Protein AF-A0A3M0ZRP1-F1 (afdb_monomer_lite)

Secondary structure (DSSP, 8-state):
-------------EEE-----TTTHHHHHHHHHHHS-TT----S-----------SS------------SSS------S-------TT----EEEETTTTEEEE-PPPPSSPPPHHHHHHHHHS-HHHHHHHHHHHHHS-HHHHHHHHHHHHHPPTTSHHHHHHHHHHS-HHHHHSTT--HHHHHHHHHHHHHHHHH-SSEEEEEES-BTBSS-EEEEEEEEEETTEEEEEEPPHHHHIIIII-S--SSS--SEE-TTSPPPTTTS-TTEE-TTTSB-HHHHHHH-PPTTS--HHHHHTT--SS-SGGGS---TT---HHHHHHHHHHHH-EE---S-----HHHHHHHTEE-HHHHHHHHHHHHHHTT--EEEEEEGGGTEEEEEEEESEEEEESSSBS-GGGIIIII----S--EEE-TTS-EEE-HHHH-SS--------B-TTS-B-TT-EEEEEE--SSSSSEEEEEEE--TT-

Radius of gyration: 23.97 Å; chains: 1; bounding box: 80×48×65 Å

Foldseek 3Di:
DDDDDDDDDDWDWDWDFPPDDPDPVPVQVLQVCQQFAVLPPPPPDDDFFDDDDDDPDPDFDFDDDDDPDPDDDDDDDPDTDTHHDYGPDDWDWDDDPVPRDIDTDLPDPPDDADPLLVLLLQQEAQVLNSLLVVLLVLADNVLSSVLSVLLVPDAPPQNHLSSLQSSLADSSLSPDPFDDSCLSNVLSVLLVVLLVLAQFKHKDWDDHGNDHHIAIWMKGWADDPPDIDIDIDDRVLLNQQQSHQFAGHARQHFFQLVDFADPNPLPPRGDHPVRGDGLLCCLAPPDDPPADHLSVLRNQANGQDHPPPPDPPDPHDHNLNSLVVRLVRQADADDDPGAHQHLSNLSSVRYDHQRNSQSSSSSSCSSNSWRKWKKDFFQEDHIFMWTDDVHTWGDDNDTNCLQCQCPVVVDDGDWIWTATRSRDTDTPVVVNDPDDDDDDDFDADPVRQGDGFRKIWIWTCGPVDRIDTGDIDTDHNRD

Sequence (479 aa):
MKMKRVNWFIYLFVVLFNIFNAGVARDLDRQVAGYLSHFTQFDRQVKSVGDRLAEPHSDNVSLKFSTSSQMLAKPPMDSPYNFPLLPGKDVVIRFSAHQTNFDFVVPPLQKKFPAEIEQALSKSPAWLRNDLTCVFNALNEKSALRWARLIIETEDPYVDEVAFSISHMSVEYLQSSYATEELFTLNARLIYQYDQDLQYVQLVDYGKAGDEDYYTTARYRYVHYFDTLEIEIPKEIYYYYVVHPQLSDEVPAFIDPSISEDNYSHKNNIVSPDAGFFWRDFLYNHPDMGYADLKKMLKDARTVITKRYHFEVNGNIDAIGILSRWLDRSMNFTSDEERPHQPVRIYRKHQGRCGEYSDMRLAIGRIALIPTVAVASISTDHVWNEFYLQQWVHWDDTIDKPDQYEKGWGKKFGSVFQMRGDGFFTSVTDRYYSKISRITVHVSDSTGLPLDGAQVILYTKGLYSDLSFDNYGVTNSEG

Structure (mmCIF, N/CA/C/O backbone):
data_AF-A0A3M0ZRP1-F1
#
_entry.id   AF-A0A3M0ZRP1-F1
#
loop_
_atom_site.group_PDB
_atom_site.id
_atom_site.type_symbol
_atom_site.label_atom_id
_atom_site.label_alt_id
_atom_site.label_comp_id
_atom_site.label_asym_id
_atom_site.label_entity_id
_atom_site.label_seq_id
_atom_site.pdbx_PDB_ins_code
_atom_site.Cartn_x
_atom_site.Cartn_y
_atom_site.Cartn_z
_atom_site.occupancy
_atom_site.B_iso_or_equiv
_atom_site.auth_seq_id
_atom_site.auth_comp_id
_atom_site.auth_asym_id
_atom_site.auth_atom_id
_atom_site.pdbx_PDB_model_num
ATOM 1 N N . MET A 1 1 ? 48.497 -8.758 31.333 1.00 28.42 1 MET A N 1
ATOM 2 C CA . MET A 1 1 ? 47.052 -9.069 31.394 1.00 28.42 1 MET A CA 1
ATOM 3 C C . MET A 1 1 ? 46.283 -7.751 31.282 1.00 28.42 1 MET A C 1
ATOM 5 O O . MET A 1 1 ? 46.225 -7.010 32.251 1.00 28.42 1 MET A O 1
ATOM 9 N N . LYS A 1 2 ? 45.841 -7.357 30.077 1.00 20.64 2 LYS A N 1
ATOM 10 C CA . LYS A 1 2 ? 45.129 -6.081 29.861 1.00 20.64 2 LYS A CA 1
ATOM 11 C C . LYS A 1 2 ? 43.625 -6.317 30.026 1.00 20.64 2 LYS A C 1
ATOM 13 O O . LYS A 1 2 ? 43.037 -7.043 29.231 1.00 20.64 2 LYS A O 1
ATOM 18 N N . MET A 1 3 ? 43.035 -5.720 31.062 1.00 20.12 3 MET A N 1
ATOM 19 C CA . MET A 1 3 ? 41.586 -5.677 31.281 1.00 20.12 3 MET A CA 1
ATOM 20 C C . MET A 1 3 ? 40.899 -4.969 30.108 1.00 20.12 3 MET A C 1
ATOM 22 O O . MET A 1 3 ? 41.142 -3.786 29.869 1.00 20.12 3 MET A O 1
ATOM 26 N N . LYS A 1 4 ? 40.022 -5.679 29.394 1.00 22.20 4 LYS A N 1
ATOM 27 C CA . LYS A 1 4 ? 39.014 -5.059 28.529 1.00 22.20 4 LYS A CA 1
ATOM 28 C C . LYS A 1 4 ? 37.834 -4.656 29.413 1.00 22.20 4 LYS A C 1
ATOM 30 O O . LYS A 1 4 ? 37.189 -5.516 30.004 1.00 22.20 4 LYS A O 1
ATOM 35 N N . ARG A 1 5 ? 37.571 -3.349 29.511 1.00 21.39 5 ARG A N 1
ATOM 36 C CA . ARG A 1 5 ? 36.313 -2.817 30.049 1.00 21.39 5 ARG A CA 1
ATOM 37 C C . ARG A 1 5 ? 35.170 -3.310 29.160 1.00 21.39 5 ARG A C 1
ATOM 39 O O . ARG A 1 5 ? 35.144 -3.001 27.972 1.00 21.39 5 ARG A O 1
ATOM 46 N N . VAL A 1 6 ? 34.255 -4.081 29.734 1.00 21.97 6 VAL A N 1
ATOM 47 C CA . VAL A 1 6 ? 32.960 -4.393 29.126 1.00 21.97 6 VAL A CA 1
ATOM 48 C C . VAL A 1 6 ? 32.034 -3.238 29.494 1.00 21.97 6 VAL A C 1
ATOM 50 O O . VAL A 1 6 ? 31.613 -3.126 30.642 1.00 21.97 6 VAL A O 1
ATOM 53 N N . ASN A 1 7 ? 31.776 -2.338 28.545 1.00 22.00 7 ASN A N 1
ATOM 54 C CA . ASN A 1 7 ? 30.733 -1.330 28.705 1.00 22.00 7 ASN A CA 1
ATOM 55 C C . ASN A 1 7 ? 29.380 -2.032 28.544 1.00 22.00 7 ASN A C 1
ATOM 57 O O . ASN A 1 7 ? 28.991 -2.391 27.434 1.00 22.00 7 ASN A O 1
ATOM 61 N N . TRP A 1 8 ? 28.684 -2.242 29.657 1.00 21.95 8 TRP A N 1
ATOM 62 C CA . TRP A 1 8 ? 27.267 -2.579 29.652 1.00 21.95 8 TRP A CA 1
ATOM 63 C C . TRP A 1 8 ? 26.493 -1.327 29.234 1.00 21.95 8 TRP A C 1
ATOM 65 O O . TRP A 1 8 ? 26.411 -0.364 29.992 1.00 21.95 8 TRP A O 1
ATOM 75 N N . PHE A 1 9 ? 25.972 -1.313 28.009 1.00 24.94 9 PHE A N 1
ATOM 76 C CA . PHE A 1 9 ? 24.976 -0.324 27.611 1.00 24.94 9 PHE A CA 1
ATOM 77 C C . PHE A 1 9 ? 23.641 -0.745 28.228 1.00 24.94 9 PHE A C 1
ATOM 79 O O . PHE A 1 9 ? 23.039 -1.728 27.802 1.00 24.94 9 PHE A O 1
ATOM 86 N N . ILE A 1 10 ? 23.218 -0.035 29.272 1.00 23.25 10 ILE A N 1
ATOM 87 C CA . ILE A 1 10 ? 21.869 -0.134 29.827 1.00 23.25 10 ILE A CA 1
ATOM 88 C C . ILE A 1 10 ? 20.975 0.714 28.920 1.00 23.25 10 ILE A C 1
ATOM 90 O O . ILE A 1 10 ? 21.131 1.934 28.871 1.00 23.25 10 ILE A O 1
ATOM 94 N N . TYR A 1 11 ? 20.085 0.071 28.166 1.00 30.23 11 TYR A N 1
ATOM 95 C CA . TYR A 1 11 ? 19.009 0.768 27.464 1.00 30.23 11 TYR A CA 1
ATOM 96 C C . TYR A 1 11 ? 17.924 1.096 28.494 1.00 30.23 11 TYR A C 1
ATOM 98 O O . TYR A 1 11 ? 17.375 0.198 29.130 1.00 30.23 11 TYR A O 1
ATOM 106 N N . LEU A 1 12 ? 17.683 2.388 28.715 1.00 24.73 12 LEU A N 1
ATOM 107 C CA . LEU A 1 12 ? 16.596 2.873 29.557 1.00 24.73 12 LEU A CA 1
ATOM 108 C C . LEU A 1 12 ? 15.332 2.920 28.689 1.00 24.73 12 LEU A C 1
ATOM 110 O O . LEU A 1 12 ? 15.277 3.701 27.743 1.00 24.73 12 LEU A O 1
ATOM 114 N N . PHE A 1 13 ? 14.349 2.077 28.992 1.00 29.92 13 PHE A N 1
ATOM 115 C CA . PHE A 1 13 ? 13.027 2.131 28.369 1.00 29.92 13 PHE A CA 1
ATOM 116 C C . PHE A 1 13 ? 12.106 2.969 29.253 1.00 29.92 13 PHE A C 1
ATOM 118 O O . PHE A 1 13 ? 12.065 2.759 30.468 1.00 29.92 13 PHE A O 1
ATOM 125 N N . VAL A 1 14 ? 11.375 3.912 28.660 1.00 27.12 14 VAL A N 1
ATOM 126 C CA . VAL A 1 14 ? 10.358 4.697 29.367 1.00 27.12 14 VAL A CA 1
ATOM 127 C C . VAL A 1 14 ? 9.004 4.334 28.772 1.00 27.12 14 VAL A C 1
ATOM 129 O O . VAL A 1 14 ? 8.739 4.605 27.604 1.00 27.12 14 VAL A O 1
ATOM 132 N N . VAL A 1 15 ? 8.156 3.704 29.583 1.00 27.34 15 VAL A N 1
ATOM 133 C CA . VAL A 1 15 ? 6.750 3.453 29.251 1.00 27.34 15 VAL A CA 1
ATOM 134 C C . VAL A 1 15 ? 5.946 4.600 29.850 1.00 27.34 15 VAL A C 1
ATOM 136 O O . VAL A 1 15 ? 5.885 4.743 31.073 1.00 27.34 15 VAL A O 1
ATOM 139 N N . LEU A 1 16 ? 5.381 5.456 29.000 1.00 26.77 16 LEU A N 1
ATOM 140 C CA . LEU A 1 16 ? 4.496 6.530 29.439 1.00 26.77 16 LEU A CA 1
ATOM 141 C C . LEU A 1 16 ? 3.054 6.027 29.397 1.00 26.77 16 LEU A C 1
ATOM 143 O O . LEU A 1 16 ? 2.525 5.712 28.335 1.00 26.77 16 LEU A O 1
ATOM 147 N N . PHE A 1 17 ? 2.412 5.986 30.562 1.00 26.92 17 PHE A N 1
ATOM 148 C CA . PHE A 1 17 ? 0.966 5.830 30.660 1.00 26.92 17 PHE A CA 1
ATOM 149 C C . PHE A 1 17 ? 0.343 7.207 30.466 1.00 26.92 17 PHE A C 1
ATOM 151 O O . PHE A 1 17 ? 0.528 8.094 31.302 1.00 26.92 17 PHE A O 1
ATOM 158 N N . ASN A 1 18 ? -0.365 7.414 29.358 1.00 27.55 18 ASN A N 1
ATOM 159 C CA . ASN A 1 18 ? -1.025 8.688 29.105 1.00 27.55 18 ASN A CA 1
ATOM 160 C C . ASN A 1 18 ? -2.296 8.796 29.968 1.00 27.55 18 ASN A C 1
ATOM 162 O O . ASN A 1 18 ? -3.410 8.541 29.525 1.00 27.55 18 ASN A O 1
ATOM 166 N N . ILE A 1 19 ? -2.114 9.190 31.231 1.00 28.56 19 ILE A N 1
ATOM 167 C CA . ILE A 1 19 ? -3.153 9.778 32.081 1.00 28.56 19 ILE A CA 1
ATOM 168 C C . ILE A 1 19 ? -2.722 11.234 32.320 1.00 28.56 19 ILE A C 1
ATOM 170 O O . ILE A 1 19 ? -1.961 11.531 33.232 1.00 28.56 19 ILE A O 1
ATOM 174 N N . PHE A 1 20 ? -3.136 12.106 31.394 1.00 25.00 20 PHE A N 1
ATOM 175 C CA . PHE A 1 20 ? -2.985 13.571 31.311 1.00 25.00 20 PHE A CA 1
ATOM 176 C C . PHE A 1 20 ? -1.976 14.303 32.231 1.00 25.00 20 PHE A C 1
ATOM 178 O O . PHE A 1 20 ? -2.210 14.478 33.426 1.00 25.00 20 PHE A O 1
ATOM 185 N N . ASN A 1 21 ? -0.985 14.972 31.611 1.00 23.47 21 ASN A N 1
ATOM 186 C CA . ASN A 1 21 ? -0.525 16.309 32.029 1.00 23.47 21 ASN A CA 1
ATOM 187 C C . ASN A 1 21 ? 0.040 17.123 30.832 1.00 23.47 21 ASN A C 1
ATOM 189 O O . ASN A 1 21 ? 0.850 16.637 30.049 1.00 23.47 21 ASN A O 1
ATOM 193 N N . ALA A 1 22 ? -0.418 18.370 30.662 1.00 27.80 22 ALA A N 1
ATOM 194 C CA . ALA A 1 22 ? -0.626 19.034 29.359 1.00 27.80 22 ALA A CA 1
ATOM 195 C C . ALA A 1 22 ? 0.573 19.756 28.684 1.00 27.80 22 ALA A C 1
ATOM 197 O O . ALA A 1 22 ? 0.369 20.472 27.703 1.00 27.80 22 ALA A O 1
ATOM 198 N N . GLY A 1 23 ? 1.804 19.619 29.187 1.00 24.72 23 GLY A N 1
ATOM 199 C CA . GLY A 1 23 ? 2.956 20.408 28.704 1.00 24.72 23 GLY A CA 1
ATOM 200 C C . GLY A 1 23 ? 3.883 19.677 27.728 1.00 24.72 23 GLY A C 1
ATOM 201 O O . GLY A 1 23 ? 4.147 20.173 26.640 1.00 24.72 23 GLY A O 1
ATOM 202 N N . VAL A 1 24 ? 4.356 18.489 28.117 1.00 27.34 24 VAL A N 1
ATOM 203 C CA . VAL A 1 24 ? 5.359 17.696 27.372 1.00 27.34 24 VAL A CA 1
ATOM 204 C C . VAL A 1 24 ? 4.707 16.796 26.309 1.00 27.34 24 VAL A C 1
ATOM 206 O O . VAL A 1 24 ? 5.328 16.464 25.305 1.00 27.34 24 VAL A O 1
ATOM 209 N N . ALA A 1 25 ? 3.421 16.470 26.482 1.00 27.16 25 ALA A N 1
ATOM 210 C CA . ALA A 1 25 ? 2.647 15.638 25.561 1.00 27.16 25 ALA A CA 1
ATOM 211 C C . ALA A 1 25 ? 2.480 16.257 24.160 1.00 27.16 25 ALA A C 1
ATOM 213 O O . ALA A 1 25 ? 2.451 15.528 23.183 1.00 27.16 25 ALA A O 1
ATOM 214 N N . ARG A 1 26 ? 2.447 17.592 24.021 1.00 25.77 26 ARG A N 1
ATOM 215 C CA . ARG A 1 26 ? 2.160 18.244 22.726 1.00 25.77 26 ARG A CA 1
ATOM 216 C C . ARG A 1 26 ? 3.239 18.056 21.657 1.00 25.77 26 ARG A C 1
ATOM 218 O O . ARG A 1 26 ? 2.898 18.012 20.477 1.00 25.77 26 ARG A O 1
ATOM 225 N N . ASP A 1 27 ? 4.508 17.962 22.050 1.00 27.22 27 ASP A N 1
ATOM 226 C CA . ASP A 1 27 ? 5.610 17.747 21.101 1.00 27.22 27 ASP A CA 1
ATOM 227 C C . ASP A 1 27 ? 5.795 16.252 20.778 1.00 27.22 27 ASP A C 1
ATOM 229 O O . ASP A 1 27 ? 6.123 15.906 19.643 1.00 27.22 27 ASP A O 1
ATOM 233 N N . LEU A 1 28 ? 5.494 15.363 21.736 1.00 31.75 28 LEU A N 1
ATOM 234 C CA . LEU A 1 28 ? 5.464 13.906 21.543 1.00 31.75 28 LEU A CA 1
ATOM 235 C C . LEU A 1 28 ? 4.266 13.457 20.683 1.00 31.75 28 LEU A C 1
ATOM 237 O O . LEU A 1 28 ? 4.439 12.636 19.784 1.00 31.75 28 LEU A O 1
ATOM 241 N N . ASP A 1 29 ? 3.082 14.040 20.902 1.00 30.47 29 ASP A N 1
ATOM 242 C CA . ASP A 1 29 ? 1.858 13.785 20.130 1.00 30.47 29 ASP A CA 1
ATOM 243 C C . ASP A 1 29 ? 2.029 14.180 18.656 1.00 30.47 29 ASP A C 1
ATOM 245 O O . ASP A 1 29 ? 1.477 13.522 17.782 1.00 30.47 29 ASP A O 1
ATOM 249 N N . ARG A 1 30 ? 2.826 15.217 18.347 1.00 31.08 30 ARG A N 1
ATOM 250 C CA . ARG A 1 30 ? 3.145 15.597 16.957 1.00 31.08 30 ARG A CA 1
ATOM 251 C C . ARG A 1 30 ? 4.031 14.582 16.245 1.00 31.08 30 ARG A C 1
ATOM 253 O O . ARG A 1 30 ? 3.838 14.373 15.055 1.00 31.08 30 ARG A O 1
ATOM 260 N N . GLN A 1 31 ? 4.989 13.972 16.946 1.00 32.44 31 GLN A N 1
ATOM 261 C CA . GLN A 1 31 ? 5.800 12.902 16.360 1.00 32.44 31 GLN A CA 1
ATOM 262 C C . GLN A 1 31 ? 4.945 11.656 16.125 1.00 32.44 31 GLN A C 1
ATOM 264 O O . GLN A 1 31 ? 4.987 11.088 15.043 1.00 32.44 31 GLN A O 1
ATOM 269 N N . VAL A 1 32 ? 4.115 11.273 17.098 1.00 32.12 32 VAL A N 1
ATOM 270 C CA . VAL A 1 32 ? 3.223 10.109 16.988 1.00 32.12 32 VAL A CA 1
ATOM 271 C C . VAL A 1 32 ? 2.156 10.308 15.900 1.00 32.12 32 VAL A C 1
ATOM 273 O O . VAL A 1 32 ? 1.961 9.406 15.098 1.00 32.12 32 VAL A O 1
ATOM 276 N N . ALA A 1 33 ? 1.547 11.492 15.782 1.00 31.16 33 ALA A N 1
ATOM 277 C CA . ALA A 1 33 ? 0.581 11.830 14.722 1.00 31.16 33 ALA A CA 1
ATOM 278 C C . ALA A 1 33 ? 1.207 12.067 13.328 1.00 31.16 33 ALA A C 1
ATOM 280 O O . ALA A 1 33 ? 0.486 12.283 12.352 1.00 31.16 33 ALA A O 1
ATOM 281 N N . GLY A 1 34 ? 2.541 12.105 13.244 1.00 34.09 34 GLY A N 1
ATOM 282 C CA . GLY A 1 34 ? 3.276 12.080 11.979 1.00 34.09 34 GLY A CA 1
ATOM 283 C C . GLY A 1 34 ? 3.516 10.658 11.460 1.00 34.09 34 GLY A C 1
ATOM 284 O O . GLY A 1 34 ? 3.613 10.480 10.257 1.00 34.09 34 GLY A O 1
ATOM 285 N N . TYR A 1 35 ? 3.586 9.657 12.350 1.00 32.56 35 TYR A N 1
ATOM 286 C CA . TYR A 1 35 ? 3.845 8.248 11.999 1.00 32.56 35 TYR A CA 1
ATOM 287 C C . TYR A 1 35 ? 2.599 7.355 12.031 1.00 32.56 35 TYR A C 1
ATOM 289 O O . TYR A 1 35 ? 2.541 6.336 11.346 1.00 32.56 35 TYR A O 1
ATOM 297 N N . LEU A 1 36 ? 1.612 7.710 12.847 1.00 32.56 36 LEU A N 1
ATOM 298 C CA . LEU A 1 36 ? 0.244 7.228 12.734 1.00 32.56 36 LEU A CA 1
ATOM 299 C C . LEU A 1 36 ? -0.445 8.163 11.747 1.00 32.56 36 LEU A C 1
ATOM 301 O O . LEU A 1 36 ? -0.227 9.369 11.842 1.00 32.56 36 LEU A O 1
ATOM 305 N N . SER A 1 37 ? -1.215 7.624 10.795 1.00 32.66 37 SER A N 1
ATOM 306 C CA . SER A 1 37 ? -1.833 8.396 9.705 1.00 32.66 37 SER A CA 1
ATOM 307 C C . SER A 1 37 ? -2.282 9.790 10.159 1.00 32.66 37 SER A C 1
ATOM 309 O O . SER A 1 37 ? -2.840 9.945 11.249 1.00 32.66 37 SER A O 1
ATOM 311 N N . HIS A 1 38 ? -2.113 10.811 9.316 1.00 32.41 38 HIS A N 1
ATOM 312 C CA . HIS A 1 38 ? -2.502 12.200 9.613 1.00 32.41 38 HIS A CA 1
ATOM 313 C C . HIS A 1 38 ? -3.991 12.411 9.980 1.00 32.41 38 HIS A C 1
ATOM 315 O O . HIS A 1 38 ? -4.413 13.546 10.232 1.00 32.41 38 HIS A O 1
ATOM 321 N N . PHE A 1 39 ? -4.780 11.334 9.973 1.00 30.36 39 PHE A N 1
ATOM 322 C CA . PHE A 1 39 ? -6.186 11.240 10.340 1.00 30.36 39 PHE A CA 1
ATOM 323 C C . PHE A 1 39 ? -6.436 10.509 11.658 1.00 30.36 39 PHE A C 1
ATOM 325 O O . PHE A 1 39 ? -7.570 10.500 12.110 1.00 30.36 39 PHE A O 1
ATOM 332 N N . THR A 1 40 ? -5.410 10.005 12.343 1.00 30.62 40 THR A N 1
ATOM 333 C CA . THR A 1 40 ? -5.487 9.699 13.779 1.00 30.62 40 THR A CA 1
ATOM 334 C C . THR A 1 40 ? -5.515 10.997 14.595 1.00 30.62 40 THR A C 1
ATOM 336 O O . THR A 1 40 ? -4.699 11.252 15.478 1.00 30.62 40 THR A O 1
ATOM 339 N N . GLN A 1 41 ? -6.489 11.870 14.317 1.00 26.05 41 GLN A N 1
ATOM 340 C CA . GLN A 1 41 ? -6.980 12.733 15.378 1.00 26.05 41 GLN A CA 1
ATOM 341 C C . GLN A 1 41 ? -7.656 11.800 16.364 1.00 26.05 41 GLN A C 1
ATOM 343 O O . GLN A 1 41 ? -8.681 11.225 16.042 1.00 26.05 41 GLN A O 1
ATOM 348 N N . PHE A 1 42 ? -7.033 11.630 17.527 1.00 29.42 42 PHE A N 1
ATOM 349 C CA . PHE A 1 42 ? -7.544 10.868 18.657 1.00 29.42 42 PHE A CA 1
ATOM 350 C C . PHE A 1 42 ? -9.037 11.131 18.882 1.00 29.42 42 PHE A C 1
ATOM 352 O O . PHE A 1 42 ? -9.400 12.064 19.611 1.00 29.42 42 PHE A O 1
ATOM 359 N N . ASP A 1 43 ? -9.899 10.303 18.291 1.00 24.05 43 ASP A N 1
ATOM 360 C CA . ASP A 1 43 ? -11.284 10.254 18.697 1.00 24.05 43 ASP A CA 1
ATOM 361 C C . ASP A 1 43 ? -11.306 9.571 20.062 1.00 24.05 43 ASP A C 1
ATOM 363 O O . ASP A 1 43 ? -10.865 8.437 20.263 1.00 24.05 43 ASP A O 1
ATOM 367 N N . ARG A 1 44 ? -11.711 10.349 21.062 1.00 25.88 44 ARG A N 1
ATOM 368 C CA . ARG A 1 44 ? -11.617 10.029 22.490 1.00 25.88 44 ARG A CA 1
ATOM 369 C C . ARG A 1 44 ? -12.717 9.063 22.923 1.00 25.88 44 ARG A C 1
ATOM 371 O O . ARG A 1 44 ? -13.317 9.242 23.983 1.00 25.88 44 ARG A O 1
ATOM 378 N N . GLN A 1 45 ? -12.989 8.045 22.118 1.00 21.27 45 GLN A N 1
ATOM 379 C CA . GLN A 1 45 ? -13.906 6.969 22.453 1.00 21.27 45 GLN A CA 1
ATOM 380 C C . GLN A 1 45 ? -13.277 5.630 22.094 1.00 21.27 45 GLN A C 1
ATOM 382 O O . GLN A 1 45 ? -13.366 5.145 20.974 1.00 21.27 45 GLN A O 1
ATOM 387 N N . VAL A 1 46 ? -12.659 5.037 23.114 1.00 23.39 46 VAL A N 1
ATOM 388 C CA . VAL A 1 46 ? -12.288 3.625 23.169 1.00 23.39 46 VAL A CA 1
ATOM 389 C C . VAL A 1 46 ? -13.441 2.769 22.643 1.00 23.39 46 VAL A C 1
ATOM 391 O O . VAL A 1 46 ? -14.546 2.802 23.194 1.00 23.39 46 VAL A O 1
ATOM 394 N N . LYS A 1 47 ? -13.164 1.965 21.618 1.00 23.16 47 LYS A N 1
ATOM 395 C CA . LYS A 1 47 ? -13.867 0.710 21.356 1.00 23.16 47 LYS A CA 1
ATOM 396 C C . LYS A 1 47 ? -12.796 -0.374 21.194 1.00 23.16 47 LYS A C 1
ATOM 398 O O . LYS A 1 47 ? -11.766 -0.135 20.580 1.00 23.16 47 LYS A O 1
ATOM 403 N N . SER A 1 48 ? -13.012 -1.467 21.914 1.00 24.50 48 SER A N 1
ATOM 404 C CA . SER A 1 48 ? -12.090 -2.550 22.290 1.00 24.50 48 SER A CA 1
ATOM 405 C C . SER A 1 48 ? -11.327 -3.216 21.139 1.00 24.50 48 SER A C 1
ATOM 407 O O . SER A 1 48 ? -11.830 -3.281 20.024 1.00 24.50 48 SER A O 1
ATOM 409 N N . VAL A 1 49 ? -10.158 -3.782 21.466 1.00 26.88 49 VAL A N 1
ATOM 410 C CA . VAL A 1 49 ? -9.202 -4.457 20.572 1.00 26.88 49 VAL A CA 1
ATOM 411 C C . VAL A 1 49 ? -9.042 -5.923 20.989 1.00 26.88 49 VAL A C 1
ATOM 413 O O . VAL A 1 49 ? -8.964 -6.234 22.172 1.00 26.88 49 VAL A O 1
ATOM 416 N N . GLY A 1 50 ? -8.936 -6.837 20.023 1.00 24.95 50 GLY A N 1
ATOM 417 C CA . GLY A 1 50 ? -8.548 -8.226 20.266 1.00 24.95 50 GLY A CA 1
ATOM 418 C C . GLY A 1 50 ? -7.625 -8.735 19.165 1.00 24.95 50 GLY A C 1
ATOM 419 O O . GLY A 1 50 ? -8.104 -9.158 18.118 1.00 24.95 50 GLY A O 1
ATOM 420 N N . ASP A 1 51 ? -6.310 -8.723 19.409 1.00 29.20 51 ASP A N 1
ATOM 421 C CA . ASP A 1 51 ? -5.300 -9.188 18.452 1.00 29.20 51 ASP A CA 1
ATOM 422 C C . ASP A 1 51 ? -4.520 -10.414 18.936 1.00 29.20 51 ASP A C 1
ATOM 424 O O . ASP A 1 51 ? -3.949 -10.456 20.029 1.00 29.20 51 ASP A O 1
ATOM 428 N N . ARG A 1 52 ? -4.428 -11.400 18.039 1.00 25.39 52 ARG A N 1
ATOM 429 C CA . ARG A 1 52 ? -3.380 -12.423 17.998 1.00 25.39 52 ARG A CA 1
ATOM 430 C C . ARG A 1 52 ? -3.158 -12.823 16.539 1.00 25.39 52 ARG A C 1
ATOM 432 O O . ARG A 1 52 ? -4.065 -13.361 15.919 1.00 25.39 52 ARG A O 1
ATOM 439 N N . LEU A 1 53 ? -1.952 -12.627 16.006 1.00 26.66 53 LEU A N 1
ATOM 440 C CA . LEU A 1 53 ? -1.475 -13.384 14.844 1.00 26.66 53 LEU A CA 1
ATOM 441 C C . LEU A 1 53 ? -0.640 -14.556 15.373 1.00 26.66 53 LEU A C 1
ATOM 443 O O . LEU A 1 53 ? 0.395 -14.342 16.003 1.00 26.66 53 LEU A O 1
ATOM 447 N N . ALA A 1 54 ? -1.094 -15.784 15.132 1.00 23.55 54 ALA A N 1
ATOM 448 C CA . ALA A 1 54 ? -0.256 -16.976 15.187 1.00 23.55 54 ALA A CA 1
ATOM 449 C C . ALA A 1 54 ? -0.156 -17.547 13.765 1.00 23.55 54 ALA A C 1
ATOM 451 O O . ALA A 1 54 ? -1.151 -17.593 13.041 1.00 23.55 54 ALA A O 1
ATOM 452 N N . GLU A 1 55 ? 1.047 -17.972 13.375 1.00 24.78 55 GLU A N 1
ATOM 453 C CA . GLU A 1 55 ? 1.266 -18.894 12.252 1.00 24.78 55 GLU A CA 1
ATOM 454 C C . GLU A 1 55 ? 0.355 -20.138 12.370 1.00 24.78 55 GLU A C 1
ATOM 456 O O . GLU A 1 55 ? -0.138 -20.408 13.468 1.00 24.78 55 GLU A O 1
ATOM 461 N N . PRO A 1 56 ? 0.098 -20.902 11.283 1.00 26.80 56 PRO A N 1
ATOM 462 C CA . PRO A 1 56 ? -0.966 -21.904 11.229 1.00 26.80 56 PRO A CA 1
ATOM 463 C C . PRO A 1 56 ? -0.622 -23.159 12.045 1.00 26.80 56 PRO A C 1
ATOM 465 O O . PRO A 1 56 ? -0.377 -24.240 11.516 1.00 26.80 56 PRO A O 1
ATOM 468 N N . HIS A 1 57 ? -0.653 -23.029 13.363 1.00 25.27 57 HIS A N 1
ATOM 469 C CA . HIS A 1 57 ? -0.742 -24.117 14.313 1.00 25.27 57 HIS A CA 1
ATOM 470 C C . HIS A 1 57 ? -1.904 -23.811 15.264 1.00 25.27 57 HIS A C 1
ATOM 472 O O . HIS A 1 57 ? -1.899 -22.827 15.990 1.00 25.27 57 HIS A O 1
ATOM 478 N N . SER A 1 58 ? -2.924 -24.660 15.134 1.00 25.97 58 SER A N 1
ATOM 479 C CA . SER A 1 58 ? -4.124 -24.955 15.935 1.00 25.97 58 SER A CA 1
ATOM 480 C C . SER A 1 58 ? -4.281 -24.456 17.390 1.00 25.97 58 SER A C 1
ATOM 482 O O . SER A 1 58 ? -4.799 -25.211 18.213 1.00 25.97 58 SER A O 1
ATOM 484 N N . ASP A 1 59 ? -3.934 -23.221 17.739 1.00 25.03 59 ASP A N 1
ATOM 485 C CA . ASP A 1 59 ? -4.079 -22.734 19.115 1.00 25.03 59 ASP A CA 1
ATOM 486 C C . ASP A 1 59 ? -5.266 -21.770 19.249 1.00 25.03 59 ASP A C 1
ATOM 488 O O . ASP A 1 59 ? -5.191 -20.573 18.974 1.00 25.03 59 ASP A O 1
ATOM 492 N N . ASN A 1 60 ? -6.393 -22.341 19.688 1.00 25.23 60 ASN A N 1
ATOM 493 C CA . ASN A 1 60 ? -7.627 -21.640 20.040 1.00 25.23 60 ASN A CA 1
ATOM 494 C C . ASN A 1 60 ? -7.361 -20.484 21.025 1.00 25.23 60 ASN A C 1
ATOM 496 O O . ASN A 1 60 ? -6.786 -20.692 22.094 1.00 25.23 60 ASN A O 1
ATOM 500 N N . VAL A 1 61 ? -7.847 -19.282 20.709 1.00 28.64 61 VAL A N 1
ATOM 501 C CA . VAL A 1 61 ? -7.989 -18.196 21.691 1.00 28.64 61 VAL A CA 1
ATOM 502 C C . VAL A 1 61 ? -9.146 -18.556 22.638 1.00 28.64 61 VAL A C 1
ATOM 504 O O . VAL A 1 61 ? -10.157 -19.121 22.223 1.00 28.64 61 VAL A O 1
ATOM 507 N N . SER A 1 62 ? -8.994 -18.298 23.937 1.00 25.97 62 SER A N 1
ATOM 508 C CA . SER A 1 62 ? -10.001 -18.616 24.956 1.00 25.97 62 SER A CA 1
ATOM 509 C C . SER A 1 62 ? -10.387 -17.350 25.713 1.00 25.97 62 SER A C 1
ATOM 511 O O . SER A 1 62 ? -9.549 -16.775 26.403 1.00 25.97 62 SER A O 1
ATOM 513 N N . LEU A 1 63 ? -11.650 -16.935 25.622 1.00 27.89 63 LEU A N 1
ATOM 514 C CA . LEU A 1 63 ? -12.194 -15.849 26.437 1.00 27.89 63 LEU A CA 1
ATOM 515 C C . LEU A 1 63 ? -12.626 -16.422 27.793 1.00 27.89 63 LEU A C 1
ATOM 517 O O . LEU A 1 63 ? -13.540 -17.243 27.867 1.00 27.89 63 LEU A O 1
ATOM 521 N N . LYS A 1 64 ? -11.976 -16.003 28.884 1.00 26.80 64 LYS A N 1
ATOM 522 C CA . LYS A 1 64 ? -12.393 -16.362 30.248 1.00 26.80 64 LYS A CA 1
ATOM 523 C C . LYS A 1 64 ? -13.273 -15.264 30.831 1.00 26.80 64 LYS A C 1
ATOM 525 O O . LYS A 1 64 ? -12.783 -14.227 31.258 1.00 26.80 64 LYS A O 1
ATOM 530 N N . PHE A 1 65 ? -14.573 -15.524 30.921 1.00 28.47 65 PHE A N 1
ATOM 531 C CA . PHE A 1 65 ? -15.491 -14.667 31.666 1.00 28.47 65 PHE A CA 1
ATOM 532 C C . PHE A 1 65 ? -15.461 -15.049 33.152 1.00 28.47 65 PHE A C 1
ATOM 534 O O . PHE A 1 65 ? -15.920 -16.127 33.526 1.00 28.47 65 PHE A O 1
ATOM 541 N N . SER A 1 66 ? -14.944 -14.175 34.018 1.00 25.45 66 SER A N 1
ATOM 542 C CA . SER A 1 66 ? -15.170 -14.280 35.464 1.00 25.45 66 SER A CA 1
ATOM 543 C C . SER A 1 66 ? -16.312 -13.350 35.862 1.00 25.45 66 SER A C 1
ATOM 545 O O . SER A 1 66 ? -16.181 -12.132 35.775 1.00 25.45 66 SER A O 1
ATOM 547 N N . THR A 1 67 ? -17.437 -13.898 36.313 1.00 25.95 67 THR A N 1
ATOM 548 C CA . THR A 1 67 ? -18.527 -13.087 36.867 1.00 25.95 67 THR A CA 1
ATOM 549 C C . THR A 1 67 ? -18.124 -12.552 38.242 1.00 25.95 67 THR A C 1
ATOM 551 O O . THR A 1 67 ? -18.111 -13.305 39.219 1.00 25.95 67 THR A O 1
ATOM 554 N N . SER A 1 68 ? -17.821 -11.258 38.342 1.00 26.66 68 SER A N 1
ATOM 555 C CA . SER A 1 68 ? -17.765 -10.531 39.611 1.00 26.66 68 SER A CA 1
ATOM 556 C C . SER A 1 68 ? -19.112 -9.853 39.872 1.00 26.66 68 SER A C 1
ATOM 558 O O . SER A 1 68 ? -19.317 -8.674 39.612 1.00 26.66 68 SER A O 1
ATOM 560 N N . SER A 1 69 ? -20.066 -10.595 40.430 1.00 26.69 69 SER A N 1
ATOM 561 C CA . SER A 1 69 ? -21.190 -9.960 41.117 1.00 26.69 69 SER A CA 1
ATOM 562 C C . SER A 1 69 ? -21.565 -10.744 42.364 1.00 26.69 69 SER A C 1
ATOM 564 O O . SER A 1 69 ? -22.126 -11.839 42.322 1.00 26.69 69 SER A O 1
ATOM 566 N N . GLN A 1 70 ? -21.281 -10.136 43.517 1.00 33.44 70 GLN A N 1
ATOM 567 C CA . GLN A 1 70 ? -22.180 -10.268 44.652 1.00 33.44 70 GLN A CA 1
ATOM 568 C C . GLN A 1 70 ? -23.564 -9.834 44.156 1.00 33.44 70 GLN A C 1
ATOM 570 O O . GLN A 1 70 ? -23.738 -8.678 43.797 1.00 33.44 70 GLN A O 1
ATOM 575 N N . MET A 1 71 ? -24.490 -10.790 44.112 1.00 28.59 71 MET A N 1
ATOM 576 C CA . MET A 1 71 ? -25.906 -10.737 43.723 1.00 28.59 71 MET A CA 1
ATOM 577 C C . MET A 1 71 ? -26.185 -11.652 42.524 1.00 28.59 71 MET A C 1
ATOM 579 O O . MET A 1 71 ? -25.692 -11.437 41.422 1.00 28.59 71 MET A O 1
ATOM 583 N N . LEU A 1 72 ? -27.043 -12.640 42.802 1.00 27.72 72 LEU A N 1
ATOM 584 C CA . LEU A 1 72 ? -27.545 -13.737 41.965 1.00 27.72 72 LEU A CA 1
ATOM 585 C C . LEU A 1 72 ? -26.680 -15.010 41.956 1.00 27.72 72 LEU A C 1
ATOM 587 O O . LEU A 1 72 ? -25.457 -14.992 41.885 1.00 27.72 72 LEU A O 1
ATOM 591 N N . ALA A 1 73 ? -27.376 -16.131 42.160 1.00 30.95 73 ALA A N 1
ATOM 592 C CA . ALA A 1 73 ? -26.833 -17.449 42.448 1.00 30.95 73 ALA A CA 1
ATOM 593 C C . ALA A 1 73 ? -25.845 -17.931 41.373 1.00 30.95 73 ALA A C 1
ATOM 595 O O . ALA A 1 73 ? -26.104 -17.784 40.181 1.00 30.95 73 ALA A O 1
ATOM 596 N N . LYS A 1 74 ? -24.742 -18.549 41.822 1.00 29.56 74 LYS A N 1
ATOM 597 C CA . LYS A 1 74 ? -23.753 -19.242 40.981 1.00 29.56 74 LYS A CA 1
ATOM 598 C C . LYS A 1 74 ? -24.452 -20.125 39.931 1.00 29.56 74 LYS A C 1
ATOM 600 O O . LYS A 1 74 ? -25.113 -21.084 40.337 1.00 29.56 74 LYS A O 1
ATOM 605 N N . PRO A 1 75 ? -24.265 -19.893 38.621 1.00 30.33 75 PRO A N 1
ATOM 606 C CA . PRO A 1 75 ? -24.477 -20.948 37.649 1.00 30.33 75 PRO A CA 1
ATOM 607 C C . PRO A 1 75 ? -23.323 -21.963 37.755 1.00 30.33 75 PRO A C 1
ATOM 609 O O . PRO A 1 75 ? -22.179 -21.563 37.998 1.00 30.33 75 PRO A O 1
ATOM 612 N N . PRO A 1 76 ? -23.583 -23.272 37.597 1.00 33.78 76 PRO A N 1
ATOM 613 C CA . PRO A 1 76 ? -22.527 -24.264 37.494 1.00 33.78 76 PRO A CA 1
ATOM 614 C C . PRO A 1 76 ? -21.961 -24.190 36.072 1.00 33.78 76 PRO A C 1
ATOM 616 O O . PRO A 1 76 ? -22.634 -24.560 35.116 1.00 33.78 76 PRO A O 1
ATOM 619 N N . MET A 1 77 ? -20.745 -23.679 35.903 1.00 36.50 77 MET A N 1
ATOM 620 C CA . MET A 1 77 ? -20.011 -23.823 34.644 1.00 36.50 77 MET A CA 1
ATOM 621 C C . MET A 1 77 ? -18.610 -24.348 34.952 1.00 36.50 77 MET A C 1
ATOM 623 O O . MET A 1 77 ? -17.723 -23.592 35.334 1.00 36.50 77 MET A O 1
ATOM 627 N N . ASP A 1 78 ? -18.443 -25.662 34.793 1.00 32.03 78 ASP A N 1
ATOM 628 C CA . ASP A 1 78 ? -17.207 -26.416 35.055 1.00 32.03 78 ASP A CA 1
ATOM 629 C C . ASP A 1 78 ? -16.280 -26.524 33.820 1.00 32.03 78 ASP A C 1
ATOM 631 O O . ASP A 1 78 ? -15.387 -27.369 33.787 1.00 32.03 78 ASP A O 1
ATOM 635 N N . SER A 1 79 ? -16.445 -25.695 32.777 1.00 31.80 79 SER A N 1
ATOM 636 C CA . SER A 1 79 ? -15.531 -25.729 31.622 1.00 31.80 79 SER A CA 1
ATOM 637 C C . SER A 1 79 ? -15.407 -24.387 30.882 1.00 31.80 79 SER A C 1
ATOM 639 O O . SER A 1 79 ? -16.429 -23.746 30.634 1.00 31.80 79 SER A O 1
ATOM 641 N N . PRO A 1 80 ? -14.185 -23.944 30.513 1.00 34.69 80 PRO A N 1
ATOM 642 C CA . PRO A 1 80 ? -13.990 -22.800 29.627 1.00 34.69 80 PRO A CA 1
ATOM 643 C C . PRO A 1 80 ? -14.393 -23.158 28.189 1.00 34.69 80 PRO A C 1
ATOM 645 O O . PRO A 1 80 ? -13.913 -24.141 27.626 1.00 34.69 80 PRO A O 1
ATOM 648 N N . TYR A 1 81 ? -15.256 -22.343 27.585 1.00 36.91 81 TYR A N 1
ATOM 649 C CA . TYR A 1 81 ? -15.539 -22.414 26.154 1.00 36.91 81 TYR A CA 1
ATOM 650 C C . TYR A 1 81 ? -14.386 -21.765 25.367 1.00 36.91 81 TYR A C 1
ATOM 652 O O . TYR A 1 81 ? -13.979 -20.645 25.672 1.00 36.91 81 TYR A O 1
ATOM 660 N N . ASN A 1 82 ? -13.857 -22.467 24.362 1.00 33.50 82 ASN A N 1
ATOM 661 C CA . ASN A 1 82 ? -12.766 -21.996 23.502 1.00 33.50 82 ASN A CA 1
ATOM 662 C C . ASN A 1 82 ? -13.332 -21.574 22.138 1.00 33.50 82 ASN A C 1
ATOM 664 O O . ASN A 1 82 ? -14.009 -22.381 21.501 1.00 33.50 82 ASN A O 1
ATOM 668 N N . PHE A 1 83 ? -13.039 -20.353 21.679 1.00 35.84 83 PHE A N 1
ATOM 669 C CA . PHE A 1 83 ? -13.524 -19.832 20.395 1.00 35.84 83 PHE A CA 1
ATOM 670 C C . PHE A 1 83 ? -12.411 -19.070 19.653 1.00 35.84 83 PHE A C 1
ATOM 672 O O . PHE A 1 83 ? -11.850 -18.129 20.214 1.00 35.84 83 PHE A O 1
ATOM 679 N N . PRO A 1 84 ? -12.097 -19.415 18.392 1.00 31.53 84 PRO A N 1
ATOM 680 C CA . PRO A 1 84 ? -11.113 -18.676 17.607 1.00 31.53 84 PRO A CA 1
ATOM 681 C C . PRO A 1 84 ? -11.679 -17.320 17.151 1.00 31.53 84 PRO A C 1
ATOM 683 O O . PRO A 1 84 ? -12.730 -17.263 16.516 1.00 31.53 84 PRO A O 1
ATOM 686 N N . LEU A 1 85 ? -10.964 -16.234 17.456 1.00 33.59 85 LEU A N 1
ATOM 687 C CA . LEU A 1 85 ? -11.198 -14.888 16.923 1.00 33.59 85 LEU A CA 1
ATOM 688 C C . LEU A 1 85 ? -10.055 -14.536 15.970 1.00 33.59 85 LEU A C 1
ATOM 690 O O . LEU A 1 85 ? -8.891 -14.736 16.317 1.00 33.59 85 LEU A O 1
ATOM 694 N N . LEU A 1 86 ? -10.383 -14.047 14.772 1.00 31.59 86 LEU A N 1
ATOM 695 C CA . LEU A 1 86 ? -9.386 -13.561 13.817 1.00 31.59 86 LEU A CA 1
ATOM 696 C C . LEU A 1 86 ? -8.951 -12.136 14.215 1.00 31.59 86 LEU A C 1
ATOM 698 O O . LEU A 1 86 ? -9.821 -11.335 14.562 1.00 31.59 86 LEU A O 1
ATOM 702 N N . PRO A 1 87 ? -7.647 -11.807 14.167 1.00 33.16 87 PRO A N 1
ATOM 703 C CA . PRO A 1 87 ? -7.156 -10.464 14.482 1.00 33.16 87 PRO A CA 1
ATOM 704 C C . PRO A 1 87 ? -7.802 -9.396 13.585 1.00 33.16 87 PRO A C 1
ATOM 706 O O . PRO A 1 87 ? -8.004 -9.623 12.390 1.00 33.16 87 PRO A O 1
ATOM 709 N N . GLY A 1 88 ? -8.124 -8.238 14.168 1.00 33.47 88 GLY A N 1
ATOM 710 C CA . GLY A 1 88 ? -8.750 -7.110 13.467 1.00 33.47 88 GLY A CA 1
ATOM 711 C C . GLY A 1 88 ? -10.250 -7.234 13.158 1.00 33.47 88 GLY A C 1
ATOM 712 O O . GLY A 1 88 ? -10.729 -6.516 12.286 1.00 33.47 88 GLY A O 1
ATOM 713 N N . LYS A 1 89 ? -11.000 -8.128 13.822 1.00 36.81 89 LYS A N 1
ATOM 714 C CA . LYS A 1 89 ? -12.462 -8.246 13.649 1.00 36.81 89 LYS A CA 1
ATOM 715 C C . LYS A 1 89 ? -13.228 -7.822 14.901 1.00 36.81 89 LYS A C 1
ATOM 717 O O . LYS A 1 89 ? -13.033 -8.389 15.975 1.00 36.81 89 LYS A O 1
ATOM 722 N N . ASP A 1 90 ? -14.172 -6.896 14.734 1.00 42.34 90 ASP A N 1
ATOM 723 C CA . ASP A 1 90 ? -15.124 -6.526 15.782 1.00 42.34 90 ASP A CA 1
ATOM 724 C C . ASP A 1 90 ? -16.154 -7.647 15.994 1.00 42.34 90 ASP A C 1
ATOM 726 O O . ASP A 1 90 ? -16.901 -8.028 15.083 1.00 42.34 90 ASP A O 1
ATOM 730 N N . VAL A 1 91 ? -16.237 -8.160 17.224 1.00 42.56 91 VAL A N 1
ATOM 731 C CA . VAL A 1 91 ? -17.252 -9.139 17.632 1.00 42.56 91 VAL A CA 1
ATOM 732 C C . VAL A 1 91 ? -18.051 -8.640 18.827 1.00 42.56 91 VAL A C 1
ATOM 734 O O . VAL A 1 91 ? -17.513 -8.086 19.782 1.00 42.56 91 VAL A O 1
ATOM 737 N N . VAL A 1 92 ? -19.358 -8.894 18.810 1.00 42.50 92 VAL A N 1
ATOM 738 C CA . VAL A 1 92 ? -20.219 -8.729 19.982 1.00 42.50 92 VAL A CA 1
ATOM 739 C C . VAL A 1 92 ? -20.782 -10.093 20.360 1.00 42.50 92 VAL A C 1
ATOM 741 O O . VAL A 1 92 ? -21.329 -10.825 19.534 1.00 42.50 92 VAL A O 1
ATOM 744 N N . ILE A 1 93 ? -20.617 -10.445 21.633 1.00 44.78 93 ILE A N 1
ATOM 745 C CA . ILE A 1 93 ? -21.011 -11.737 22.189 1.00 44.78 93 ILE A CA 1
ATOM 746 C C . ILE A 1 93 ? -22.260 -11.521 23.042 1.00 44.78 93 ILE A C 1
ATOM 748 O O . ILE A 1 93 ? -22.246 -10.736 23.993 1.00 44.78 93 ILE A O 1
ATOM 752 N N . ARG A 1 94 ? -23.356 -12.217 22.724 1.00 40.38 94 ARG A N 1
ATOM 753 C CA . ARG A 1 94 ? -24.563 -12.232 23.562 1.00 40.38 94 ARG A CA 1
ATOM 754 C C . ARG A 1 94 ? -24.557 -13.482 24.427 1.00 40.38 94 ARG A C 1
ATOM 756 O O . ARG A 1 94 ? -24.517 -14.600 23.923 1.00 40.38 94 ARG A O 1
ATOM 763 N N . PHE A 1 95 ? -24.664 -13.280 25.736 1.00 41.78 95 PHE A N 1
ATOM 764 C CA . PHE A 1 95 ? -24.866 -14.357 26.697 1.00 41.78 95 PHE A CA 1
ATOM 765 C C . PHE A 1 95 ? -26.362 -14.560 26.967 1.00 41.78 95 PHE A C 1
ATOM 767 O O . PHE A 1 95 ? -27.048 -13.639 27.419 1.00 41.78 95 PHE A O 1
ATOM 774 N N . SER A 1 96 ? -26.871 -15.770 26.715 1.00 43.25 96 SER A N 1
ATOM 775 C CA . SER A 1 96 ? -28.234 -16.165 27.084 1.00 43.25 96 SER A CA 1
ATOM 776 C C . SER A 1 96 ? -28.209 -17.016 28.352 1.00 43.25 96 SER A C 1
ATOM 778 O O . SER A 1 96 ? -27.935 -18.217 28.313 1.00 43.25 96 SER A O 1
ATOM 780 N N . ALA A 1 97 ? -28.557 -16.407 29.490 1.00 39.19 97 ALA A N 1
ATOM 781 C CA . ALA A 1 97 ? -28.607 -17.093 30.785 1.00 39.19 97 ALA A CA 1
ATOM 782 C C . ALA A 1 97 ? -29.579 -18.293 30.812 1.00 39.19 97 ALA A C 1
ATOM 784 O O . ALA A 1 97 ? -29.433 -19.181 31.647 1.00 39.19 97 ALA A O 1
ATOM 785 N N . HIS A 1 98 ? -30.554 -18.339 29.896 1.00 41.38 98 HIS A N 1
ATOM 786 C CA . HIS A 1 98 ? -31.523 -19.433 29.787 1.00 41.38 98 HIS A CA 1
ATOM 787 C C . HIS A 1 98 ? -31.049 -20.610 28.932 1.00 41.38 98 HIS A C 1
ATOM 789 O O . HIS A 1 98 ? -31.485 -21.732 29.170 1.00 41.38 98 HIS A O 1
ATOM 795 N N . GLN A 1 99 ? -30.197 -20.366 27.934 1.00 41.44 99 GLN A N 1
ATOM 796 C CA . GLN A 1 99 ? -29.755 -21.397 26.988 1.00 41.44 99 GLN A CA 1
ATOM 797 C C . GLN A 1 99 ? -28.345 -21.910 27.286 1.00 41.44 99 GLN A C 1
ATOM 799 O O . GLN A 1 99 ? -27.906 -22.866 26.652 1.00 41.44 99 GLN A O 1
ATOM 804 N N . THR A 1 100 ? -27.632 -21.296 28.241 1.00 44.31 100 THR A N 1
ATOM 805 C CA . THR A 1 100 ? -26.233 -21.624 28.577 1.00 44.31 100 THR A CA 1
ATOM 806 C C . THR A 1 100 ? -25.303 -21.629 27.355 1.00 44.31 100 THR A C 1
ATOM 808 O O . THR A 1 100 ? -24.284 -22.312 27.361 1.00 44.31 100 THR A O 1
ATOM 811 N N . ASN A 1 101 ? -25.659 -20.866 26.315 1.00 39.75 101 ASN A N 1
ATOM 812 C CA . ASN A 1 101 ? -24.912 -20.742 25.068 1.00 39.75 101 ASN A CA 1
ATOM 813 C C . ASN A 1 101 ? -24.459 -19.290 24.853 1.00 39.75 101 ASN A C 1
ATOM 815 O O . ASN A 1 101 ? -25.111 -18.346 25.323 1.00 39.75 101 ASN A O 1
ATOM 819 N N . PHE A 1 102 ? -23.348 -19.134 24.137 1.00 42.44 102 PHE A N 1
ATOM 820 C CA . PHE A 1 102 ? -22.870 -17.860 23.613 1.00 42.44 102 PHE A CA 1
ATOM 821 C C . PHE A 1 102 ? -23.225 -17.781 22.129 1.00 42.44 102 PHE A C 1
ATOM 823 O O . PHE A 1 102 ? -22.891 -18.692 21.375 1.00 42.44 102 PHE A O 1
ATOM 830 N N . ASP A 1 103 ? -23.860 -16.685 21.719 1.00 40.19 103 ASP A N 1
ATOM 831 C CA . ASP A 1 103 ? -24.110 -16.397 20.308 1.00 40.19 103 ASP A CA 1
ATOM 832 C C . ASP A 1 103 ? -23.235 -15.216 19.870 1.00 40.19 103 ASP A C 1
ATOM 834 O O . ASP A 1 103 ? -23.129 -14.209 20.584 1.00 40.19 103 ASP A O 1
ATOM 838 N N . PHE A 1 104 ? -22.635 -15.315 18.681 1.00 43.59 104 PHE A N 1
ATOM 839 C CA . PHE A 1 104 ? -22.112 -14.143 17.984 1.00 43.59 104 PHE A CA 1
ATOM 840 C C . PHE A 1 104 ? -23.299 -13.344 17.479 1.00 43.59 104 PHE A C 1
ATOM 842 O O . PHE A 1 104 ? -24.142 -13.861 16.744 1.00 43.59 104 PHE A O 1
ATOM 849 N N . VAL A 1 105 ? -23.392 -12.086 17.888 1.00 40.22 105 VAL A N 1
ATOM 850 C CA . VAL A 1 105 ? -24.504 -11.241 17.478 1.00 40.22 105 VAL A CA 1
ATOM 851 C C . VAL A 1 105 ? -23.936 -9.946 16.972 1.00 40.22 105 VAL A C 1
ATOM 853 O O . VAL A 1 105 ? -23.248 -9.253 17.707 1.00 40.22 105 VAL A O 1
ATOM 856 N N . VAL A 1 106 ? -24.269 -9.582 15.740 1.00 42.31 106 VAL A N 1
ATOM 857 C CA . VAL A 1 106 ? -24.130 -8.193 15.303 1.00 42.31 106 VAL A CA 1
ATOM 858 C C . VAL A 1 106 ? -24.932 -7.353 16.304 1.00 42.31 106 VAL A C 1
ATOM 860 O O . VAL A 1 106 ? -26.116 -7.657 16.507 1.00 42.31 106 VAL A O 1
ATOM 863 N N . PRO A 1 107 ? -24.326 -6.381 17.015 1.00 41.31 107 PRO A N 1
ATOM 864 C CA . PRO A 1 107 ? -25.052 -5.620 18.019 1.00 41.31 107 PRO A CA 1
ATOM 865 C C . PRO A 1 107 ? -26.313 -5.055 17.357 1.00 41.31 107 PRO A C 1
ATOM 867 O O . PRO A 1 107 ? -26.213 -4.486 16.267 1.00 41.31 107 PRO A O 1
ATOM 870 N N . PRO A 1 108 ? -27.509 -5.246 17.950 1.00 38.69 108 PRO A N 1
ATOM 871 C CA . PRO A 1 108 ? -28.714 -4.680 17.374 1.00 38.69 108 PRO A CA 1
ATOM 872 C C . PRO A 1 108 ? -28.492 -3.175 17.276 1.00 38.69 108 PRO A C 1
ATOM 874 O O . PRO A 1 108 ? -28.221 -2.521 18.288 1.00 38.69 108 PRO A O 1
ATOM 877 N N . LEU A 1 109 ? -28.539 -2.655 16.050 1.00 45.19 109 LEU A N 1
ATOM 878 C CA . LEU A 1 109 ? -28.316 -1.243 15.789 1.00 45.19 109 LEU A CA 1
ATOM 879 C C . LEU A 1 109 ? -29.231 -0.432 16.711 1.00 45.19 109 LEU A C 1
ATOM 881 O O . LEU A 1 109 ? -30.445 -0.650 16.736 1.00 45.19 109 LEU A O 1
ATOM 885 N N . GLN A 1 110 ? -28.660 0.494 17.488 1.00 41.16 110 GLN A N 1
ATOM 886 C CA . GLN A 1 110 ? -29.439 1.318 18.425 1.00 41.16 110 GLN A CA 1
ATOM 887 C C . GLN A 1 110 ? -30.507 2.159 17.700 1.00 41.16 110 GLN A C 1
ATOM 889 O O . GLN A 1 110 ? -31.494 2.573 18.308 1.00 41.16 110 GLN A O 1
ATOM 894 N N . LYS A 1 111 ? -30.328 2.381 16.391 1.00 57.69 111 LYS A N 1
ATOM 895 C CA . LYS A 1 111 ? -31.302 2.937 15.449 1.00 57.69 111 LYS A CA 1
ATOM 896 C C . LYS A 1 111 ? -31.229 2.152 14.143 1.00 57.69 111 LYS A C 1
ATOM 898 O O . LYS A 1 111 ? -30.134 1.811 13.714 1.00 57.69 111 LYS A O 1
ATOM 903 N N . LYS A 1 112 ? -32.369 1.907 13.490 1.00 72.38 112 LYS A N 1
ATOM 904 C CA . LYS A 1 112 ? -32.355 1.396 12.112 1.00 72.38 112 LYS A CA 1
ATOM 905 C C . LYS A 1 112 ? -31.587 2.365 11.219 1.00 72.38 112 LYS A C 1
ATOM 907 O O . LYS A 1 112 ? -31.787 3.577 11.327 1.00 72.38 112 LYS A O 1
ATOM 912 N N . PHE A 1 113 ? -30.730 1.824 10.362 1.00 81.50 113 PHE A N 1
ATOM 913 C CA . PHE A 1 113 ? -30.080 2.623 9.341 1.00 81.50 113 PHE A CA 1
ATOM 914 C C . PHE A 1 113 ? -31.103 3.102 8.296 1.00 81.50 113 PHE A C 1
ATOM 916 O O . PHE A 1 113 ? -32.156 2.481 8.126 1.00 81.50 113 PHE A O 1
ATOM 923 N N . PRO A 1 114 ? -30.815 4.205 7.583 1.00 90.06 114 PRO A N 1
ATOM 924 C CA . PRO A 1 114 ? -31.482 4.517 6.325 1.00 90.06 114 PRO A CA 1
ATOM 925 C C . PRO A 1 114 ? -31.425 3.331 5.349 1.00 90.06 114 PRO A C 1
ATOM 927 O O . PRO A 1 114 ? -30.451 2.573 5.344 1.00 90.06 114 PRO A O 1
ATOM 930 N N . ALA A 1 115 ? -32.448 3.198 4.502 1.00 93.62 115 ALA A N 1
ATOM 931 C CA . ALA A 1 115 ? -32.591 2.072 3.575 1.00 93.62 115 ALA A CA 1
ATOM 932 C C . ALA A 1 115 ? -31.396 1.936 2.615 1.00 93.62 115 ALA A C 1
ATOM 934 O O . ALA A 1 115 ? -31.000 0.828 2.266 1.00 93.62 115 ALA A O 1
ATOM 935 N N . GLU A 1 116 ? -30.783 3.054 2.231 1.00 96.19 116 GLU A N 1
ATOM 936 C CA . GLU A 1 116 ? -29.596 3.091 1.381 1.00 96.19 116 GLU A CA 1
ATOM 937 C C . GLU A 1 116 ? -28.384 2.437 2.057 1.00 96.19 116 GLU A C 1
ATOM 939 O O . GLU A 1 116 ? -27.637 1.702 1.419 1.00 96.19 116 GLU A O 1
ATOM 944 N N . ILE A 1 117 ? -28.190 2.645 3.360 1.00 94.50 117 ILE A N 1
ATOM 945 C CA . ILE A 1 117 ? -27.091 1.994 4.086 1.00 94.50 117 ILE A CA 1
ATOM 946 C C . ILE A 1 117 ? -27.365 0.489 4.208 1.00 94.50 117 ILE A C 1
ATOM 948 O O . ILE A 1 117 ? -26.458 -0.314 4.000 1.00 94.50 117 ILE A O 1
ATOM 952 N N . GLU A 1 118 ? -28.611 0.086 4.478 1.00 93.81 118 GLU A N 1
ATOM 953 C CA . GLU A 1 118 ? -28.992 -1.335 4.502 1.00 93.81 118 GLU A CA 1
ATOM 954 C C . GLU A 1 118 ? -28.765 -2.007 3.135 1.00 93.81 118 GLU A C 1
ATOM 956 O O . GLU A 1 118 ? -28.252 -3.126 3.069 1.00 93.81 118 GLU A O 1
ATOM 961 N N . GLN A 1 119 ? -29.076 -1.312 2.037 1.00 96.38 119 GLN A N 1
ATOM 962 C CA . GLN A 1 119 ? -28.821 -1.792 0.680 1.00 96.38 119 GLN A CA 1
ATOM 963 C C . GLN A 1 119 ? -27.319 -1.927 0.393 1.00 96.38 119 GLN A C 1
ATOM 965 O O . GLN A 1 119 ? -26.907 -2.942 -0.168 1.00 96.38 119 GLN A O 1
ATOM 970 N N . ALA A 1 120 ? -26.501 -0.948 0.792 1.00 97.38 120 ALA A N 1
ATOM 971 C CA . ALA A 1 120 ? -25.048 -1.021 0.646 1.00 97.38 120 ALA A CA 1
ATOM 972 C C . ALA A 1 120 ? -24.468 -2.223 1.409 1.00 97.38 120 ALA A C 1
ATOM 974 O O . ALA A 1 120 ? -23.746 -3.024 0.822 1.00 97.38 120 ALA A O 1
ATOM 975 N N . LEU A 1 121 ? -24.863 -2.416 2.674 1.00 94.12 121 LEU A N 1
ATOM 976 C CA . LEU A 1 121 ? -24.451 -3.568 3.486 1.00 94.12 121 LEU A CA 1
ATOM 977 C C . LEU A 1 121 ? -24.880 -4.901 2.861 1.00 94.12 121 LEU A C 1
ATOM 979 O O . LEU A 1 121 ? -24.102 -5.851 2.841 1.00 94.12 121 LEU A O 1
ATOM 983 N N . SER A 1 122 ? -26.106 -4.981 2.337 1.00 94.31 122 SER A N 1
ATOM 984 C CA . SER A 1 122 ? -26.598 -6.191 1.672 1.00 94.31 122 SER A CA 1
ATOM 985 C C . SER A 1 122 ? -25.839 -6.498 0.385 1.00 94.31 122 SER A C 1
ATOM 987 O O . SER A 1 122 ? -25.698 -7.669 0.040 1.00 94.31 122 SER A O 1
ATOM 989 N N . LYS A 1 123 ? -25.397 -5.466 -0.338 1.00 96.69 123 LYS A N 1
ATOM 990 C CA . LYS A 1 123 ? -24.632 -5.624 -1.571 1.00 96.69 123 LYS A CA 1
ATOM 991 C C . LYS A 1 123 ? -23.198 -6.065 -1.290 1.00 96.69 123 LYS A C 1
ATOM 993 O O . LYS A 1 123 ? -22.669 -6.848 -2.065 1.00 96.69 123 LYS A O 1
ATOM 998 N N . SER A 1 124 ? -22.600 -5.592 -0.197 1.00 96.50 124 SER A N 1
ATOM 999 C CA . SER A 1 124 ? -21.243 -5.956 0.212 1.00 96.50 124 SER A CA 1
ATOM 1000 C C . SER A 1 124 ? -21.118 -7.421 0.671 1.00 96.50 124 SER A C 1
ATOM 1002 O O . SER A 1 124 ? -22.091 -7.993 1.189 1.00 96.50 124 SER A O 1
ATOM 1004 N N . PRO A 1 125 ? -19.913 -8.016 0.561 1.00 94.75 125 PRO A N 1
ATOM 1005 C CA . PRO A 1 125 ? -19.636 -9.362 1.054 1.00 94.75 125 PRO A CA 1
ATOM 1006 C C . PRO A 1 125 ? -19.867 -9.495 2.557 1.00 94.75 125 PRO A C 1
ATOM 1008 O O . PRO A 1 125 ? -19.555 -8.575 3.318 1.00 94.75 125 PRO A O 1
ATOM 1011 N N . ALA A 1 126 ? -20.333 -10.661 3.009 1.00 89.88 126 ALA A N 1
ATOM 1012 C CA . ALA A 1 126 ? -20.600 -10.943 4.418 1.00 89.88 126 ALA A CA 1
ATOM 1013 C C . ALA A 1 126 ? -19.402 -10.627 5.327 1.00 89.88 126 ALA A C 1
ATOM 1015 O O . ALA A 1 126 ? -19.585 -10.013 6.381 1.00 89.88 126 ALA A O 1
ATOM 1016 N N . TRP A 1 127 ? -18.183 -10.958 4.892 1.00 89.94 127 TRP A N 1
ATOM 1017 C CA . TRP A 1 127 ? -16.948 -10.732 5.648 1.00 89.94 127 TRP A CA 1
ATOM 1018 C C . TRP A 1 127 ? -16.585 -9.249 5.877 1.00 89.94 127 TRP A C 1
ATOM 1020 O O . TRP A 1 127 ? -15.746 -8.974 6.741 1.00 89.94 127 TRP A O 1
ATOM 1030 N N . LEU A 1 128 ? -17.229 -8.310 5.166 1.00 91.31 128 LEU A N 1
ATOM 1031 C CA . LEU A 1 128 ? -17.073 -6.852 5.312 1.00 91.31 128 LEU A CA 1
ATOM 1032 C C . LEU A 1 128 ? -18.227 -6.162 6.045 1.00 91.31 128 LEU A C 1
ATOM 1034 O O . LEU A 1 128 ? -18.087 -5.016 6.473 1.00 91.31 128 LEU A O 1
ATOM 1038 N N . ARG A 1 129 ? -19.388 -6.812 6.186 1.00 88.50 129 ARG A N 1
ATOM 1039 C CA . ARG A 1 129 ? -20.610 -6.148 6.679 1.00 88.50 129 ARG A CA 1
ATOM 1040 C C . ARG A 1 129 ? -20.468 -5.610 8.098 1.00 88.50 129 ARG A C 1
ATOM 1042 O O . ARG A 1 129 ? -21.012 -4.543 8.382 1.00 88.50 129 ARG A O 1
ATOM 1049 N N . ASN A 1 130 ? -19.753 -6.317 8.974 1.00 79.44 130 ASN A N 1
ATOM 1050 C CA . ASN A 1 130 ? -19.495 -5.838 10.335 1.00 79.44 130 ASN A CA 1
ATOM 1051 C C . ASN A 1 130 ? -18.620 -4.584 10.326 1.00 79.44 130 ASN A C 1
ATOM 1053 O O . ASN A 1 130 ? -19.011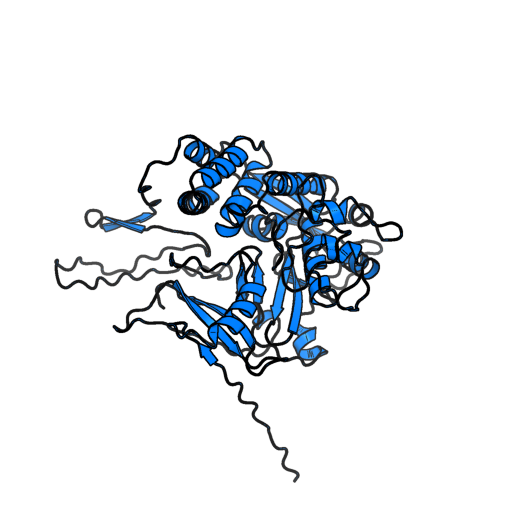 -3.577 10.911 1.00 79.44 130 ASN A O 1
ATOM 1057 N N . ASP A 1 131 ? -17.502 -4.624 9.604 1.00 81.38 131 ASP A N 1
ATOM 1058 C CA . ASP A 1 131 ? -16.548 -3.515 9.534 1.00 81.38 131 ASP A CA 1
ATOM 1059 C C . ASP A 1 131 ? -17.228 -2.265 8.937 1.00 81.38 131 ASP A C 1
ATOM 1061 O O . ASP A 1 131 ? -17.188 -1.176 9.513 1.00 81.38 131 ASP A O 1
ATOM 1065 N N . LEU A 1 132 ? -17.993 -2.437 7.850 1.00 86.94 132 LEU A N 1
ATOM 1066 C CA . LEU A 1 132 ? -18.819 -1.375 7.261 1.00 86.94 132 LEU A CA 1
ATOM 1067 C C . LEU A 1 132 ? -19.880 -0.845 8.226 1.00 86.94 132 LEU A C 1
ATOM 1069 O O . LEU A 1 132 ? -20.114 0.359 8.286 1.00 86.94 132 LEU A O 1
ATOM 1073 N N . THR A 1 133 ? -20.534 -1.724 8.986 1.00 83.56 133 THR A N 1
ATOM 1074 C CA . THR A 1 133 ? -21.535 -1.322 9.983 1.00 83.56 133 THR A CA 1
ATOM 1075 C C . THR A 1 133 ? -20.910 -0.435 11.057 1.00 83.56 133 THR A C 1
ATOM 1077 O O . THR A 1 133 ? -21.491 0.594 11.415 1.00 83.56 133 THR A O 1
ATOM 1080 N N . CYS A 1 134 ? -19.720 -0.794 11.547 1.00 79.12 134 CYS A N 1
ATOM 1081 C CA . CYS A 1 134 ? -18.969 0.007 12.509 1.00 79.12 134 CYS A CA 1
ATOM 1082 C C . CYS A 1 134 ? -18.618 1.383 11.935 1.00 79.12 134 CYS A C 1
ATOM 1084 O O . CYS A 1 134 ? -18.908 2.400 12.574 1.00 79.12 134 CYS A O 1
ATOM 1086 N N . VAL A 1 135 ? -18.091 1.424 10.708 1.00 82.62 135 VAL A N 1
ATOM 1087 C CA . VAL A 1 135 ? -17.750 2.672 10.011 1.00 82.62 135 VAL A CA 1
ATOM 1088 C C . VAL A 1 135 ? -18.987 3.547 9.790 1.00 82.62 135 VAL A C 1
ATOM 1090 O O . VAL A 1 135 ? -18.992 4.709 10.195 1.00 82.62 135 VAL A O 1
ATOM 1093 N N . PHE A 1 136 ? -20.080 3.015 9.238 1.00 87.06 136 PHE A N 1
ATOM 1094 C CA . PHE A 1 136 ? -21.308 3.786 9.009 1.00 87.06 136 PHE A CA 1
ATOM 1095 C C . PHE A 1 136 ? -21.940 4.315 10.293 1.00 87.06 136 PHE A C 1
ATOM 1097 O O . PHE A 1 136 ? -22.525 5.395 10.280 1.00 87.06 136 PHE A O 1
ATOM 1104 N N . ASN A 1 137 ? -21.811 3.591 11.405 1.00 81.31 137 ASN A N 1
ATOM 1105 C CA . ASN A 1 137 ? -22.295 4.059 12.697 1.00 81.31 137 ASN A CA 1
ATOM 1106 C C . ASN A 1 137 ? -21.417 5.175 13.296 1.00 81.31 137 ASN A C 1
ATOM 1108 O O . ASN A 1 137 ? -21.904 5.956 14.111 1.00 81.31 137 ASN A O 1
ATOM 1112 N N . ALA A 1 138 ? -20.130 5.227 12.948 1.00 78.38 138 ALA A N 1
ATOM 1113 C CA . ALA A 1 138 ? -19.204 6.257 13.419 1.00 78.38 138 ALA A CA 1
ATOM 1114 C C . ALA A 1 138 ? -19.248 7.536 12.565 1.00 78.38 138 ALA A C 1
ATOM 1116 O O . ALA A 1 138 ? -18.990 8.630 13.065 1.00 78.38 138 ALA A O 1
ATOM 1117 N N . LEU A 1 139 ? -19.603 7.415 11.287 1.00 83.19 139 LEU A N 1
ATOM 1118 C CA . LEU A 1 139 ? -19.742 8.543 10.373 1.00 83.19 139 LEU A CA 1
ATOM 1119 C C . LEU A 1 139 ? -20.971 9.405 10.688 1.00 83.19 139 LEU A C 1
ATOM 1121 O O . LEU A 1 139 ? -22.031 8.920 11.086 1.00 83.19 139 LEU A O 1
ATOM 1125 N N . ASN A 1 140 ? -20.873 10.705 10.398 1.00 88.81 140 ASN A N 1
ATOM 1126 C CA . ASN A 1 140 ? -22.066 11.542 10.283 1.00 88.81 140 ASN A CA 1
ATOM 1127 C C . ASN A 1 140 ? -22.972 11.056 9.129 1.00 88.81 140 ASN A C 1
ATOM 1129 O O . ASN A 1 140 ? -22.494 10.519 8.129 1.00 88.81 140 ASN A O 1
ATOM 1133 N N . GLU A 1 141 ? -24.279 11.306 9.236 1.00 91.12 141 GLU A N 1
ATOM 1134 C CA . GLU A 1 141 ? -25.291 10.787 8.300 1.00 91.12 141 GLU A CA 1
ATOM 1135 C C . GLU A 1 141 ? -25.011 11.144 6.831 1.00 91.12 141 GLU A C 1
ATOM 1137 O O . GLU A 1 141 ? -25.155 10.298 5.949 1.00 91.12 141 GLU A O 1
ATOM 1142 N N . LYS A 1 142 ? -24.551 12.372 6.555 1.00 95.12 142 LYS A N 1
ATOM 1143 C CA . LYS A 1 142 ? -24.228 12.811 5.189 1.00 95.12 142 LYS A CA 1
ATOM 1144 C C . LYS A 1 142 ? -23.082 11.986 4.600 1.00 95.12 142 LYS A C 1
ATOM 1146 O O . LYS A 1 142 ? -23.187 11.542 3.459 1.00 95.12 142 LYS A O 1
ATOM 1151 N N . SER A 1 143 ? -22.004 11.788 5.358 1.00 95.00 143 SER A N 1
ATOM 1152 C CA . SER A 1 143 ? -20.863 10.970 4.934 1.00 95.00 143 SER A CA 1
ATOM 1153 C C . SER A 1 143 ? -21.240 9.492 4.816 1.00 95.00 143 SER A C 1
ATOM 1155 O O . SER A 1 143 ? -20.868 8.855 3.838 1.00 95.00 143 SER A O 1
ATOM 1157 N N . ALA A 1 144 ? -22.025 8.952 5.750 1.00 94.44 144 ALA A N 1
ATOM 1158 C CA . ALA A 1 144 ? -22.475 7.562 5.693 1.00 94.44 144 ALA A CA 1
ATOM 1159 C C . ALA A 1 144 ? -23.311 7.282 4.429 1.00 94.44 144 ALA A C 1
ATOM 1161 O O . ALA A 1 144 ? -23.031 6.333 3.700 1.00 94.44 144 ALA A O 1
ATOM 1162 N N . LEU A 1 145 ? -24.277 8.153 4.111 1.00 97.88 145 LEU A N 1
ATOM 1163 C CA . LEU A 1 145 ? -25.090 8.043 2.894 1.00 97.88 145 LEU A CA 1
ATOM 1164 C C . LEU A 1 145 ? -24.266 8.205 1.613 1.00 97.88 145 LEU A C 1
ATOM 1166 O O . LEU A 1 145 ? -24.550 7.537 0.622 1.00 97.88 145 LEU A O 1
ATOM 1170 N N . ARG A 1 146 ? -23.254 9.079 1.623 1.00 98.38 146 ARG A N 1
ATOM 1171 C CA . ARG A 1 146 ? -22.328 9.267 0.499 1.00 98.38 146 ARG A CA 1
ATOM 1172 C C . ARG A 1 146 ? -21.613 7.958 0.154 1.00 98.38 146 ARG A C 1
ATOM 1174 O O . ARG A 1 146 ? -21.704 7.485 -0.974 1.00 98.38 146 ARG A O 1
ATOM 1181 N N . TRP A 1 147 ? -20.960 7.344 1.138 1.00 98.56 147 TRP A N 1
ATOM 1182 C CA . TRP A 1 147 ? -20.201 6.110 0.930 1.00 98.56 147 TRP A CA 1
ATOM 1183 C C . TRP A 1 147 ? -21.101 4.901 0.645 1.00 98.56 147 TRP A C 1
ATOM 1185 O O . TRP A 1 147 ? -20.752 4.062 -0.183 1.00 98.56 147 TRP A O 1
ATOM 1195 N N . ALA A 1 148 ? -22.294 4.840 1.246 1.00 98.56 148 ALA A N 1
ATOM 1196 C CA . ALA A 1 148 ? -23.288 3.822 0.913 1.00 98.56 148 ALA A CA 1
ATOM 1197 C C . ALA A 1 148 ? -23.735 3.901 -0.557 1.00 98.56 148 ALA A C 1
ATOM 1199 O O . ALA A 1 148 ? -23.800 2.875 -1.233 1.00 98.56 148 ALA A O 1
ATOM 1200 N N . ARG A 1 149 ? -23.994 5.109 -1.082 1.00 98.69 149 ARG A N 1
ATOM 1201 C CA . ARG A 1 149 ? -24.345 5.302 -2.500 1.00 98.69 149 ARG A CA 1
ATOM 1202 C C . ARG A 1 149 ? -23.227 4.864 -3.431 1.00 98.69 149 ARG A C 1
ATOM 1204 O O . ARG A 1 149 ? -23.517 4.142 -4.377 1.00 98.69 149 ARG A O 1
ATOM 1211 N N . LEU A 1 150 ? -21.974 5.196 -3.116 1.00 98.81 150 LEU A N 1
ATOM 1212 C CA . LEU A 1 150 ? -20.830 4.729 -3.900 1.00 98.81 150 LEU A CA 1
ATOM 1213 C C . LEU A 1 150 ? -20.816 3.193 -4.017 1.00 98.81 150 LEU A C 1
ATOM 1215 O O . LEU A 1 150 ? -20.698 2.663 -5.119 1.00 98.81 150 LEU A O 1
ATOM 1219 N N . ILE A 1 151 ? -21.005 2.462 -2.912 1.00 98.75 151 ILE A N 1
ATOM 1220 C CA . ILE A 1 151 ? -21.094 0.987 -2.937 1.00 98.75 151 ILE A CA 1
ATOM 1221 C C . ILE A 1 151 ? -22.280 0.511 -3.796 1.00 98.75 151 ILE A C 1
ATOM 1223 O O . ILE A 1 151 ? -22.139 -0.413 -4.604 1.00 98.75 151 ILE A O 1
ATOM 1227 N N . ILE A 1 152 ? -23.454 1.137 -3.661 1.00 98.56 152 ILE A N 1
ATOM 1228 C CA . ILE A 1 152 ? -24.653 0.796 -4.448 1.00 98.56 152 ILE A CA 1
ATOM 1229 C C . ILE A 1 152 ? -24.428 1.013 -5.949 1.00 98.56 152 ILE A C 1
ATOM 1231 O O . ILE A 1 152 ? -24.867 0.182 -6.745 1.00 98.56 152 ILE A O 1
ATOM 1235 N N . GLU A 1 153 ? -23.746 2.085 -6.332 1.00 98.44 153 GLU A N 1
ATOM 1236 C CA . GLU A 1 153 ? -23.510 2.475 -7.726 1.00 98.44 153 GLU A CA 1
ATOM 1237 C C . GLU A 1 153 ? -22.323 1.741 -8.363 1.00 98.44 153 GLU A C 1
ATOM 1239 O O . GLU A 1 153 ? -22.256 1.629 -9.583 1.00 98.44 153 GLU A O 1
ATOM 1244 N N . THR A 1 154 ? -21.406 1.199 -7.557 1.00 98.62 154 THR A N 1
ATOM 1245 C CA . THR A 1 154 ? -20.238 0.455 -8.051 1.00 98.62 154 THR A CA 1
ATOM 1246 C C . THR A 1 154 ? -20.677 -0.851 -8.713 1.00 98.62 154 THR A C 1
ATOM 1248 O O . THR A 1 154 ? -21.405 -1.636 -8.116 1.00 98.62 154 THR A O 1
ATOM 1251 N N . GLU A 1 155 ? -20.243 -1.121 -9.936 1.00 97.38 155 GLU A N 1
ATOM 1252 C CA . GLU A 1 155 ? -20.553 -2.371 -10.639 1.00 97.38 155 GLU A CA 1
ATOM 1253 C C . GLU A 1 155 ? -19.476 -3.435 -10.384 1.00 97.38 155 GLU A C 1
ATOM 1255 O O . GLU A 1 155 ? -18.338 -3.109 -10.033 1.00 97.38 155 GLU A O 1
ATOM 1260 N N . ASP A 1 156 ? -19.829 -4.710 -10.570 1.00 96.88 156 ASP A N 1
ATOM 1261 C CA . ASP A 1 156 ? -18.837 -5.786 -10.615 1.00 96.88 156 ASP A CA 1
ATOM 1262 C C . ASP A 1 156 ? -17.793 -5.496 -11.717 1.00 96.88 156 ASP A C 1
ATOM 1264 O O . ASP A 1 156 ? -18.145 -4.957 -12.774 1.00 96.88 156 ASP A O 1
ATOM 1268 N N . PRO A 1 157 ? -16.519 -5.865 -11.511 1.00 97.19 157 PRO A N 1
ATOM 1269 C CA . PRO A 1 157 ? -16.004 -6.664 -10.396 1.00 97.19 157 PRO A CA 1
ATOM 1270 C C . PRO A 1 157 ? -15.462 -5.826 -9.218 1.00 97.19 157 PRO A C 1
ATOM 1272 O O . PRO A 1 157 ? -14.683 -6.325 -8.433 1.00 97.19 157 PRO A O 1
ATOM 1275 N N . TYR A 1 158 ? -15.822 -4.544 -9.080 1.00 98.62 158 TYR A N 1
ATOM 1276 C CA . TYR A 1 158 ? -15.109 -3.618 -8.176 1.00 98.62 158 TYR A CA 1
ATOM 1277 C C . TYR A 1 158 ? -15.712 -3.473 -6.770 1.00 98.62 158 TYR A C 1
ATOM 1279 O O . TYR A 1 158 ? -15.245 -2.658 -5.965 1.00 98.62 158 TYR A O 1
ATOM 1287 N N . VAL A 1 159 ? -16.839 -4.136 -6.506 1.00 98.50 159 VAL A N 1
ATOM 1288 C CA . VAL A 1 159 ? -17.703 -3.810 -5.361 1.00 98.50 159 VAL A CA 1
ATOM 1289 C C . VAL A 1 159 ? -17.008 -4.107 -4.038 1.00 98.50 159 VAL A C 1
ATOM 1291 O O . VAL A 1 159 ? -17.087 -3.308 -3.106 1.00 98.50 159 VAL A O 1
ATOM 1294 N N . ASP A 1 160 ? -16.337 -5.244 -3.945 1.00 98.56 160 ASP A N 1
ATOM 1295 C CA . ASP A 1 160 ? -15.590 -5.691 -2.777 1.00 98.56 160 ASP A CA 1
ATOM 1296 C C . ASP A 1 160 ? -14.336 -4.848 -2.526 1.00 98.56 160 ASP A C 1
ATOM 1298 O O . ASP A 1 160 ? -14.109 -4.491 -1.372 1.00 98.56 160 ASP A O 1
ATOM 1302 N N . GLU A 1 161 ? -13.568 -4.428 -3.540 1.00 98.81 161 GLU A N 1
ATOM 1303 C CA . GLU A 1 161 ? -12.429 -3.522 -3.318 1.00 98.81 161 GLU A CA 1
ATOM 1304 C C . GLU A 1 161 ? -12.860 -2.144 -2.814 1.00 98.81 161 GLU A C 1
ATOM 1306 O O . GLU A 1 161 ? -12.225 -1.581 -1.913 1.00 98.81 161 GLU A O 1
ATOM 1311 N N . VAL A 1 162 ? -13.942 -1.595 -3.375 1.00 98.88 162 VAL A N 1
ATOM 1312 C CA . VAL A 1 162 ? -14.508 -0.315 -2.927 1.00 98.88 162 VAL A CA 1
ATOM 1313 C C . VAL A 1 162 ? -15.051 -0.451 -1.505 1.00 98.88 162 VAL A C 1
ATOM 1315 O O . VAL A 1 162 ? -14.727 0.371 -0.647 1.00 98.88 162 VAL A O 1
ATOM 1318 N N . ALA A 1 163 ? -15.817 -1.508 -1.225 1.00 98.56 163 ALA A N 1
ATOM 1319 C CA . ALA A 1 163 ? -16.361 -1.783 0.100 1.00 98.56 163 ALA A CA 1
ATOM 1320 C C . ALA A 1 163 ? -15.252 -1.980 1.148 1.00 98.56 163 ALA A C 1
ATOM 1322 O O . ALA A 1 163 ? -15.312 -1.373 2.216 1.00 98.56 163 ALA A O 1
ATOM 1323 N N . PHE A 1 164 ? -14.223 -2.772 0.826 1.00 98.56 164 PHE A N 1
ATOM 1324 C CA . PHE A 1 164 ? -13.067 -3.009 1.690 1.00 98.56 164 PHE A CA 1
ATOM 1325 C C . PHE A 1 164 ? -12.335 -1.708 2.001 1.00 98.56 164 PHE A C 1
ATOM 1327 O O . PHE A 1 164 ? -12.028 -1.432 3.160 1.00 98.56 164 PHE A O 1
ATOM 1334 N N . SER A 1 165 ? -12.070 -0.898 0.974 1.00 98.38 165 SER A N 1
ATOM 1335 C CA . SER A 1 165 ? -11.355 0.364 1.146 1.00 98.38 165 SER A CA 1
ATOM 1336 C C . SER A 1 165 ? -12.148 1.329 2.028 1.00 98.38 165 SER A C 1
ATOM 1338 O O . SER A 1 165 ? -11.571 1.972 2.893 1.00 98.38 165 SER A O 1
ATOM 1340 N N . ILE A 1 166 ? -13.473 1.409 1.874 1.00 97.94 166 ILE A N 1
ATOM 1341 C CA . ILE A 1 166 ? -14.316 2.242 2.745 1.00 97.94 166 ILE A CA 1
ATOM 1342 C C . ILE A 1 166 ? -14.302 1.721 4.185 1.00 97.94 166 ILE A C 1
ATOM 1344 O O . ILE A 1 166 ? -14.226 2.520 5.112 1.00 97.94 166 ILE A O 1
ATOM 1348 N N . SER A 1 167 ? -14.368 0.406 4.402 1.00 93.12 167 SER A N 1
ATOM 1349 C CA . SER A 1 167 ? -14.452 -0.149 5.758 1.00 93.12 167 SER A CA 1
ATOM 1350 C C . SER A 1 167 ? -13.131 -0.134 6.532 1.00 93.12 167 SER A C 1
ATOM 1352 O O . SER A 1 167 ? -13.158 -0.304 7.746 1.00 93.12 167 SER A O 1
ATOM 1354 N N . HIS A 1 168 ? -11.994 0.046 5.852 1.00 91.06 168 HIS A N 1
ATOM 1355 C CA . HIS A 1 168 ? -10.654 0.014 6.458 1.00 91.06 168 HIS A CA 1
ATOM 1356 C C . HIS A 1 168 ? -9.914 1.358 6.419 1.00 91.06 168 HIS A C 1
ATOM 1358 O O . HIS A 1 168 ? -8.776 1.443 6.870 1.00 91.06 168 HIS A O 1
ATOM 1364 N N . MET A 1 169 ? -10.560 2.421 5.937 1.00 89.50 169 MET A N 1
ATOM 1365 C CA . MET A 1 169 ? -10.068 3.787 6.111 1.00 89.50 169 MET A CA 1
ATOM 1366 C C . MET A 1 169 ? -10.601 4.396 7.410 1.00 89.50 169 MET A C 1
ATOM 1368 O O . MET A 1 169 ? -11.692 4.066 7.875 1.00 89.50 169 MET A O 1
ATOM 1372 N N . SER A 1 170 ? -9.850 5.338 7.982 1.00 84.50 170 SER A N 1
ATOM 1373 C CA . SER A 1 170 ? -10.277 6.019 9.204 1.00 84.50 170 SER A CA 1
ATOM 1374 C C . SER A 1 170 ? -11.530 6.875 8.986 1.00 84.50 170 SER A C 1
ATOM 1376 O O . SER A 1 170 ? -11.754 7.462 7.920 1.00 84.50 170 SER A O 1
ATOM 1378 N N . VAL A 1 171 ? -12.346 6.989 10.034 1.00 84.81 171 VAL A N 1
ATOM 1379 C CA . VAL A 1 171 ? -13.581 7.788 10.029 1.00 84.81 171 VAL A CA 1
ATOM 1380 C C . VAL A 1 171 ? -13.259 9.260 9.759 1.00 84.81 171 VAL A C 1
ATOM 1382 O O . VAL A 1 171 ? -13.974 9.942 9.025 1.00 84.81 171 VAL A O 1
ATOM 1385 N N . GLU A 1 172 ? -12.149 9.756 10.292 1.00 85.94 172 GLU A N 1
ATOM 1386 C CA . GLU A 1 172 ? -11.657 11.113 10.095 1.00 85.94 172 GLU A CA 1
ATOM 1387 C C . GLU A 1 172 ? -11.291 11.370 8.631 1.00 85.94 172 GLU A C 1
ATOM 1389 O O . GLU A 1 172 ? -11.656 12.416 8.088 1.00 85.94 172 GLU A O 1
ATOM 1394 N N . TYR A 1 173 ? -10.630 10.416 7.963 1.00 92.12 173 TYR A N 1
ATOM 1395 C CA . TYR A 1 173 ? -10.335 10.521 6.534 1.00 92.12 173 TYR A CA 1
ATOM 1396 C C . TYR A 1 173 ? -11.624 10.549 5.712 1.00 92.12 173 TYR A C 1
ATOM 1398 O O . TYR A 1 173 ? -11.823 11.471 4.921 1.00 92.12 173 TYR A O 1
ATOM 1406 N N . LEU A 1 174 ? -12.536 9.603 5.954 1.00 93.44 174 LEU A N 1
ATOM 1407 C CA . LEU A 1 174 ? -13.810 9.466 5.237 1.00 93.44 174 LEU A CA 1
ATOM 1408 C C . LEU A 1 174 ? -14.758 10.666 5.415 1.00 93.44 174 LEU A C 1
ATOM 1410 O O . LEU A 1 174 ? -15.680 10.854 4.615 1.00 93.44 174 LEU A O 1
ATOM 1414 N N . GLN A 1 175 ? -14.558 11.483 6.451 1.00 93.06 175 GLN A N 1
ATOM 1415 C CA . GLN A 1 175 ? -15.279 12.746 6.657 1.00 93.06 175 GLN A CA 1
ATOM 1416 C C . GLN A 1 175 ? -14.528 13.975 6.130 1.00 93.06 175 GLN A C 1
ATOM 1418 O O . GLN A 1 175 ? -15.110 15.060 6.063 1.00 93.06 175 GLN A O 1
ATOM 1423 N N . SER A 1 176 ? -13.256 13.830 5.768 1.00 91.81 176 SER A N 1
ATOM 1424 C CA . SER A 1 176 ? -12.433 14.922 5.259 1.00 91.81 176 SER A CA 1
ATOM 1425 C C . SER A 1 176 ? -12.742 15.249 3.795 1.00 91.81 176 SER A C 1
ATOM 1427 O O . SER A 1 176 ? -13.327 14.457 3.057 1.00 91.81 176 SER A O 1
ATOM 1429 N N . SER A 1 177 ? -12.289 16.420 3.347 1.00 91.69 177 SER A N 1
ATOM 1430 C CA . SER A 1 177 ? -12.343 16.817 1.935 1.00 91.69 177 SER A CA 1
ATOM 1431 C C . SER A 1 177 ? -11.364 16.051 1.039 1.00 91.69 177 SER A C 1
ATOM 1433 O O . SER A 1 177 ? -11.446 16.184 -0.176 1.00 91.69 177 SER A O 1
ATOM 1435 N N . TYR A 1 178 ? -10.434 15.284 1.615 1.00 92.75 178 TYR A N 1
ATOM 1436 C CA . TYR A 1 178 ? -9.435 14.525 0.860 1.00 92.75 178 TYR A CA 1
ATOM 1437 C C . TYR A 1 178 ? -9.989 13.188 0.352 1.00 92.75 178 TYR A C 1
ATOM 1439 O O . TYR A 1 178 ? -9.563 12.699 -0.692 1.00 92.75 178 TYR A O 1
ATOM 1447 N N . ALA A 1 179 ? -10.978 12.621 1.052 1.00 94.25 179 ALA A N 1
ATOM 1448 C CA . ALA A 1 179 ? -11.648 11.396 0.641 1.00 94.25 179 ALA A CA 1
ATOM 1449 C C . ALA A 1 179 ? -12.636 11.672 -0.503 1.00 94.25 179 ALA A C 1
ATOM 1451 O O . ALA A 1 179 ? -13.725 12.232 -0.310 1.00 94.25 179 ALA A O 1
ATOM 1452 N N . THR A 1 180 ? -12.261 11.256 -1.709 1.00 97.75 180 THR A N 1
ATOM 1453 C CA . THR A 1 180 ? -13.034 11.424 -2.950 1.00 97.75 180 THR A CA 1
ATOM 1454 C C . THR A 1 180 ? -13.559 10.076 -3.437 1.00 97.75 180 THR A C 1
ATOM 1456 O O . THR A 1 180 ? -12.889 9.059 -3.286 1.00 97.75 180 THR A O 1
ATOM 1459 N N . GLU A 1 181 ? -14.769 10.049 -3.999 1.00 98.50 181 GLU A N 1
ATOM 1460 C CA . GLU A 1 181 ? -15.375 8.808 -4.524 1.00 98.50 181 GLU A CA 1
ATOM 1461 C C . GLU A 1 181 ? -14.594 8.297 -5.739 1.00 98.50 181 GLU A C 1
ATOM 1463 O O . GLU A 1 181 ? -14.422 7.093 -5.948 1.00 98.50 181 GLU A O 1
ATOM 1468 N N . GLU A 1 182 ? -14.047 9.246 -6.494 1.00 98.56 182 GLU A N 1
ATOM 1469 C CA . GLU A 1 182 ? -13.180 9.055 -7.639 1.00 98.56 182 GLU A CA 1
ATOM 1470 C C . GLU A 1 182 ? -11.919 8.280 -7.266 1.00 98.56 182 GLU A C 1
ATOM 1472 O O . GLU A 1 182 ? -11.525 7.403 -8.027 1.00 98.56 182 GLU A O 1
ATOM 1477 N N . LEU A 1 183 ? -11.311 8.536 -6.100 1.00 98.56 183 LEU A N 1
ATOM 1478 C CA . LEU A 1 183 ? -10.106 7.822 -5.671 1.00 98.56 183 LEU A CA 1
ATOM 1479 C C . LEU A 1 183 ? -10.389 6.336 -5.441 1.00 98.56 183 LEU A C 1
ATOM 1481 O O . LEU A 1 183 ? -9.665 5.492 -5.966 1.00 98.56 183 LEU A O 1
ATOM 1485 N N . PHE A 1 184 ? -11.451 6.007 -4.702 1.00 98.62 184 PHE A N 1
ATOM 1486 C CA . PHE A 1 184 ? -11.824 4.615 -4.428 1.00 98.62 184 PHE A CA 1
ATOM 1487 C C . PHE A 1 184 ? -12.191 3.867 -5.713 1.00 98.62 184 PHE A C 1
ATOM 1489 O O . PHE A 1 184 ? -11.713 2.756 -5.947 1.00 98.62 184 PHE A O 1
ATOM 1496 N N . THR A 1 185 ? -12.971 4.515 -6.581 1.00 98.69 185 THR A N 1
ATOM 1497 C CA . THR A 1 185 ? -13.376 3.957 -7.877 1.00 98.69 185 THR A CA 1
ATOM 1498 C C . THR A 1 185 ? -12.174 3.741 -8.795 1.00 98.69 185 THR A C 1
ATOM 1500 O O . THR A 1 185 ? -12.037 2.683 -9.410 1.00 98.69 185 THR A O 1
ATOM 1503 N N . LEU A 1 186 ? -11.287 4.735 -8.900 1.00 98.75 186 LEU A N 1
ATOM 1504 C CA . LEU A 1 186 ? -10.095 4.668 -9.741 1.00 98.75 186 LEU A CA 1
ATOM 1505 C C . LEU A 1 186 ? -9.129 3.595 -9.239 1.00 98.75 186 LEU A C 1
ATOM 1507 O O . LEU A 1 186 ? -8.617 2.820 -10.040 1.00 98.75 186 LEU A O 1
ATOM 1511 N N . ASN A 1 187 ? -8.910 3.514 -7.926 1.00 98.81 187 ASN A N 1
ATOM 1512 C CA . ASN A 1 187 ? -8.030 2.520 -7.324 1.00 98.81 187 ASN A CA 1
ATOM 1513 C C . ASN A 1 187 ? -8.467 1.087 -7.669 1.00 98.81 187 ASN A C 1
ATOM 1515 O O . ASN A 1 187 ? -7.644 0.321 -8.167 1.00 98.81 187 ASN A O 1
ATOM 1519 N N . ALA A 1 188 ? -9.753 0.756 -7.493 1.00 98.75 188 ALA A N 1
ATOM 1520 C CA . ALA A 1 188 ? -10.290 -0.557 -7.855 1.00 98.75 188 ALA A CA 1
ATOM 1521 C C . ALA A 1 188 ? -10.173 -0.829 -9.366 1.00 98.75 188 ALA A C 1
ATOM 1523 O O . ALA A 1 188 ? -9.648 -1.861 -9.776 1.00 98.75 188 ALA A O 1
ATOM 1524 N N . ARG A 1 189 ? -10.563 0.128 -10.220 1.00 98.75 189 ARG A N 1
ATOM 1525 C CA . ARG A 1 189 ? -10.482 -0.031 -11.685 1.00 98.75 189 ARG A CA 1
ATOM 1526 C C . ARG A 1 189 ? -9.064 -0.281 -12.186 1.00 98.75 189 ARG A C 1
ATOM 1528 O O . ARG A 1 189 ? -8.867 -1.140 -13.042 1.00 98.75 189 ARG A O 1
ATOM 1535 N N . LEU A 1 190 ? -8.084 0.453 -11.661 1.00 98.81 190 LEU A N 1
ATOM 1536 C CA . LEU A 1 190 ? -6.688 0.309 -12.070 1.00 98.81 190 LEU A CA 1
ATOM 1537 C C . LEU A 1 190 ? -6.110 -1.054 -11.685 1.00 98.81 190 LEU A C 1
ATOM 1539 O O . LEU A 1 190 ? -5.292 -1.575 -12.432 1.00 98.81 190 LEU A O 1
ATOM 1543 N N . ILE A 1 191 ? -6.545 -1.656 -10.574 1.00 98.81 191 ILE A N 1
ATOM 1544 C CA . ILE A 1 191 ? -6.106 -3.002 -10.176 1.00 98.81 191 ILE A CA 1
ATOM 1545 C C . ILE A 1 191 ? -6.470 -4.029 -11.261 1.00 98.81 191 ILE A C 1
ATOM 1547 O O . ILE A 1 191 ? -5.582 -4.705 -11.780 1.00 98.81 191 ILE A O 1
ATOM 1551 N N . TYR A 1 192 ? -7.730 -4.060 -11.701 1.00 98.75 192 TYR A N 1
ATOM 1552 C CA . TYR A 1 192 ? -8.171 -4.943 -12.792 1.00 98.75 192 TYR A CA 1
ATOM 1553 C C . TYR A 1 192 ? -7.595 -4.554 -14.155 1.00 98.75 192 TYR A C 1
ATOM 1555 O O . TYR A 1 192 ? -7.330 -5.412 -14.993 1.00 98.75 192 TYR A O 1
ATOM 1563 N N . GLN A 1 193 ? -7.387 -3.260 -14.407 1.00 98.38 193 GLN A N 1
ATOM 1564 C CA . GLN A 1 193 ? -6.731 -2.827 -15.637 1.00 98.38 193 GLN A CA 1
ATOM 1565 C C . GLN A 1 193 ? -5.288 -3.341 -15.703 1.00 98.38 193 GLN A C 1
ATOM 1567 O O . GLN A 1 193 ? -4.831 -3.737 -16.772 1.00 98.38 193 GLN A O 1
ATOM 1572 N N . TYR A 1 194 ? -4.563 -3.336 -14.584 1.00 98.38 194 TYR A N 1
ATOM 1573 C CA . TYR A 1 194 ? -3.162 -3.754 -14.555 1.00 98.38 194 TYR A CA 1
ATOM 1574 C C . TYR A 1 194 ? -3.023 -5.271 -14.576 1.00 98.38 194 TYR A C 1
ATOM 1576 O O . TYR A 1 194 ? -2.078 -5.768 -15.178 1.00 98.38 194 TYR A O 1
ATOM 1584 N N . ASP A 1 195 ? -3.990 -6.010 -14.036 1.00 97.94 195 ASP A N 1
ATOM 1585 C CA . ASP A 1 195 ? -4.076 -7.463 -14.215 1.00 97.94 195 ASP A CA 1
ATOM 1586 C C . ASP A 1 195 ? -4.001 -7.867 -15.699 1.00 97.94 195 ASP A C 1
ATOM 1588 O O . ASP A 1 195 ? -3.224 -8.739 -16.077 1.00 97.94 195 ASP A O 1
ATOM 1592 N N . GLN A 1 196 ? -4.705 -7.140 -16.575 1.00 96.44 196 GLN A N 1
ATOM 1593 C CA . GLN A 1 196 ? -4.684 -7.372 -18.029 1.00 96.44 196 GLN A CA 1
ATOM 1594 C C . GLN A 1 196 ? -3.307 -7.111 -18.669 1.00 96.44 196 GLN A C 1
ATOM 1596 O O . GLN A 1 196 ? -2.968 -7.703 -19.698 1.00 96.44 196 GLN A O 1
ATOM 1601 N N . ASP A 1 197 ? -2.518 -6.203 -18.090 1.00 95.75 197 ASP A N 1
ATOM 1602 C CA . ASP A 1 197 ? -1.214 -5.795 -18.614 1.00 95.75 197 ASP A CA 1
ATOM 1603 C C . ASP A 1 197 ? -0.074 -6.725 -18.146 1.00 95.75 197 ASP A C 1
ATOM 1605 O O . ASP A 1 197 ? 0.964 -6.832 -18.814 1.00 95.75 197 ASP A O 1
ATOM 1609 N N . LEU A 1 198 ? -0.243 -7.410 -17.011 1.00 97.12 198 LEU A N 1
ATOM 1610 C CA . LEU A 1 198 ? 0.796 -8.194 -16.342 1.00 97.12 198 LEU A CA 1
ATOM 1611 C C . LEU A 1 198 ? 0.671 -9.689 -16.672 1.00 97.12 198 LEU A C 1
ATOM 1613 O O . LEU A 1 198 ? -0.410 -10.238 -16.813 1.00 97.12 198 LEU A O 1
ATOM 1617 N N . GLN A 1 199 ? 1.803 -10.379 -16.838 1.00 94.94 199 GLN A N 1
ATOM 1618 C CA . GLN A 1 199 ? 1.817 -11.772 -17.330 1.00 94.94 199 GLN A CA 1
ATOM 1619 C C . GLN A 1 199 ? 2.217 -12.800 -16.263 1.00 94.94 199 GLN A C 1
ATOM 1621 O O . GLN A 1 199 ? 2.252 -14.000 -16.541 1.00 94.94 199 GLN A O 1
ATOM 1626 N N . TYR A 1 200 ? 2.570 -12.342 -15.063 1.00 95.50 200 TYR A N 1
ATOM 1627 C CA . TYR A 1 200 ? 3.002 -13.176 -13.937 1.00 95.50 200 TYR A CA 1
ATOM 1628 C C . TYR A 1 200 ? 1.970 -13.258 -12.812 1.00 95.50 200 TYR A C 1
ATOM 1630 O O . TYR A 1 200 ? 2.198 -13.989 -11.851 1.00 95.50 200 TYR A O 1
ATOM 1638 N N . VAL A 1 201 ? 0.888 -12.491 -12.906 1.00 97.12 201 VAL A N 1
ATOM 1639 C CA . VAL A 1 201 ? -0.197 -12.418 -11.931 1.00 97.12 201 VAL A CA 1
ATOM 1640 C C . VAL A 1 201 ? -1.521 -12.534 -12.678 1.00 97.12 201 VAL A C 1
ATOM 1642 O O . VAL A 1 201 ? -1.589 -12.184 -13.854 1.00 97.12 201 VAL A O 1
ATOM 1645 N N . GLN A 1 202 ? -2.519 -13.091 -12.007 1.00 98.06 202 GLN A N 1
ATOM 1646 C CA . GLN A 1 202 ? -3.903 -13.147 -12.445 1.00 98.06 202 GLN A CA 1
ATOM 1647 C C . GLN A 1 202 ? -4.801 -12.861 -11.237 1.00 98.06 202 GLN A C 1
ATOM 1649 O O . GLN A 1 202 ? -4.657 -13.532 -10.210 1.00 98.06 2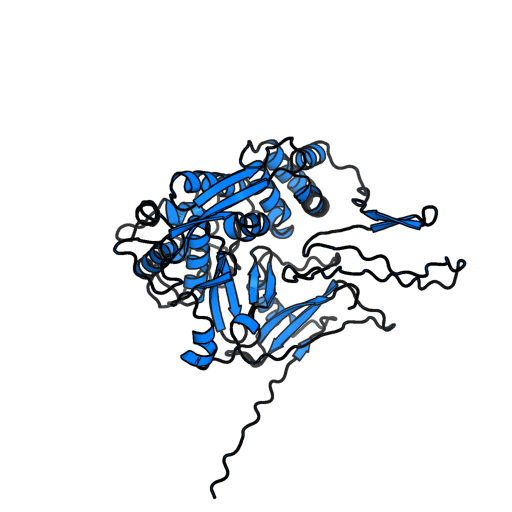02 GLN A O 1
ATOM 1654 N N . LEU A 1 203 ? -5.738 -11.924 -11.353 1.00 98.56 203 LEU A N 1
ATOM 1655 C CA . LEU A 1 203 ? -6.816 -11.755 -10.378 1.00 98.56 203 LEU A CA 1
ATOM 1656 C C . LEU A 1 203 ? -7.836 -12.892 -10.499 1.00 98.56 203 LEU A C 1
ATOM 1658 O O . LEU A 1 203 ? -8.157 -13.368 -11.591 1.00 98.56 203 LEU A O 1
ATOM 1662 N N . VAL A 1 204 ? -8.305 -13.369 -9.350 1.00 98.31 204 VAL A N 1
ATOM 1663 C CA . VAL A 1 204 ? -9.244 -14.484 -9.236 1.00 98.31 204 VAL A CA 1
ATOM 1664 C C . VAL A 1 204 ? -10.423 -14.043 -8.382 1.00 98.31 204 VAL A C 1
ATOM 1666 O O . VAL A 1 204 ? -10.283 -13.897 -7.166 1.00 98.31 204 VAL A O 1
ATOM 1669 N N . ASP A 1 205 ? -11.574 -13.894 -9.032 1.00 98.19 205 ASP A N 1
ATOM 1670 C CA . ASP A 1 205 ? -12.834 -13.530 -8.388 1.00 98.19 205 ASP A CA 1
ATOM 1671 C C . ASP A 1 205 ? -13.594 -14.798 -7.979 1.00 98.19 205 ASP A C 1
ATOM 1673 O O . ASP A 1 205 ? -13.847 -15.701 -8.788 1.00 98.19 205 ASP A O 1
ATOM 1677 N N . TYR A 1 206 ? -13.988 -14.865 -6.713 1.00 97.75 206 TYR A N 1
ATOM 1678 C CA . TYR A 1 206 ? -14.854 -15.897 -6.163 1.00 97.75 206 TYR A CA 1
ATOM 1679 C C . TYR A 1 206 ? -16.225 -15.294 -5.884 1.00 97.75 206 TYR A C 1
ATOM 1681 O O . TYR A 1 206 ? -16.410 -14.620 -4.878 1.00 97.75 206 TYR A O 1
ATOM 1689 N N . GLY A 1 207 ? -17.196 -15.568 -6.755 1.00 96.00 207 GLY A N 1
ATOM 1690 C CA . GLY A 1 207 ? -18.541 -14.990 -6.660 1.00 96.00 207 GLY A CA 1
ATOM 1691 C C . GLY A 1 207 ? -18.612 -13.562 -7.206 1.00 96.00 207 GLY A C 1
ATOM 1692 O O . GLY A 1 207 ? -17.721 -13.122 -7.928 1.00 96.00 207 GLY A O 1
ATOM 1693 N N . LYS A 1 208 ? -19.707 -12.862 -6.910 1.00 94.31 208 LYS A N 1
ATOM 1694 C CA . LYS A 1 208 ? -19.957 -11.472 -7.327 1.00 94.31 208 LYS A CA 1
ATOM 1695 C C . LYS A 1 208 ? -20.949 -10.767 -6.405 1.00 94.31 208 LYS A C 1
ATOM 1697 O O . LYS A 1 208 ? -21.588 -11.414 -5.571 1.00 94.31 208 LYS A O 1
ATOM 1702 N N . ALA A 1 209 ? -21.157 -9.465 -6.602 1.00 90.88 209 ALA A N 1
ATOM 1703 C CA . ALA A 1 209 ? -22.160 -8.719 -5.854 1.00 90.88 209 ALA A CA 1
ATOM 1704 C C . ALA A 1 209 ? -23.551 -9.380 -5.936 1.00 90.88 209 ALA A C 1
ATOM 1706 O O . ALA A 1 209 ? -24.099 -9.636 -7.011 1.00 90.88 209 ALA A O 1
ATOM 1707 N N . GLY A 1 210 ? -24.129 -9.647 -4.763 1.00 82.31 210 GLY A N 1
ATOM 1708 C CA . GLY A 1 210 ? -25.379 -10.395 -4.600 1.00 82.31 210 GLY A CA 1
ATOM 1709 C C . GLY A 1 210 ? -25.191 -11.830 -4.100 1.00 82.31 210 GLY A C 1
ATOM 1710 O O . GLY A 1 210 ? -26.133 -12.381 -3.529 1.00 82.31 210 GLY A O 1
ATOM 1711 N N . ASP A 1 211 ? -23.993 -12.402 -4.234 1.00 92.06 211 ASP A N 1
ATOM 1712 C CA . ASP A 1 211 ? -23.606 -13.609 -3.501 1.00 92.06 211 ASP A CA 1
ATOM 1713 C C . ASP A 1 211 ? -23.297 -13.253 -2.032 1.00 92.06 211 ASP A C 1
ATOM 1715 O O . ASP A 1 211 ? -23.018 -12.101 -1.693 1.00 92.06 211 ASP A O 1
ATOM 1719 N N . GLU A 1 212 ? -23.371 -14.228 -1.120 1.00 87.62 212 GLU A N 1
ATOM 1720 C CA . GLU A 1 212 ? -23.202 -13.947 0.314 1.00 87.62 212 GLU A CA 1
ATOM 1721 C C . GLU A 1 212 ? -21.750 -13.625 0.692 1.00 87.62 212 GLU A C 1
ATOM 1723 O O . GLU A 1 212 ? -21.518 -12.684 1.448 1.00 87.62 212 GLU A O 1
ATOM 1728 N N . ASP A 1 213 ? -20.785 -14.372 0.160 1.00 85.25 213 ASP A N 1
ATOM 1729 C CA . ASP A 1 213 ? -19.389 -14.345 0.613 1.00 85.25 213 ASP A CA 1
ATOM 1730 C C . ASP A 1 213 ? -18.415 -14.299 -0.571 1.00 85.25 213 ASP A C 1
ATOM 1732 O O . ASP A 1 213 ? -17.574 -15.179 -0.751 1.00 85.25 213 ASP A O 1
ATOM 1736 N N . TYR A 1 214 ? -18.585 -13.289 -1.427 1.00 96.69 214 TYR A N 1
ATOM 1737 C CA . TYR A 1 214 ? -17.720 -13.084 -2.585 1.00 96.69 214 TYR A CA 1
ATOM 1738 C C . TYR A 1 214 ? -16.457 -12.289 -2.236 1.00 96.69 214 TYR A C 1
ATOM 1740 O O . TYR A 1 214 ? -16.446 -11.481 -1.300 1.00 96.69 214 TYR A O 1
ATOM 1748 N N . TYR A 1 215 ? -15.372 -12.545 -2.960 1.00 98.12 215 TYR A N 1
ATOM 1749 C CA . TYR A 1 215 ? -14.094 -11.866 -2.766 1.00 98.12 215 TYR A CA 1
ATOM 1750 C C . TYR A 1 215 ? -13.157 -12.072 -3.952 1.00 98.12 215 TYR A C 1
ATOM 1752 O O . TYR A 1 215 ? -13.317 -13.007 -4.736 1.00 98.12 215 TYR A O 1
ATOM 1760 N N . THR A 1 216 ? -12.109 -11.263 -3.977 1.00 98.62 216 THR A N 1
ATOM 1761 C CA . THR A 1 216 ? -11.033 -11.314 -4.958 1.00 98.62 216 THR A CA 1
ATOM 1762 C C . THR A 1 216 ? -9.721 -11.691 -4.279 1.00 98.62 216 THR A C 1
ATOM 1764 O O . THR A 1 216 ? -9.476 -11.408 -3.100 1.00 98.62 216 THR A O 1
ATOM 1767 N N . THR A 1 217 ? -8.860 -12.382 -5.014 1.00 98.19 217 THR A N 1
ATOM 1768 C CA . THR A 1 217 ? -7.462 -12.608 -4.642 1.00 98.19 217 THR A CA 1
ATOM 1769 C C . THR A 1 217 ? -6.578 -12.595 -5.889 1.00 98.19 217 THR A C 1
ATOM 1771 O O . THR A 1 217 ? -7.048 -12.364 -7.000 1.00 98.19 217 THR A O 1
ATOM 1774 N N . ALA A 1 218 ? -5.283 -12.843 -5.722 1.00 98.00 218 ALA A N 1
ATOM 1775 C CA . ALA A 1 218 ? -4.319 -12.891 -6.807 1.00 98.00 218 ALA A CA 1
ATOM 1776 C C . ALA A 1 218 ? -3.566 -14.226 -6.839 1.00 98.00 218 ALA A C 1
ATOM 1778 O O . ALA A 1 218 ? -3.131 -14.764 -5.815 1.00 98.00 218 ALA A O 1
ATOM 1779 N N . ARG A 1 219 ? -3.367 -14.746 -8.047 1.00 97.94 219 ARG A N 1
ATOM 1780 C CA . ARG A 1 219 ? -2.565 -15.931 -8.336 1.00 97.94 219 ARG A CA 1
ATOM 1781 C C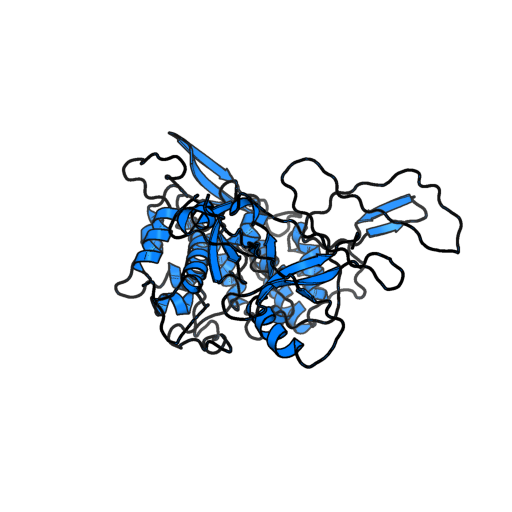 . ARG A 1 219 ? -1.303 -15.533 -9.081 1.00 97.94 219 ARG A C 1
ATOM 1783 O O . ARG A 1 219 ? -1.368 -14.815 -10.069 1.00 97.94 219 ARG A O 1
ATOM 1790 N N . TYR A 1 220 ? -0.156 -16.021 -8.629 1.00 94.56 220 TYR A N 1
ATOM 1791 C CA . TYR A 1 220 ? 1.157 -15.620 -9.121 1.00 94.56 220 TYR A CA 1
ATOM 1792 C C . TYR A 1 220 ? 1.935 -16.790 -9.682 1.00 94.56 220 TYR A C 1
ATOM 1794 O O . TYR A 1 220 ? 1.946 -17.867 -9.092 1.00 94.56 220 TYR A O 1
ATOM 1802 N N . ARG A 1 221 ? 2.703 -16.530 -10.738 1.00 91.75 221 ARG A N 1
ATOM 1803 C CA . ARG A 1 221 ? 3.761 -17.415 -11.226 1.00 91.75 221 ARG A CA 1
ATOM 1804 C C . ARG A 1 221 ? 5.092 -17.066 -10.577 1.00 91.75 221 ARG A C 1
ATOM 1806 O O . ARG A 1 221 ? 5.524 -15.910 -10.599 1.00 91.75 221 ARG A O 1
ATOM 1813 N N . TYR A 1 222 ? 5.792 -18.064 -10.054 1.00 86.19 222 TYR A N 1
ATOM 1814 C CA . TYR A 1 222 ? 7.133 -17.900 -9.493 1.00 86.19 222 TYR A CA 1
ATOM 1815 C C . TYR A 1 222 ? 8.039 -19.081 -9.845 1.00 86.19 222 TYR A C 1
ATOM 1817 O O . TYR A 1 222 ? 7.568 -20.184 -10.122 1.00 86.19 222 TYR A O 1
ATOM 1825 N N . VAL A 1 223 ? 9.354 -18.850 -9.841 1.00 83.31 223 VAL A N 1
ATOM 1826 C CA . VAL A 1 223 ? 10.333 -19.908 -10.122 1.00 83.31 223 VAL A CA 1
ATOM 1827 C C . VAL A 1 223 ? 10.576 -20.743 -8.868 1.00 83.31 223 VAL A C 1
ATOM 1829 O O . VAL A 1 223 ? 10.932 -20.212 -7.813 1.00 83.31 223 VAL A O 1
ATOM 1832 N N . HIS A 1 224 ? 10.449 -22.060 -9.003 1.00 78.62 224 HIS A N 1
ATOM 1833 C CA . HIS A 1 224 ? 10.812 -23.032 -7.981 1.00 78.62 224 HIS A CA 1
ATOM 1834 C C . HIS A 1 224 ? 11.775 -24.066 -8.577 1.00 78.62 224 HIS A C 1
ATOM 1836 O O . HIS A 1 224 ? 11.392 -24.909 -9.386 1.00 78.62 224 HIS A O 1
ATOM 1842 N N . TYR A 1 225 ? 13.049 -23.993 -8.179 1.00 76.62 225 TYR A N 1
ATOM 1843 C CA . TYR A 1 225 ? 14.143 -24.771 -8.773 1.00 76.62 225 TYR A CA 1
ATOM 1844 C C . TYR A 1 225 ? 14.223 -24.622 -10.305 1.00 76.62 225 TYR A C 1
ATOM 1846 O O . TYR A 1 225 ? 14.638 -23.573 -10.790 1.00 76.62 225 TYR A O 1
ATOM 1854 N N . PHE A 1 226 ? 13.858 -25.669 -11.052 1.00 74.38 226 PHE A N 1
ATOM 1855 C CA . PHE A 1 226 ? 13.933 -25.735 -12.515 1.00 74.38 226 PHE A CA 1
ATOM 1856 C C . PHE A 1 226 ? 12.566 -25.578 -13.196 1.00 74.38 226 PHE A C 1
ATOM 1858 O O . PHE A 1 226 ? 12.487 -25.722 -14.414 1.00 74.38 226 PHE A O 1
ATOM 1865 N N . ASP A 1 227 ? 11.508 -25.306 -12.428 1.00 79.50 227 ASP A N 1
ATOM 1866 C CA . ASP A 1 227 ? 10.138 -25.184 -12.926 1.00 79.50 227 ASP A CA 1
ATOM 1867 C C . ASP A 1 227 ? 9.491 -23.858 -12.489 1.00 79.50 227 ASP A C 1
ATOM 1869 O O . ASP A 1 227 ? 10.018 -23.122 -11.647 1.00 79.50 227 ASP A O 1
ATOM 1873 N N . THR A 1 228 ? 8.344 -23.538 -13.082 1.00 83.88 228 THR A N 1
ATOM 1874 C CA . THR A 1 228 ? 7.486 -22.418 -12.687 1.00 83.88 228 THR A CA 1
ATOM 1875 C C . THR A 1 228 ? 6.230 -22.965 -12.025 1.00 83.88 228 THR A C 1
ATOM 1877 O O . THR A 1 228 ? 5.521 -23.777 -12.609 1.00 83.88 228 THR A O 1
ATOM 1880 N N . LEU A 1 229 ? 5.944 -22.499 -10.813 1.00 88.44 229 LEU A N 1
ATOM 1881 C CA . LEU A 1 229 ? 4.740 -22.861 -10.074 1.00 88.44 229 LEU A CA 1
ATOM 1882 C C . LEU A 1 229 ? 3.779 -21.680 -10.009 1.00 88.44 229 LEU A C 1
ATOM 1884 O O . LEU A 1 229 ? 4.193 -20.521 -10.086 1.00 88.44 229 LEU A O 1
ATOM 1888 N N . GLU A 1 230 ? 2.500 -21.996 -9.831 1.00 92.81 230 GLU A N 1
ATOM 1889 C CA . GLU A 1 230 ? 1.463 -21.020 -9.523 1.00 92.81 230 GLU A CA 1
ATOM 1890 C C . GLU A 1 230 ? 1.071 -21.105 -8.051 1.00 92.81 230 GLU A C 1
ATOM 1892 O O . GLU A 1 230 ? 0.983 -22.192 -7.478 1.00 92.81 230 GLU A O 1
ATOM 1897 N N . ILE A 1 231 ? 0.833 -19.950 -7.437 1.00 93.38 231 ILE A N 1
ATOM 1898 C CA . ILE A 1 231 ? 0.320 -19.863 -6.077 1.00 93.38 231 ILE A CA 1
ATOM 1899 C C . ILE A 1 231 ? -0.718 -18.763 -5.949 1.00 93.38 231 ILE A C 1
ATOM 1901 O O . ILE A 1 231 ? -0.509 -17.642 -6.400 1.00 93.38 231 ILE A O 1
ATOM 1905 N N . GLU A 1 232 ? -1.820 -19.086 -5.291 1.00 96.25 232 GLU A N 1
ATOM 1906 C CA . GLU A 1 232 ? -2.826 -18.122 -4.872 1.00 96.25 232 GLU A CA 1
ATOM 1907 C C . GLU A 1 232 ? -2.509 -17.604 -3.467 1.00 96.25 232 GLU A C 1
ATOM 1909 O O . GLU A 1 232 ? -2.170 -18.387 -2.576 1.00 96.25 232 GLU A O 1
ATOM 1914 N N . ILE A 1 233 ? -2.572 -16.287 -3.269 1.00 94.69 233 ILE A N 1
ATOM 1915 C CA . ILE A 1 233 ? -2.339 -15.683 -1.950 1.00 94.69 233 ILE A CA 1
ATOM 1916 C C . ILE A 1 233 ? -3.624 -15.674 -1.113 1.00 94.69 233 ILE A C 1
ATOM 1918 O O . ILE A 1 233 ? -4.725 -15.712 -1.667 1.00 94.69 233 ILE A O 1
ATOM 1922 N N . PRO A 1 234 ? -3.520 -15.575 0.224 1.00 96.12 234 PRO A N 1
ATOM 1923 C CA . PRO A 1 234 ? -4.685 -15.303 1.058 1.00 96.12 234 PRO A CA 1
ATOM 1924 C C . PRO A 1 234 ? -5.354 -13.985 0.648 1.00 96.12 234 PRO A C 1
ATOM 1926 O O . PRO A 1 234 ? -4.659 -12.993 0.406 1.00 96.12 234 PRO A O 1
ATOM 1929 N N . LYS A 1 235 ? -6.692 -13.950 0.614 1.00 95.88 235 LYS A N 1
ATOM 1930 C CA . LYS A 1 235 ? -7.451 -12.748 0.225 1.00 95.88 235 LYS A CA 1
ATOM 1931 C C . LYS A 1 235 ? -7.109 -11.541 1.100 1.00 95.88 235 LYS A C 1
ATOM 1933 O O . LYS A 1 235 ? -6.992 -10.427 0.611 1.00 95.88 235 LYS A O 1
ATOM 1938 N N . GLU A 1 236 ? -6.846 -11.758 2.385 1.00 93.44 236 GLU A N 1
ATOM 1939 C CA . GLU A 1 236 ? -6.465 -10.704 3.326 1.00 93.44 236 GLU A CA 1
ATOM 1940 C C . GLU A 1 236 ? -5.152 -10.033 2.900 1.00 93.44 236 GLU A C 1
ATOM 1942 O O . GLU A 1 236 ? -5.009 -8.817 3.012 1.00 93.44 236 GLU A O 1
ATOM 1947 N N . ILE A 1 237 ? -4.207 -10.805 2.349 1.00 96.44 237 ILE A N 1
ATOM 1948 C CA . ILE A 1 237 ? -2.955 -10.259 1.823 1.00 96.44 237 ILE A CA 1
ATOM 1949 C C . ILE A 1 237 ? -3.220 -9.405 0.574 1.00 96.44 237 ILE A C 1
ATOM 1951 O O . ILE A 1 237 ? -2.631 -8.333 0.431 1.00 96.44 237 ILE A O 1
ATOM 1955 N N . TYR A 1 238 ? -4.126 -9.841 -0.305 1.00 98.56 238 TYR A N 1
ATOM 1956 C CA . TYR A 1 238 ? -4.555 -9.053 -1.463 1.00 98.56 238 TYR A CA 1
ATOM 1957 C C . TYR A 1 238 ? -5.186 -7.721 -1.028 1.00 98.56 238 TYR A C 1
ATOM 1959 O O . TYR A 1 238 ? -4.709 -6.653 -1.418 1.00 98.56 238 TYR A O 1
ATOM 1967 N N . TYR A 1 239 ? -6.192 -7.746 -0.154 1.00 98.38 239 TYR A N 1
ATOM 1968 C CA . TYR A 1 239 ? -6.900 -6.521 0.209 1.00 98.38 239 TYR A CA 1
ATOM 1969 C C . TYR A 1 239 ? -6.020 -5.517 0.967 1.00 98.38 239 TYR A C 1
ATOM 1971 O O . TYR A 1 239 ? -5.956 -4.346 0.593 1.00 98.38 239 TYR A O 1
ATOM 1979 N N . TYR A 1 240 ? -5.266 -5.939 1.984 1.00 95.19 240 TYR A N 1
ATOM 1980 C CA . TYR A 1 240 ? -4.471 -4.984 2.768 1.00 95.19 240 TYR A CA 1
ATOM 1981 C C . TYR A 1 240 ? -3.232 -4.456 2.043 1.00 95.19 240 TYR A C 1
ATOM 1983 O O . TYR A 1 240 ? -2.812 -3.328 2.302 1.00 95.19 240 TYR A O 1
ATOM 1991 N N . TYR A 1 241 ? -2.626 -5.252 1.160 1.00 97.69 241 TYR A N 1
ATOM 1992 C CA . TYR A 1 241 ? -1.308 -4.933 0.603 1.00 97.69 241 TYR A CA 1
ATOM 1993 C C . TYR A 1 241 ? -1.295 -4.795 -0.918 1.00 97.69 241 TYR A C 1
ATOM 1995 O O . TYR A 1 241 ? -0.229 -4.557 -1.480 1.00 97.69 241 TYR A O 1
ATOM 2003 N N . VAL A 1 242 ? -2.452 -4.895 -1.579 1.00 98.50 242 VAL A N 1
ATOM 2004 C CA . VAL A 1 242 ? -2.659 -4.499 -2.981 1.00 98.50 242 VAL A CA 1
ATOM 2005 C C . VAL A 1 242 ? -3.800 -3.489 -3.086 1.00 98.50 242 VAL A C 1
ATOM 2007 O O . VAL A 1 242 ? -3.589 -2.432 -3.683 1.00 98.50 242 VAL A O 1
ATOM 2010 N N . VAL A 1 243 ? -4.965 -3.770 -2.488 1.00 98.69 243 VAL A N 1
ATOM 2011 C CA . VAL A 1 243 ? -6.174 -2.936 -2.630 1.00 98.69 243 VAL A CA 1
ATOM 2012 C C . VAL A 1 243 ? -6.106 -1.660 -1.800 1.00 98.69 243 VAL A C 1
ATOM 2014 O O . VAL A 1 243 ? -6.423 -0.597 -2.327 1.00 98.69 243 VAL A O 1
ATOM 2017 N N . HIS A 1 244 ? -5.682 -1.734 -0.536 1.00 98.00 244 HIS A N 1
ATOM 2018 C CA . HIS A 1 244 ? -5.723 -0.594 0.381 1.00 98.00 244 HIS A CA 1
ATOM 2019 C C . HIS A 1 244 ? -5.056 0.659 -0.230 1.00 98.00 244 HIS A C 1
ATOM 2021 O O . HIS A 1 244 ? -3.889 0.582 -0.644 1.00 98.00 244 HIS A O 1
ATOM 2027 N N . PRO A 1 245 ? -5.767 1.804 -0.312 1.00 96.69 245 PRO A N 1
ATOM 2028 C CA . PRO A 1 245 ? -5.304 2.966 -1.072 1.00 96.69 245 PRO A CA 1
ATOM 2029 C C . PRO A 1 245 ? -4.157 3.717 -0.390 1.00 96.69 245 PRO A C 1
ATOM 2031 O O . PRO A 1 245 ? -3.364 4.353 -1.085 1.00 96.69 245 PRO A O 1
ATOM 2034 N N . GLN A 1 246 ? -4.073 3.625 0.942 1.00 94.69 246 GLN A N 1
ATOM 2035 C CA . GLN A 1 246 ? -2.957 4.137 1.734 1.00 94.69 246 GLN A CA 1
ATOM 2036 C C . GLN A 1 246 ? -1.813 3.125 1.786 1.00 94.69 246 GLN A C 1
ATOM 2038 O O . GLN A 1 246 ? -2.033 1.938 2.072 1.00 94.69 246 GLN A O 1
ATOM 2043 N N . LEU A 1 247 ? -0.603 3.602 1.522 1.00 92.44 247 LEU A N 1
ATOM 2044 C CA . LEU A 1 247 ? 0.641 2.855 1.521 1.00 92.44 247 LEU A CA 1
ATOM 2045 C C . LEU A 1 247 ? 1.230 2.814 2.935 1.00 92.44 247 LEU A C 1
ATOM 2047 O O . LEU A 1 247 ? 1.315 1.722 3.508 1.00 92.44 247 LEU A O 1
ATOM 2051 N N . SER A 1 248 ? 1.581 3.975 3.485 1.00 87.50 248 SER A N 1
ATOM 2052 C CA . SER A 1 248 ? 2.272 4.165 4.763 1.00 87.50 248 SER A CA 1
ATOM 2053 C C . SER A 1 248 ? 1.643 5.329 5.547 1.00 87.50 248 SER A C 1
ATOM 2055 O O . SER A 1 248 ? 0.584 5.156 6.158 1.00 87.50 248 SER A O 1
ATOM 2057 N N . ASP A 1 249 ? 2.285 6.493 5.576 1.00 86.62 249 ASP A N 1
ATOM 2058 C CA . ASP A 1 249 ? 1.928 7.675 6.370 1.00 86.62 249 ASP A CA 1
ATOM 2059 C C . ASP A 1 249 ? 1.230 8.775 5.551 1.00 86.62 249 ASP A C 1
ATOM 2061 O O . ASP A 1 249 ? 0.712 9.742 6.120 1.00 86.62 249 ASP A O 1
ATOM 2065 N N . GLU A 1 250 ? 1.159 8.620 4.229 1.00 92.38 250 GLU A N 1
ATOM 2066 C CA . GLU A 1 250 ? 0.610 9.617 3.324 1.00 92.38 250 GLU A CA 1
ATOM 2067 C C . GLU A 1 250 ? -0.922 9.711 3.403 1.00 92.38 250 GLU A C 1
ATOM 2069 O O . GLU A 1 250 ? -1.633 8.755 3.715 1.00 92.38 250 GLU A O 1
ATOM 2074 N N . VAL A 1 251 ? -1.468 10.884 3.071 1.00 93.56 251 VAL A N 1
ATOM 2075 C CA . VAL A 1 251 ? -2.913 11.027 2.834 1.00 93.56 251 VAL A CA 1
ATOM 2076 C C . VAL A 1 251 ? -3.244 10.442 1.459 1.00 93.56 251 VAL A C 1
ATOM 2078 O O . VAL A 1 251 ? -2.734 10.978 0.471 1.00 93.56 251 VAL A O 1
ATOM 2081 N N . PRO A 1 252 ? -4.138 9.440 1.328 1.00 95.44 252 PRO A N 1
ATOM 2082 C CA . PRO A 1 252 ? -4.560 8.985 0.008 1.00 95.44 252 PRO A CA 1
ATOM 2083 C C . PRO A 1 252 ? -5.336 10.102 -0.688 1.00 95.44 252 PRO A C 1
ATOM 2085 O O . PRO A 1 252 ? -6.423 10.484 -0.248 1.00 95.44 252 PRO A O 1
ATOM 2088 N N . ALA A 1 253 ? -4.768 10.670 -1.747 1.00 97.31 253 ALA A N 1
ATOM 2089 C CA . ALA A 1 253 ? -5.369 11.789 -2.459 1.00 97.31 253 ALA A CA 1
ATOM 2090 C C . ALA A 1 253 ? -4.847 11.912 -3.896 1.00 97.31 253 ALA A C 1
ATOM 2092 O O . ALA A 1 253 ? -3.944 11.188 -4.322 1.00 97.31 253 ALA A O 1
ATOM 2093 N N . PHE A 1 254 ? -5.430 12.857 -4.634 1.00 98.62 254 PHE A N 1
ATOM 2094 C CA . PHE A 1 254 ? -4.879 13.337 -5.893 1.00 98.62 254 PHE A CA 1
ATOM 2095 C C . PHE A 1 254 ? -3.856 14.435 -5.612 1.00 98.62 254 PHE A C 1
ATOM 2097 O O . PHE A 1 254 ? -4.124 15.367 -4.853 1.00 98.62 254 PHE A O 1
ATOM 2104 N N . ILE A 1 255 ? -2.684 14.312 -6.224 1.00 98.62 255 ILE A N 1
ATOM 2105 C CA . ILE A 1 255 ? -1.526 15.165 -5.960 1.00 98.62 255 ILE A CA 1
ATOM 2106 C C . ILE A 1 255 ? -1.172 15.952 -7.218 1.00 98.62 255 ILE A C 1
ATOM 2108 O O . ILE A 1 255 ? -1.105 15.377 -8.306 1.00 98.62 255 ILE A O 1
ATOM 2112 N N . ASP A 1 256 ? -0.915 17.251 -7.070 1.00 98.50 256 ASP A N 1
ATOM 2113 C CA . ASP A 1 256 ? -0.278 18.058 -8.109 1.00 98.50 256 ASP A CA 1
ATOM 2114 C C . ASP A 1 256 ? 1.248 17.861 -8.030 1.00 98.50 256 ASP A C 1
ATOM 2116 O O . ASP A 1 256 ? 1.894 18.360 -7.102 1.00 98.50 256 ASP A O 1
ATOM 2120 N N . PRO A 1 257 ? 1.868 17.153 -8.994 1.00 97.94 257 PRO A N 1
ATOM 2121 C CA . PRO A 1 257 ? 3.300 16.867 -8.961 1.00 97.94 257 PRO A CA 1
ATOM 2122 C C . PRO A 1 257 ? 4.168 18.123 -9.136 1.00 97.94 257 PRO A C 1
ATOM 2124 O O . PRO A 1 257 ? 5.369 18.080 -8.850 1.00 97.94 257 PRO A O 1
ATOM 2127 N N . SER A 1 258 ? 3.607 19.229 -9.639 1.00 97.62 258 SER A N 1
ATOM 2128 C CA . SER A 1 258 ? 4.332 20.481 -9.876 1.00 97.62 258 SER A CA 1
ATOM 2129 C C . SER A 1 258 ? 4.548 21.307 -8.606 1.00 97.62 258 SER A C 1
ATOM 2131 O O . SER A 1 258 ? 5.463 22.133 -8.565 1.00 97.62 258 SER A O 1
ATOM 2133 N N . ILE A 1 259 ? 3.759 21.055 -7.560 1.00 98.00 259 ILE A N 1
ATOM 2134 C CA . ILE A 1 259 ? 3.844 21.752 -6.279 1.00 98.00 259 ILE A CA 1
ATOM 2135 C C . ILE A 1 259 ? 4.814 20.999 -5.365 1.00 98.00 259 ILE A C 1
ATOM 2137 O O . ILE A 1 259 ? 4.621 19.820 -5.071 1.00 98.00 259 ILE A O 1
ATOM 2141 N N . SER A 1 260 ? 5.857 21.695 -4.901 1.00 97.06 260 SER A N 1
ATOM 2142 C CA . SER A 1 260 ? 6.748 21.177 -3.857 1.00 97.06 260 SER A CA 1
ATOM 2143 C C . SER A 1 260 ? 5.949 20.904 -2.588 1.00 97.06 260 SER A C 1
ATOM 2145 O O . SER A 1 260 ? 5.216 21.777 -2.121 1.00 97.06 260 SER A O 1
ATOM 2147 N N . GLU A 1 261 ? 6.105 19.718 -2.023 1.00 95.69 261 GLU A N 1
ATOM 2148 C CA . GLU A 1 261 ? 5.448 19.331 -0.784 1.00 95.69 261 GLU A CA 1
ATOM 2149 C C . GLU A 1 261 ? 6.052 20.091 0.398 1.00 95.69 261 GLU A C 1
ATOM 2151 O O . GLU A 1 261 ? 7.265 20.273 0.504 1.00 95.69 261 GLU A O 1
ATOM 2156 N N . ASP A 1 262 ? 5.184 20.570 1.276 1.00 91.81 262 ASP A N 1
ATOM 2157 C CA . ASP A 1 262 ? 5.557 21.211 2.523 1.00 91.81 262 ASP A CA 1
ATOM 2158 C C . ASP A 1 262 ? 5.820 20.145 3.591 1.00 91.81 262 ASP A C 1
ATOM 2160 O O . ASP A 1 262 ? 4.896 19.456 4.018 1.00 91.81 262 ASP A O 1
ATOM 2164 N N . ASN A 1 263 ? 7.060 20.066 4.080 1.00 90.56 263 ASN A N 1
ATOM 2165 C CA . ASN A 1 263 ? 7.498 19.074 5.075 1.00 90.56 263 ASN A CA 1
ATOM 2166 C C . ASN A 1 263 ? 6.825 19.198 6.455 1.00 90.56 263 ASN A C 1
ATOM 2168 O O . ASN A 1 263 ? 7.185 18.473 7.382 1.00 90.56 263 ASN A O 1
ATOM 2172 N N . TYR A 1 264 ? 5.963 20.194 6.664 1.00 87.12 264 TYR A N 1
ATOM 2173 C CA . TYR A 1 264 ? 5.249 20.364 7.925 1.00 87.12 264 TYR A CA 1
ATOM 2174 C C . TYR A 1 264 ? 3.823 19.825 7.839 1.00 87.12 264 TYR A C 1
ATOM 2176 O O . TYR A 1 264 ? 3.381 19.074 8.706 1.00 87.12 264 TYR A O 1
ATOM 2184 N N . SER A 1 265 ? 3.081 20.244 6.817 1.00 88.06 265 SER A N 1
ATOM 2185 C CA . SER A 1 265 ? 1.679 19.880 6.635 1.00 88.06 265 SER A CA 1
ATOM 2186 C C . SER A 1 265 ? 1.479 18.638 5.782 1.00 88.06 265 SER A C 1
ATOM 2188 O O . SER A 1 265 ? 0.459 17.976 5.971 1.00 88.06 265 SER A O 1
ATOM 2190 N N . HIS A 1 266 ? 2.394 18.376 4.841 1.00 91.81 266 HIS A N 1
ATOM 2191 C CA . HIS A 1 266 ? 2.326 17.313 3.837 1.00 91.81 266 HIS A CA 1
ATOM 2192 C C . HIS A 1 266 ? 1.018 17.279 3.016 1.00 91.81 266 HIS A C 1
ATOM 2194 O O . HIS A 1 266 ? 0.583 16.244 2.517 1.00 91.81 266 HIS A O 1
ATOM 2200 N N . LYS A 1 267 ? 0.326 18.424 2.913 1.00 93.31 267 LYS A N 1
ATOM 2201 C CA . LYS A 1 267 ? -1.036 18.510 2.343 1.00 93.31 267 LYS A CA 1
ATOM 2202 C C . LYS A 1 267 ? -1.209 19.618 1.309 1.00 93.31 267 LYS A C 1
ATOM 2204 O O . LYS A 1 267 ? -2.257 19.710 0.678 1.00 93.31 267 LYS A O 1
ATOM 2209 N N . ASN A 1 268 ? -0.214 20.483 1.136 1.00 95.62 268 ASN A N 1
ATOM 2210 C CA . ASN A 1 268 ? -0.295 21.663 0.270 1.00 95.62 268 ASN A CA 1
ATOM 2211 C C . ASN A 1 268 ? -0.355 21.333 -1.232 1.00 95.62 268 ASN A C 1
ATOM 2213 O O . ASN A 1 268 ? -0.783 22.177 -2.014 1.00 95.62 268 ASN A O 1
ATOM 2217 N N . ASN A 1 269 ? 0.084 20.139 -1.628 1.00 97.19 269 ASN A N 1
ATOM 2218 C CA . ASN A 1 269 ? 0.033 19.631 -2.999 1.00 97.19 269 ASN A CA 1
ATOM 2219 C C . ASN A 1 269 ? -1.180 18.716 -3.256 1.00 97.19 269 ASN A C 1
ATOM 2221 O O . ASN A 1 269 ? -1.306 18.181 -4.357 1.00 97.19 269 ASN A O 1
ATOM 2225 N N . ILE A 1 270 ? -2.076 18.541 -2.274 1.00 97.88 270 ILE A N 1
ATOM 2226 C CA . ILE A 1 270 ? -3.320 17.790 -2.453 1.00 97.88 270 ILE A CA 1
ATOM 2227 C C . ILE A 1 270 ? -4.335 18.660 -3.197 1.00 97.88 270 ILE A C 1
ATOM 2229 O O . ILE A 1 270 ? -4.659 19.770 -2.771 1.00 97.88 270 ILE A O 1
ATOM 2233 N N . VAL A 1 271 ? -4.866 18.129 -4.294 1.00 98.19 271 VAL A N 1
ATOM 2234 C CA . VAL A 1 271 ? -5.792 18.817 -5.199 1.00 98.19 271 VAL A CA 1
ATOM 2235 C C . VAL A 1 271 ? -7.003 17.939 -5.525 1.00 98.19 271 VAL A C 1
ATOM 2237 O O . VAL A 1 271 ? -7.108 16.794 -5.082 1.00 98.19 271 VAL A O 1
ATOM 2240 N N . SER A 1 272 ? -7.964 18.492 -6.262 1.00 97.12 272 SER A N 1
ATOM 2241 C CA . SER A 1 272 ? -9.145 17.759 -6.716 1.00 97.12 272 SER A CA 1
ATOM 2242 C C . SER A 1 272 ? -8.805 16.726 -7.808 1.00 97.12 272 SER A C 1
ATOM 2244 O O . SER A 1 272 ? -7.764 16.843 -8.462 1.00 97.12 272 SER A O 1
ATOM 2246 N N . PRO A 1 273 ? -9.675 15.722 -8.041 1.00 97.12 273 PRO A N 1
ATOM 2247 C CA . PRO A 1 273 ? -9.428 14.658 -9.022 1.00 97.12 273 PRO A CA 1
ATOM 2248 C C . PRO A 1 273 ? -9.155 15.131 -10.458 1.00 97.12 273 PRO A C 1
ATOM 2250 O O . PRO A 1 273 ? -8.464 14.455 -11.209 1.00 97.12 273 PRO A O 1
ATOM 2253 N N . ASP A 1 274 ? -9.686 16.288 -10.850 1.00 96.69 274 ASP A N 1
ATOM 2254 C CA . ASP A 1 274 ? -9.504 16.904 -12.169 1.00 96.69 274 ASP A CA 1
ATOM 2255 C C . ASP A 1 274 ? -8.187 17.686 -12.316 1.00 96.69 274 ASP A C 1
ATOM 2257 O O . ASP A 1 274 ? -7.806 18.041 -13.432 1.00 96.69 274 ASP A O 1
ATOM 2261 N N . ALA A 1 275 ? -7.489 17.948 -11.208 1.00 97.38 275 ALA A N 1
ATOM 2262 C CA . ALA A 1 275 ? -6.293 18.786 -11.160 1.00 97.38 275 ALA A CA 1
ATOM 2263 C C . ALA A 1 275 ? -5.012 18.031 -10.766 1.00 97.38 275 ALA A C 1
ATOM 2265 O O . ALA A 1 275 ? -3.925 18.601 -10.853 1.00 97.38 275 ALA A O 1
ATOM 2266 N N . GLY A 1 276 ? -5.112 16.774 -10.331 1.00 97.94 276 GLY A N 1
ATOM 2267 C CA . GLY A 1 276 ? -3.966 15.999 -9.858 1.00 97.94 276 GLY A CA 1
ATOM 2268 C C . GLY A 1 276 ? -4.022 14.536 -10.250 1.00 97.94 276 GLY A C 1
ATOM 2269 O O . GLY A 1 276 ? -4.884 14.096 -11.005 1.00 97.94 276 GLY A O 1
ATOM 2270 N N . PHE A 1 277 ? -3.082 13.770 -9.707 1.00 98.56 277 PHE A N 1
ATOM 2271 C CA . PHE A 1 277 ? -2.925 12.358 -10.027 1.00 98.56 277 PHE A CA 1
ATOM 2272 C C . PHE A 1 277 ? -2.946 11.495 -8.775 1.00 98.56 277 PHE A C 1
ATOM 2274 O O . PHE A 1 277 ? -2.415 11.872 -7.733 1.00 98.56 277 PHE A O 1
ATOM 2281 N N . PHE A 1 278 ? -3.524 10.305 -8.903 1.00 98.62 278 PHE A N 1
ATOM 2282 C CA . PHE A 1 278 ? -3.388 9.244 -7.915 1.00 98.62 278 PHE A CA 1
ATOM 2283 C C . PHE A 1 278 ? -2.111 8.442 -8.196 1.00 98.62 278 PHE A C 1
ATOM 2285 O O . PHE A 1 278 ? -1.798 8.172 -9.358 1.00 98.62 278 PHE A O 1
ATOM 2292 N N . TRP A 1 279 ? -1.378 8.030 -7.155 1.00 98.56 279 TRP A N 1
ATOM 2293 C CA . TRP A 1 279 ? -0.064 7.383 -7.299 1.00 98.56 279 TRP A CA 1
ATOM 2294 C C . TRP A 1 279 ? -0.092 6.152 -8.210 1.00 98.56 279 TRP A C 1
ATOM 2296 O O . TRP A 1 279 ? 0.821 5.964 -9.016 1.00 98.56 279 TRP A O 1
ATOM 2306 N N . ARG A 1 280 ? -1.159 5.345 -8.125 1.00 98.31 280 ARG A N 1
ATOM 2307 C CA . ARG A 1 280 ? -1.293 4.113 -8.908 1.00 98.31 280 ARG A CA 1
ATOM 2308 C C . ARG A 1 280 ? -1.388 4.398 -10.402 1.00 98.31 280 ARG A C 1
ATOM 2310 O O . ARG A 1 280 ? -0.848 3.631 -11.195 1.00 98.31 280 ARG A O 1
ATOM 2317 N N . ASP A 1 281 ? -2.052 5.489 -10.780 1.00 98.56 281 ASP A N 1
ATOM 2318 C CA . ASP A 1 281 ? -2.144 5.937 -12.171 1.00 98.56 281 ASP A CA 1
ATOM 2319 C C . ASP A 1 281 ? -0.836 6.595 -12.617 1.00 98.56 281 ASP A C 1
ATOM 2321 O O . ASP A 1 281 ? -0.232 6.186 -13.608 1.00 98.56 281 ASP A O 1
ATOM 2325 N N . PHE A 1 282 ? -0.369 7.581 -11.845 1.00 98.56 282 PHE A N 1
ATOM 2326 C CA . PHE A 1 282 ? 0.742 8.453 -12.219 1.00 98.56 282 PHE A CA 1
ATOM 2327 C C . PHE A 1 282 ? 2.007 7.672 -12.577 1.00 98.56 282 PHE A C 1
ATOM 2329 O O . PHE A 1 282 ? 2.538 7.798 -13.677 1.00 98.56 282 PHE A O 1
ATOM 2336 N N . LEU A 1 283 ? 2.451 6.804 -11.667 1.00 98.38 283 LEU A N 1
ATOM 2337 C CA . LEU A 1 283 ? 3.710 6.071 -11.806 1.00 98.38 283 LEU A CA 1
ATOM 2338 C C . LEU A 1 283 ? 3.690 5.044 -12.947 1.00 98.38 283 LEU A C 1
ATOM 2340 O O . LEU A 1 283 ? 4.745 4.660 -13.450 1.00 98.38 283 LEU A O 1
ATOM 2344 N N . TYR A 1 284 ? 2.505 4.568 -13.333 1.00 98.12 284 TYR A N 1
ATOM 2345 C CA . TYR A 1 284 ? 2.357 3.510 -14.329 1.00 98.12 284 TYR A CA 1
ATOM 2346 C C . TYR A 1 284 ? 2.061 4.054 -15.730 1.00 98.12 284 TYR A C 1
ATOM 2348 O O . TYR A 1 284 ? 2.600 3.543 -16.711 1.00 98.12 284 TYR A O 1
ATOM 2356 N N . ASN A 1 285 ? 1.228 5.093 -15.833 1.00 98.06 285 ASN A N 1
ATOM 2357 C CA . ASN A 1 285 ? 0.724 5.602 -17.110 1.00 98.06 285 ASN A CA 1
ATOM 2358 C C . ASN A 1 285 ? 1.364 6.928 -17.551 1.00 98.06 285 ASN A C 1
ATOM 2360 O O . ASN A 1 285 ? 1.217 7.299 -18.716 1.00 98.06 285 ASN A O 1
ATOM 2364 N N . HIS A 1 286 ? 2.100 7.621 -16.674 1.00 97.38 286 HIS A N 1
ATOM 2365 C CA . HIS A 1 286 ? 2.658 8.952 -16.951 1.00 97.38 286 HIS A CA 1
ATOM 2366 C C . HIS A 1 286 ? 4.182 8.985 -16.751 1.00 97.38 286 HIS A C 1
ATOM 2368 O O . HIS A 1 286 ? 4.674 9.674 -15.858 1.00 97.38 286 HIS A O 1
ATOM 2374 N N . PRO A 1 287 ? 4.964 8.240 -17.560 1.00 96.62 287 PRO A N 1
ATOM 2375 C CA . PRO A 1 287 ? 6.416 8.258 -17.444 1.00 96.62 287 PRO A CA 1
ATOM 2376 C C . PRO A 1 287 ? 6.969 9.645 -17.789 1.00 96.62 287 PRO A C 1
ATOM 2378 O O . PRO A 1 287 ? 6.677 10.198 -18.855 1.00 96.62 287 PRO A O 1
ATOM 2381 N N . ASP A 1 288 ? 7.814 10.188 -16.913 1.00 96.69 288 ASP A N 1
ATOM 2382 C CA . ASP A 1 288 ? 8.456 11.475 -17.162 1.00 96.69 288 ASP A CA 1
ATOM 2383 C C . ASP A 1 288 ? 9.459 11.368 -18.325 1.00 96.69 288 ASP A C 1
ATOM 2385 O O . ASP A 1 288 ? 10.138 10.354 -18.534 1.00 96.69 288 ASP A O 1
ATOM 2389 N N . MET A 1 289 ? 9.546 12.428 -19.133 1.00 95.31 289 MET A N 1
ATOM 2390 C CA . MET A 1 289 ? 10.392 12.441 -20.327 1.00 95.31 289 MET A CA 1
ATOM 2391 C C . MET A 1 289 ? 11.861 12.195 -19.957 1.00 95.31 289 MET A C 1
ATOM 2393 O O . MET A 1 289 ? 12.449 12.940 -19.180 1.00 95.31 289 MET A O 1
ATOM 2397 N N . GLY A 1 290 ? 12.468 11.170 -20.562 1.00 94.88 290 GLY A N 1
ATOM 2398 C CA . GLY A 1 290 ? 13.857 10.782 -20.293 1.00 94.88 290 GLY A CA 1
ATOM 2399 C C . GLY A 1 290 ? 14.025 9.731 -19.191 1.00 94.88 290 GLY A C 1
ATOM 2400 O O . GLY A 1 290 ? 15.135 9.229 -19.022 1.00 94.88 290 GLY A O 1
ATOM 2401 N N . TYR A 1 291 ? 12.946 9.343 -18.508 1.00 95.62 291 TYR A N 1
ATOM 2402 C CA . TYR A 1 291 ? 12.949 8.298 -17.486 1.00 95.62 291 TYR A CA 1
ATOM 2403 C C . TYR A 1 291 ? 12.372 6.977 -18.001 1.00 95.62 291 TYR A C 1
ATOM 2405 O O . TYR A 1 291 ? 11.772 6.891 -19.075 1.00 95.62 291 TYR A O 1
ATOM 2413 N N . ALA A 1 292 ? 12.626 5.907 -17.248 1.00 92.56 292 ALA A N 1
ATOM 2414 C CA . ALA A 1 292 ? 12.182 4.570 -17.606 1.00 92.56 292 ALA A CA 1
ATOM 2415 C C . ALA A 1 292 ? 10.653 4.435 -17.495 1.00 92.56 292 ALA A C 1
ATOM 2417 O O . ALA A 1 292 ? 10.034 4.928 -16.556 1.00 92.56 292 ALA A O 1
ATOM 2418 N N . ASP A 1 293 ? 10.055 3.715 -18.440 1.00 96.38 293 ASP A N 1
ATOM 2419 C CA . ASP A 1 293 ? 8.615 3.459 -18.491 1.00 96.38 293 ASP A CA 1
ATOM 2420 C C . ASP A 1 293 ? 8.292 2.154 -17.748 1.00 96.38 293 ASP A C 1
ATOM 2422 O O . ASP A 1 293 ? 8.624 1.061 -18.225 1.00 96.38 293 ASP A O 1
ATOM 2426 N N . LEU A 1 294 ? 7.683 2.277 -16.563 1.00 97.06 294 LEU A N 1
ATOM 2427 C CA . LEU A 1 294 ? 7.392 1.151 -15.671 1.00 97.06 294 LEU A CA 1
ATOM 2428 C C . LEU A 1 294 ? 6.498 0.110 -16.350 1.00 97.06 294 LEU A C 1
ATOM 2430 O O . LEU A 1 294 ? 6.812 -1.084 -16.340 1.00 97.06 294 LEU A O 1
ATOM 2434 N N . LYS A 1 295 ? 5.416 0.569 -16.987 1.00 97.12 295 LYS A N 1
ATOM 2435 C CA . LYS A 1 295 ? 4.450 -0.274 -17.693 1.00 97.12 295 LYS A CA 1
ATOM 2436 C C . LYS A 1 295 ? 5.118 -1.092 -18.791 1.00 97.12 295 LYS A C 1
ATOM 2438 O O . LYS A 1 295 ? 4.935 -2.308 -18.861 1.00 97.12 295 LYS A O 1
ATOM 2443 N N . LYS A 1 296 ? 5.951 -0.459 -19.624 1.00 95.69 296 LYS A N 1
ATOM 2444 C CA . LYS A 1 296 ? 6.700 -1.174 -20.672 1.00 95.69 296 LYS A CA 1
ATOM 2445 C C . LYS A 1 296 ? 7.676 -2.191 -20.094 1.00 95.69 296 LYS A C 1
ATOM 2447 O O . LYS A 1 296 ? 7.797 -3.274 -20.656 1.00 95.69 296 LYS A O 1
ATOM 2452 N N . MET A 1 297 ? 8.360 -1.865 -18.997 1.00 94.56 297 MET A N 1
ATOM 2453 C CA . MET A 1 297 ? 9.320 -2.782 -18.377 1.00 94.56 297 MET A CA 1
ATOM 2454 C C . MET A 1 297 ? 8.642 -4.020 -17.781 1.00 94.56 297 MET A C 1
ATOM 2456 O O . MET A 1 297 ? 9.187 -5.114 -17.902 1.00 94.56 297 MET A O 1
ATOM 2460 N N . LEU A 1 298 ? 7.467 -3.868 -17.163 1.00 95.81 298 LEU A N 1
ATOM 2461 C CA . LEU A 1 298 ? 6.735 -4.975 -16.536 1.00 95.81 298 LEU A CA 1
ATOM 2462 C C . LEU A 1 298 ? 6.060 -5.919 -17.538 1.00 95.81 298 LEU A C 1
ATOM 2464 O O . LEU A 1 298 ? 5.872 -7.091 -17.222 1.00 95.81 298 LEU A O 1
ATOM 2468 N N . LYS A 1 299 ? 5.753 -5.454 -18.755 1.00 91.75 299 LYS A N 1
ATOM 2469 C CA . LYS A 1 299 ? 5.070 -6.247 -19.794 1.00 91.75 299 LYS A CA 1
ATOM 2470 C C . LYS A 1 299 ? 5.766 -7.575 -20.123 1.00 91.75 299 LYS A C 1
ATOM 2472 O O . LYS A 1 299 ? 5.114 -8.562 -20.474 1.00 91.75 299 LYS A O 1
ATOM 2477 N N . ASP A 1 300 ? 7.090 -7.614 -20.003 1.00 85.44 300 ASP A N 1
ATOM 2478 C CA . ASP A 1 300 ? 7.896 -8.797 -20.316 1.00 85.44 300 ASP A CA 1
ATOM 2479 C C . ASP A 1 300 ? 8.163 -9.694 -19.100 1.00 85.44 300 ASP A C 1
ATOM 2481 O O . ASP A 1 300 ? 8.669 -10.807 -19.258 1.00 85.44 300 ASP A O 1
ATOM 2485 N N . ALA A 1 301 ? 7.769 -9.272 -17.894 1.00 92.00 301 ALA A N 1
ATOM 2486 C CA . ALA A 1 301 ? 7.885 -10.100 -16.702 1.00 92.00 301 ALA A CA 1
ATOM 2487 C C . ALA A 1 301 ? 6.970 -11.326 -16.813 1.00 92.00 301 ALA A C 1
ATOM 2489 O O . ALA A 1 301 ? 5.788 -11.211 -17.132 1.00 92.00 301 ALA A O 1
ATOM 2490 N N . ARG A 1 302 ? 7.509 -12.520 -16.555 1.00 90.94 302 ARG A N 1
ATOM 2491 C CA . ARG A 1 302 ? 6.749 -13.790 -16.594 1.00 90.94 302 ARG A CA 1
ATOM 2492 C C . ARG A 1 302 ? 6.599 -14.456 -15.233 1.00 90.94 302 ARG A C 1
ATOM 2494 O O . ARG A 1 302 ? 5.757 -15.333 -15.072 1.00 90.94 302 ARG A O 1
ATOM 2501 N N . THR A 1 303 ? 7.378 -14.006 -14.258 1.00 92.19 303 THR A N 1
ATOM 2502 C CA . THR A 1 303 ? 7.374 -14.507 -12.883 1.00 92.19 303 THR A CA 1
ATOM 2503 C C . THR A 1 303 ? 7.584 -13.357 -11.905 1.00 92.19 303 THR A C 1
ATOM 2505 O O . THR A 1 303 ? 8.280 -12.396 -12.240 1.00 92.19 303 THR A O 1
ATOM 2508 N N . VAL A 1 304 ? 7.071 -13.490 -10.681 1.00 91.75 304 VAL A N 1
ATOM 2509 C CA . VAL A 1 304 ? 7.264 -12.500 -9.606 1.00 91.75 304 VAL A CA 1
ATOM 2510 C C . VAL A 1 304 ? 8.743 -12.344 -9.256 1.00 91.75 304 VAL A C 1
ATOM 2512 O O . VAL A 1 304 ? 9.262 -11.232 -9.233 1.00 91.75 304 VAL A O 1
ATOM 2515 N N . ILE A 1 305 ? 9.438 -13.462 -9.028 1.00 85.62 305 ILE A N 1
ATOM 2516 C CA . ILE A 1 305 ? 10.861 -13.486 -8.679 1.00 85.62 305 ILE A CA 1
ATOM 2517 C C . ILE A 1 305 ? 11.537 -14.753 -9.217 1.00 85.62 305 ILE A C 1
ATOM 2519 O O . ILE A 1 305 ? 10.961 -15.841 -9.162 1.00 85.62 305 ILE A O 1
ATOM 2523 N N . THR A 1 306 ? 12.767 -14.617 -9.724 1.00 74.25 306 THR A N 1
ATOM 2524 C CA . THR A 1 306 ? 13.612 -15.740 -10.178 1.00 74.25 306 THR A CA 1
ATOM 2525 C C . THR A 1 306 ? 14.780 -16.007 -9.228 1.00 74.25 306 THR A C 1
ATOM 2527 O O . THR A 1 306 ? 15.141 -17.156 -8.986 1.00 74.25 306 THR A O 1
ATOM 2530 N N . LYS A 1 307 ? 15.365 -14.958 -8.632 1.00 63.25 307 LYS A N 1
ATOM 2531 C CA . LYS A 1 307 ? 16.665 -15.044 -7.939 1.00 63.25 307 LYS A CA 1
ATOM 2532 C C . LYS A 1 307 ? 16.618 -15.490 -6.474 1.00 63.25 307 LYS A C 1
ATOM 2534 O O . LYS A 1 307 ? 17.644 -15.425 -5.803 1.00 63.25 307 LYS A O 1
ATOM 2539 N N . ARG A 1 308 ? 15.493 -16.014 -5.978 1.00 59.25 308 ARG A N 1
ATOM 2540 C CA . ARG A 1 308 ? 15.409 -16.497 -4.587 1.00 59.25 308 ARG A CA 1
ATOM 2541 C C . ARG A 1 308 ? 16.278 -17.737 -4.316 1.00 59.25 308 ARG A C 1
ATOM 2543 O O . ARG A 1 308 ? 16.722 -17.938 -3.195 1.00 59.25 308 ARG A O 1
ATOM 2550 N N . TYR A 1 309 ? 16.580 -18.530 -5.348 1.00 50.69 309 TYR A N 1
ATOM 2551 C CA . TYR A 1 309 ? 17.314 -19.799 -5.221 1.00 50.69 309 TYR A CA 1
ATOM 2552 C C . TYR A 1 309 ? 18.673 -19.838 -5.946 1.00 50.69 309 TYR A C 1
ATOM 2554 O O . TYR A 1 309 ? 19.172 -20.919 -6.228 1.00 50.69 309 TYR A O 1
ATOM 2562 N N . HIS A 1 310 ? 19.300 -18.691 -6.241 1.00 48.25 310 HIS A N 1
ATOM 2563 C CA . HIS A 1 310 ? 20.620 -18.629 -6.904 1.00 48.25 310 HIS A CA 1
ATOM 2564 C C . HIS A 1 310 ? 20.713 -19.286 -8.299 1.00 48.25 310 HIS A C 1
ATOM 2566 O O . HIS A 1 310 ? 21.800 -19.675 -8.723 1.00 48.25 310 HIS A O 1
ATOM 2572 N N . PHE A 1 311 ? 19.614 -19.358 -9.051 1.00 45.16 311 PHE A N 1
ATOM 2573 C CA . PHE A 1 311 ? 19.646 -19.786 -10.451 1.00 45.16 311 PHE A CA 1
ATOM 2574 C C . PHE A 1 311 ? 19.373 -18.589 -11.364 1.00 45.16 311 PHE A C 1
ATOM 2576 O O . PHE A 1 311 ? 18.288 -18.012 -11.345 1.00 45.16 311 PHE A O 1
ATOM 2583 N N . GLU A 1 312 ? 20.365 -18.197 -12.167 1.00 42.97 312 GLU A N 1
ATOM 2584 C CA . GLU A 1 312 ? 20.110 -17.354 -13.334 1.00 42.97 312 GLU A CA 1
ATOM 2585 C C . GLU A 1 312 ? 19.494 -18.231 -14.418 1.00 42.97 312 GLU A C 1
ATOM 2587 O O . GLU A 1 312 ? 20.181 -18.981 -15.110 1.00 42.97 312 GLU A O 1
ATOM 2592 N N . VAL A 1 313 ? 18.176 -18.143 -14.568 1.00 47.47 313 VAL A N 1
ATOM 2593 C CA . VAL A 1 313 ? 17.539 -18.599 -15.799 1.00 47.47 313 VAL A CA 1
ATOM 2594 C C . VAL A 1 313 ? 17.854 -17.536 -16.847 1.00 47.47 313 VAL A C 1
ATOM 2596 O O . VAL A 1 313 ? 17.315 -16.431 -16.792 1.00 47.47 313 VAL A O 1
ATOM 2599 N N . ASN A 1 314 ? 18.801 -17.845 -17.738 1.00 45.03 314 ASN A N 1
ATOM 2600 C CA . ASN A 1 314 ? 19.273 -16.979 -18.822 1.00 45.03 314 ASN A CA 1
ATOM 2601 C C . ASN A 1 314 ? 18.137 -16.140 -19.434 1.00 45.03 314 ASN A C 1
ATOM 2603 O O . ASN A 1 314 ? 17.285 -16.667 -20.143 1.00 45.03 314 ASN A O 1
ATOM 2607 N N . GLY A 1 315 ? 18.156 -14.830 -19.182 1.00 52.41 315 GLY A N 1
ATOM 2608 C CA . GLY A 1 315 ? 17.249 -13.875 -19.820 1.00 52.41 315 GLY A CA 1
ATOM 2609 C C . GLY A 1 315 ? 15.847 -13.744 -19.215 1.00 52.41 315 GLY A C 1
ATOM 2610 O O . GLY A 1 315 ? 15.094 -12.905 -19.704 1.00 52.41 315 GLY A O 1
ATOM 2611 N N . ASN A 1 316 ? 15.487 -14.480 -18.154 1.00 57.00 316 ASN A N 1
ATOM 2612 C CA . ASN A 1 316 ? 14.211 -14.251 -17.469 1.00 57.00 316 ASN A CA 1
ATOM 2613 C C . ASN A 1 316 ? 14.295 -13.003 -16.588 1.00 57.00 316 ASN A C 1
ATOM 2615 O O . ASN A 1 316 ? 14.992 -12.958 -15.574 1.00 57.00 316 ASN A O 1
ATOM 2619 N N . ILE A 1 317 ? 13.565 -11.975 -17.002 1.00 71.06 317 ILE A N 1
ATOM 2620 C CA . ILE A 1 317 ? 13.421 -10.730 -16.270 1.00 71.06 317 ILE A CA 1
ATOM 2621 C C . ILE A 1 317 ? 12.214 -10.885 -15.329 1.00 71.06 317 ILE A C 1
ATOM 2623 O O . ILE A 1 317 ? 11.077 -10.885 -15.786 1.00 71.06 317 ILE A O 1
ATOM 2627 N N . ASP A 1 318 ? 12.443 -11.062 -14.025 1.00 89.69 318 ASP A N 1
ATOM 2628 C CA . ASP A 1 318 ? 11.350 -11.121 -13.043 1.00 89.69 318 ASP A CA 1
ATOM 2629 C C . ASP A 1 318 ? 10.841 -9.737 -12.617 1.00 89.69 318 ASP A C 1
ATOM 2631 O O . ASP A 1 318 ? 11.536 -8.725 -12.777 1.00 89.69 318 ASP A O 1
ATOM 2635 N N . ALA A 1 319 ? 9.609 -9.707 -12.099 1.00 95.31 319 ALA A N 1
ATOM 2636 C CA . ALA A 1 319 ? 8.921 -8.481 -11.720 1.00 95.31 319 ALA A CA 1
ATOM 2637 C C . ALA A 1 319 ? 9.677 -7.711 -10.629 1.00 95.31 319 ALA A C 1
ATOM 2639 O O . ALA A 1 319 ? 9.994 -6.545 -10.840 1.00 95.31 319 ALA A O 1
ATOM 2640 N N . ILE A 1 320 ? 10.058 -8.349 -9.515 1.00 94.94 320 ILE A N 1
ATOM 2641 C CA . ILE A 1 320 ? 10.798 -7.683 -8.424 1.00 94.94 320 ILE A CA 1
ATOM 2642 C C . ILE A 1 320 ? 12.099 -7.048 -8.938 1.00 94.94 320 ILE A C 1
ATOM 2644 O O . ILE A 1 320 ? 12.407 -5.898 -8.629 1.00 94.94 320 ILE A O 1
ATOM 2648 N N . GLY A 1 321 ? 12.846 -7.749 -9.789 1.00 92.19 321 GLY A N 1
ATOM 2649 C CA . GLY A 1 321 ? 14.057 -7.231 -10.410 1.00 92.19 321 GLY A CA 1
ATOM 2650 C C . GLY A 1 321 ? 13.796 -6.071 -11.375 1.00 92.19 321 GLY A C 1
ATOM 2651 O O . GLY A 1 321 ? 14.630 -5.170 -11.474 1.00 92.19 321 GLY A O 1
ATOM 2652 N N . ILE A 1 322 ? 12.670 -6.072 -12.099 1.00 94.81 322 ILE A N 1
ATOM 2653 C CA . ILE A 1 322 ? 12.223 -4.922 -12.908 1.00 94.81 322 ILE A CA 1
ATOM 2654 C C . ILE A 1 322 ? 11.940 -3.723 -12.020 1.00 94.81 322 ILE A C 1
ATOM 2656 O O . ILE A 1 322 ? 12.447 -2.645 -12.320 1.00 94.81 322 ILE A O 1
ATOM 2660 N N . LEU A 1 323 ? 11.184 -3.921 -10.943 1.00 97.00 323 LEU A N 1
ATOM 2661 C CA . LE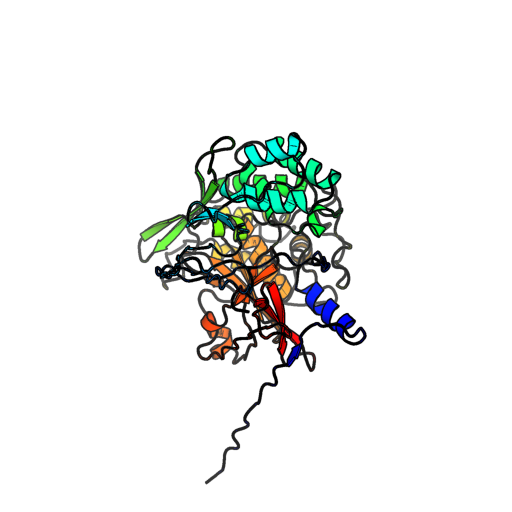U A 1 323 ? 10.796 -2.865 -10.016 1.00 97.00 323 LEU A CA 1
ATOM 2662 C C . LEU A 1 323 ? 12.021 -2.216 -9.372 1.00 97.00 323 LEU A C 1
ATOM 2664 O O . LEU A 1 323 ? 12.158 -0.997 -9.449 1.00 97.00 323 LEU A O 1
ATOM 2668 N N . SER A 1 324 ? 12.962 -3.011 -8.849 1.00 95.19 324 SER A N 1
ATOM 2669 C CA . SER A 1 324 ? 14.218 -2.481 -8.300 1.00 95.19 324 SER A CA 1
ATOM 2670 C C . SER A 1 324 ? 15.004 -1.681 -9.344 1.00 95.19 324 SER A C 1
ATOM 2672 O O . SER A 1 324 ? 15.397 -0.549 -9.088 1.00 95.19 324 SER A O 1
ATOM 2674 N N . ARG A 1 325 ? 15.174 -2.213 -10.566 1.00 94.00 325 ARG A N 1
ATOM 2675 C CA . ARG A 1 325 ? 15.898 -1.494 -11.632 1.00 94.00 325 ARG A CA 1
ATOM 2676 C C . ARG A 1 325 ? 15.185 -0.231 -12.100 1.00 94.00 325 ARG A C 1
ATOM 2678 O O . ARG A 1 325 ? 15.856 0.701 -12.536 1.00 94.00 325 ARG A O 1
ATOM 2685 N N . TRP A 1 326 ? 13.855 -0.225 -12.113 1.00 96.31 326 TRP A N 1
ATOM 2686 C CA . TRP A 1 326 ? 13.085 0.963 -12.456 1.00 96.31 326 TRP A CA 1
ATOM 2687 C C . TRP A 1 326 ? 13.275 2.032 -11.383 1.00 96.31 326 TRP A C 1
ATOM 2689 O O . TRP A 1 326 ? 13.582 3.167 -11.731 1.00 96.31 326 TRP A O 1
ATOM 2699 N N . LEU A 1 327 ? 13.193 1.662 -10.102 1.00 96.38 327 LEU A N 1
ATOM 2700 C CA . LEU A 1 327 ? 13.402 2.577 -8.982 1.00 96.38 327 LEU A CA 1
ATOM 2701 C C . LEU A 1 327 ? 14.799 3.214 -9.027 1.00 96.38 327 LEU A C 1
ATOM 2703 O O . LEU A 1 327 ? 14.905 4.439 -9.035 1.00 96.38 327 LEU A O 1
ATOM 2707 N N . ASP A 1 328 ? 15.848 2.401 -9.192 1.00 92.94 328 ASP A N 1
ATOM 2708 C CA . ASP A 1 328 ? 17.244 2.864 -9.281 1.00 92.94 328 ASP A CA 1
ATOM 2709 C C . ASP A 1 328 ? 17.495 3.812 -10.466 1.00 92.94 328 ASP A C 1
ATOM 2711 O O . ASP A 1 328 ? 18.391 4.652 -10.431 1.00 92.94 328 ASP A O 1
ATOM 2715 N N . ARG A 1 329 ? 16.730 3.665 -11.556 1.00 94.94 329 ARG A N 1
ATOM 2716 C CA . ARG A 1 329 ? 16.820 4.536 -12.743 1.00 94.94 329 ARG A CA 1
ATOM 2717 C C . ARG A 1 329 ? 15.936 5.772 -12.646 1.00 94.94 329 ARG A C 1
ATOM 2719 O O . ARG A 1 329 ? 16.150 6.722 -13.396 1.00 94.94 329 ARG A O 1
ATOM 2726 N N . SER A 1 330 ? 14.939 5.739 -11.774 1.00 96.25 330 SER A N 1
ATOM 2727 C CA . SER A 1 330 ? 13.960 6.806 -11.592 1.00 96.25 330 SER A CA 1
ATOM 2728 C C . SER A 1 330 ? 14.348 7.782 -10.492 1.00 96.25 330 SER A C 1
ATOM 2730 O O . SER A 1 330 ? 13.797 8.880 -10.453 1.00 96.25 330 SER A O 1
ATOM 2732 N N . MET A 1 331 ? 15.277 7.413 -9.608 1.00 96.06 331 MET A N 1
ATOM 2733 C CA . MET A 1 331 ? 15.630 8.213 -8.443 1.00 96.06 331 MET A CA 1
ATOM 2734 C C . MET A 1 331 ? 17.133 8.269 -8.191 1.00 96.06 331 MET A C 1
ATOM 2736 O O . MET A 1 331 ? 17.850 7.288 -8.336 1.00 96.06 331 MET A O 1
ATOM 2740 N N . ASN A 1 332 ? 17.599 9.414 -7.701 1.00 96.75 332 ASN A N 1
ATOM 2741 C CA . ASN A 1 332 ? 18.933 9.566 -7.132 1.00 96.75 332 ASN A CA 1
ATOM 2742 C C . ASN A 1 332 ? 18.875 9.456 -5.604 1.00 96.75 332 ASN A C 1
ATOM 2744 O O . ASN A 1 332 ? 18.047 10.108 -4.965 1.00 96.75 332 ASN A O 1
ATOM 2748 N N . PHE A 1 333 ? 19.769 8.661 -5.007 1.00 96.38 333 PHE A N 1
ATOM 2749 C CA . PHE A 1 333 ? 19.865 8.536 -3.548 1.00 96.38 333 PHE A CA 1
ATOM 2750 C C . PHE A 1 333 ? 20.551 9.767 -2.931 1.00 96.38 333 PHE A C 1
ATOM 2752 O O . PHE A 1 333 ? 21.756 9.790 -2.673 1.00 96.38 333 PHE A O 1
ATOM 2759 N N . THR A 1 334 ? 19.780 10.832 -2.738 1.00 96.31 334 THR A N 1
ATOM 2760 C CA . THR A 1 334 ? 20.225 12.127 -2.215 1.00 96.31 334 THR A CA 1
ATOM 2761 C C . THR A 1 334 ? 19.045 12.870 -1.581 1.00 96.31 334 THR A C 1
ATOM 2763 O O . THR A 1 334 ? 17.922 12.380 -1.559 1.00 96.31 334 THR A O 1
ATOM 2766 N N . SER A 1 335 ? 19.289 14.042 -1.009 1.00 93.75 335 SER A N 1
ATOM 2767 C CA . SER A 1 335 ? 18.261 14.859 -0.363 1.00 93.75 335 SER A CA 1
ATOM 2768 C C . SER A 1 335 ? 18.586 16.340 -0.495 1.00 93.75 335 SER A C 1
ATOM 2770 O O . SER A 1 335 ? 19.751 16.725 -0.382 1.00 93.75 335 SER A O 1
ATOM 2772 N N . ASP A 1 336 ? 17.550 17.149 -0.667 1.00 94.31 336 ASP A N 1
ATOM 2773 C CA . ASP A 1 336 ? 17.547 18.603 -0.518 1.00 94.31 336 ASP A CA 1
ATOM 2774 C C . ASP A 1 336 ? 16.607 18.995 0.642 1.00 94.31 336 ASP A C 1
ATOM 2776 O O . ASP A 1 336 ? 16.389 18.195 1.557 1.00 94.31 336 ASP A O 1
ATOM 2780 N N . GLU A 1 337 ? 16.095 20.229 0.637 1.00 93.75 337 GLU A N 1
ATOM 2781 C CA . GLU A 1 337 ? 15.191 20.725 1.679 1.00 93.75 337 GLU A CA 1
ATOM 2782 C C . GLU A 1 337 ? 13.829 20.032 1.666 1.00 93.75 337 GLU A C 1
ATOM 2784 O O . GLU A 1 337 ? 13.252 19.847 2.728 1.00 93.75 337 GLU A O 1
ATOM 2789 N N . GLU A 1 338 ? 13.315 19.623 0.508 1.00 95.44 338 GLU A N 1
ATOM 2790 C CA . GLU A 1 338 ? 12.004 18.984 0.395 1.00 95.44 338 GLU A CA 1
ATOM 2791 C C . GLU A 1 338 ? 12.105 17.496 0.779 1.00 95.44 338 GLU A C 1
ATOM 2793 O O . GLU A 1 338 ? 13.005 16.781 0.337 1.00 95.44 338 GLU A O 1
ATOM 2798 N N . ARG A 1 339 ? 11.173 16.985 1.577 1.00 95.19 339 ARG A N 1
ATOM 2799 C CA . ARG A 1 339 ? 11.118 15.591 2.043 1.00 95.19 339 ARG A CA 1
ATOM 2800 C C . ARG A 1 339 ? 9.703 15.049 1.796 1.00 95.19 339 ARG A C 1
ATOM 2802 O O . ARG A 1 339 ? 8.951 14.893 2.754 1.00 95.19 339 ARG A O 1
ATOM 2809 N N . PRO A 1 340 ? 9.308 14.871 0.519 1.00 96.56 340 PRO A N 1
ATOM 2810 C CA . PRO A 1 340 ? 7.945 14.489 0.187 1.00 96.56 340 PRO A CA 1
ATOM 2811 C C . PRO A 1 340 ? 7.708 13.023 0.537 1.00 96.56 340 PRO A C 1
ATOM 2813 O O . PRO A 1 340 ? 8.602 12.206 0.333 1.00 96.56 340 PRO A O 1
ATOM 2816 N N . HIS A 1 341 ? 6.502 12.686 0.979 1.00 94.88 341 HIS A N 1
ATOM 2817 C CA . HIS A 1 341 ? 6.102 11.291 1.212 1.00 94.88 341 HIS A CA 1
ATOM 2818 C C . HIS A 1 341 ? 5.059 10.783 0.199 1.00 94.88 341 HIS A C 1
ATOM 2820 O O . HIS A 1 341 ? 4.772 9.594 0.115 1.00 94.88 341 HIS A O 1
ATOM 2826 N N . GLN A 1 342 ? 4.522 11.667 -0.653 1.00 97.69 342 GLN A N 1
ATOM 2827 C CA . GLN A 1 342 ? 3.587 11.287 -1.710 1.00 97.69 342 GLN A CA 1
ATOM 2828 C C . GLN A 1 342 ? 4.340 10.685 -2.908 1.00 97.69 342 GLN A C 1
ATOM 2830 O O . GLN A 1 342 ? 5.125 11.406 -3.539 1.00 97.69 342 GLN A O 1
ATOM 2835 N N . PRO A 1 343 ? 4.067 9.435 -3.342 1.00 98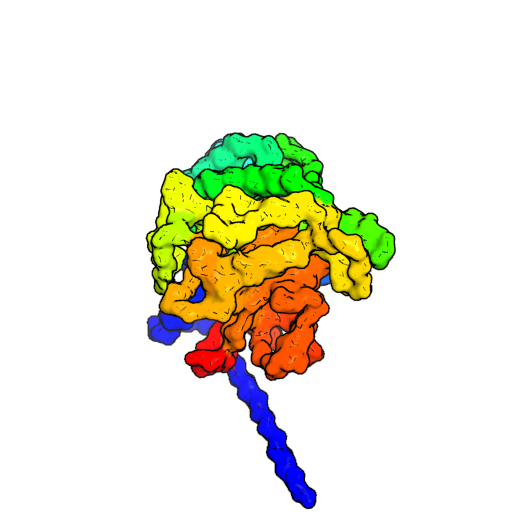.25 343 PRO A N 1
ATOM 2836 C CA . PRO A 1 343 ? 4.796 8.814 -4.456 1.00 98.25 343 PRO A CA 1
ATOM 2837 C C . PRO A 1 343 ? 4.724 9.610 -5.767 1.00 98.25 343 PRO A C 1
ATOM 2839 O O . PRO A 1 343 ? 5.688 9.656 -6.528 1.00 98.25 343 PRO A O 1
ATOM 2842 N N . VAL A 1 344 ? 3.603 10.299 -6.014 1.00 98.56 344 VAL A N 1
ATOM 2843 C CA . VAL A 1 344 ? 3.440 11.203 -7.166 1.00 98.56 344 VAL A CA 1
ATOM 2844 C C . VAL A 1 344 ? 4.502 12.302 -7.152 1.00 98.56 344 VAL A C 1
ATOM 2846 O O . VAL A 1 344 ? 5.174 12.541 -8.160 1.00 98.56 344 VAL A O 1
ATOM 2849 N N . ARG A 1 345 ? 4.684 12.957 -6.000 1.00 98.19 345 ARG A N 1
ATOM 2850 C CA . ARG A 1 345 ? 5.660 14.034 -5.851 1.00 98.19 345 ARG A CA 1
ATOM 2851 C C . ARG A 1 345 ? 7.087 13.496 -5.832 1.00 98.19 345 ARG A C 1
ATOM 2853 O O . ARG A 1 345 ? 7.947 14.070 -6.500 1.00 98.19 345 ARG A O 1
ATOM 2860 N N . ILE A 1 346 ? 7.328 12.385 -5.136 1.00 98.38 346 ILE A N 1
ATOM 2861 C CA . ILE A 1 346 ? 8.640 11.729 -5.093 1.00 98.38 346 ILE A CA 1
ATOM 2862 C C . ILE A 1 346 ? 9.120 11.395 -6.511 1.00 98.38 346 ILE A C 1
ATOM 2864 O O . ILE A 1 346 ? 10.258 11.718 -6.861 1.00 98.38 346 ILE A O 1
ATOM 2868 N N . TYR A 1 347 ? 8.258 10.804 -7.345 1.00 98.38 347 TYR A N 1
ATOM 2869 C CA . TYR A 1 347 ? 8.623 10.454 -8.715 1.00 98.38 347 TYR A CA 1
ATOM 2870 C C . TYR A 1 347 ? 8.971 11.683 -9.541 1.00 98.38 347 TYR A C 1
ATOM 2872 O O . TYR A 1 347 ? 10.060 11.718 -10.098 1.00 98.38 347 TYR A O 1
ATOM 2880 N N . ARG A 1 348 ? 8.134 12.731 -9.529 1.00 97.94 348 ARG A N 1
ATOM 2881 C CA . ARG A 1 348 ? 8.422 13.977 -10.262 1.00 97.94 348 ARG A CA 1
ATOM 2882 C C . ARG A 1 348 ? 9.727 14.643 -9.816 1.00 97.94 348 ARG A C 1
ATOM 2884 O O . ARG A 1 348 ? 10.379 15.348 -10.586 1.00 97.94 348 ARG A O 1
ATOM 2891 N N . LYS A 1 349 ? 10.099 14.462 -8.552 1.00 97.25 349 LYS A N 1
ATOM 2892 C CA . LYS A 1 349 ? 11.327 15.013 -7.982 1.00 97.25 349 LYS A CA 1
ATOM 2893 C C . LYS A 1 349 ? 12.575 14.203 -8.361 1.00 97.25 349 LYS A C 1
ATOM 2895 O O . LYS A 1 349 ? 13.672 14.759 -8.377 1.00 97.25 349 LYS A O 1
ATOM 2900 N N . HIS A 1 350 ? 12.431 12.909 -8.654 1.00 97.75 350 HIS A N 1
ATOM 2901 C CA . HIS A 1 350 ? 13.515 11.986 -9.018 1.00 97.75 350 HIS A CA 1
ATOM 2902 C C . HIS A 1 350 ? 14.673 11.900 -8.003 1.00 97.75 350 HIS A C 1
ATOM 2904 O O . HIS A 1 350 ? 15.812 11.582 -8.361 1.00 97.75 350 HIS A O 1
ATOM 2910 N N . GLN A 1 351 ? 14.419 12.172 -6.720 1.00 96.75 351 GLN A N 1
ATOM 2911 C CA . GLN A 1 351 ? 15.424 12.035 -5.664 1.00 96.75 351 GLN A CA 1
ATOM 2912 C C . GLN A 1 351 ? 14.812 11.776 -4.290 1.00 96.75 351 GLN A C 1
ATOM 2914 O O . GLN A 1 351 ? 13.709 12.233 -3.997 1.00 96.75 351 GLN A O 1
ATOM 2919 N N . GLY A 1 352 ? 15.567 11.089 -3.434 1.00 97.12 352 GLY A N 1
ATOM 2920 C CA . GLY A 1 352 ? 15.172 10.812 -2.057 1.00 97.12 352 GLY A CA 1
ATOM 2921 C C . GLY A 1 352 ? 16.168 9.936 -1.292 1.00 97.12 352 GLY A C 1
ATOM 2922 O O . GLY A 1 352 ? 17.195 9.514 -1.827 1.00 97.12 352 GLY A O 1
ATOM 2923 N N . ARG A 1 353 ? 15.867 9.672 -0.019 1.00 96.12 353 ARG A N 1
ATOM 2924 C CA . ARG A 1 353 ? 16.616 8.789 0.895 1.00 96.12 353 ARG A CA 1
ATOM 2925 C C . ARG A 1 353 ? 15.772 7.554 1.216 1.00 96.12 353 ARG A C 1
ATOM 2927 O O . ARG A 1 353 ? 14.836 7.251 0.490 1.00 96.12 353 ARG A O 1
ATOM 2934 N N . CYS A 1 354 ? 16.101 6.827 2.287 1.00 95.31 354 CYS A N 1
ATOM 2935 C CA . CYS A 1 354 ? 15.398 5.595 2.657 1.00 95.31 354 CYS A CA 1
ATOM 2936 C C . CYS A 1 354 ? 13.875 5.767 2.759 1.00 95.31 354 CYS A C 1
ATOM 2938 O O . CYS A 1 354 ? 13.177 4.890 2.271 1.00 95.31 354 CYS A O 1
ATOM 2940 N N . GLY A 1 355 ? 13.383 6.892 3.300 1.00 96.25 355 GLY A N 1
ATOM 2941 C CA . GLY A 1 355 ? 11.950 7.233 3.328 1.00 96.25 355 GLY A CA 1
ATOM 2942 C C . GLY A 1 355 ? 11.311 7.185 1.943 1.00 96.25 355 GLY A C 1
ATOM 2943 O O . GLY A 1 355 ? 10.556 6.270 1.638 1.00 96.25 355 GLY A O 1
ATOM 2944 N N . GLU A 1 356 ? 11.733 8.082 1.052 1.00 98.12 356 GLU A N 1
ATOM 2945 C CA . GLU A 1 356 ? 11.153 8.174 -0.290 1.00 98.12 356 GLU A CA 1
ATOM 2946 C C . GLU A 1 356 ? 11.368 6.913 -1.136 1.00 98.12 356 GLU A C 1
ATOM 2948 O O . GLU A 1 356 ? 10.522 6.555 -1.952 1.00 98.12 356 GLU A O 1
ATOM 2953 N N . TYR A 1 357 ? 12.503 6.225 -0.962 1.00 98.00 357 TYR A N 1
ATOM 2954 C CA . TYR A 1 357 ? 12.732 4.935 -1.614 1.00 98.00 357 TYR A CA 1
ATOM 2955 C C . TYR A 1 357 ? 11.765 3.868 -1.097 1.00 98.00 357 TYR A C 1
ATOM 2957 O O . TYR A 1 357 ? 11.291 3.061 -1.895 1.00 98.00 357 TYR A O 1
ATOM 2965 N N . SER A 1 358 ? 11.462 3.863 0.203 1.00 97.88 358 SER A N 1
ATOM 2966 C CA . SER A 1 358 ? 10.488 2.952 0.800 1.00 97.88 358 SER A CA 1
ATOM 2967 C C . SER A 1 358 ? 9.079 3.224 0.278 1.00 97.88 358 SER A C 1
ATOM 2969 O O . SER A 1 358 ? 8.408 2.283 -0.150 1.00 97.88 358 SER A O 1
ATOM 2971 N N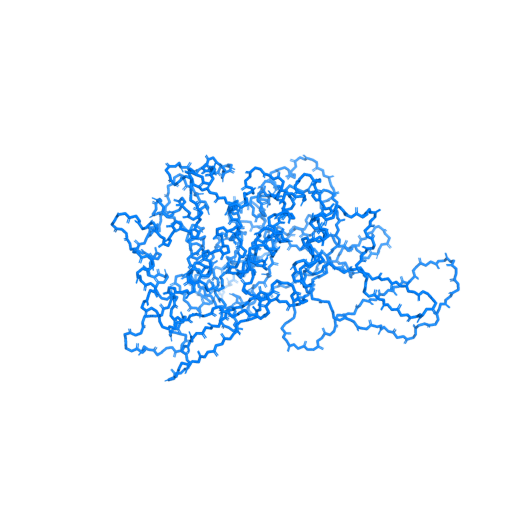 . ASP A 1 359 ? 8.653 4.487 0.232 1.00 98.12 359 ASP A N 1
ATOM 2972 C CA . ASP A 1 359 ? 7.319 4.872 -0.253 1.00 98.12 359 ASP A CA 1
ATOM 2973 C C . ASP A 1 359 ? 7.147 4.527 -1.737 1.00 98.12 359 ASP A C 1
ATOM 2975 O O . ASP A 1 359 ? 6.141 3.948 -2.155 1.00 98.12 359 ASP A O 1
ATOM 2979 N N . MET A 1 360 ? 8.178 4.785 -2.546 1.00 98.38 360 MET A N 1
ATOM 2980 C CA . MET A 1 360 ? 8.171 4.439 -3.966 1.00 98.38 360 MET A CA 1
ATOM 2981 C C . MET A 1 360 ? 8.197 2.934 -4.205 1.00 98.38 360 MET A C 1
ATOM 2983 O O . MET A 1 360 ? 7.463 2.447 -5.064 1.00 98.38 360 MET A O 1
ATOM 2987 N N . ARG A 1 361 ? 9.008 2.177 -3.457 1.00 98.06 361 ARG A N 1
ATOM 2988 C CA . ARG A 1 361 ? 9.062 0.711 -3.566 1.00 98.06 361 ARG A CA 1
ATOM 2989 C C . ARG A 1 361 ? 7.724 0.083 -3.175 1.00 98.06 361 ARG A C 1
ATOM 2991 O O . ARG A 1 361 ? 7.262 -0.840 -3.846 1.00 98.06 361 ARG A O 1
ATOM 2998 N N . LEU A 1 362 ? 7.076 0.631 -2.149 1.00 97.94 362 LEU A N 1
ATOM 2999 C CA . LEU A 1 362 ? 5.734 0.250 -1.729 1.00 97.94 362 LEU A CA 1
ATOM 3000 C C . LEU A 1 362 ? 4.707 0.514 -2.839 1.00 97.94 362 LEU A C 1
ATOM 3002 O O . LEU A 1 362 ? 3.992 -0.407 -3.235 1.00 97.94 362 LEU A O 1
ATOM 3006 N N . ALA A 1 363 ? 4.696 1.722 -3.408 1.00 98.56 363 ALA A N 1
ATOM 3007 C CA . ALA A 1 363 ? 3.801 2.098 -4.500 1.00 98.56 363 ALA A CA 1
ATOM 3008 C C . ALA A 1 363 ? 3.977 1.195 -5.734 1.00 98.56 363 ALA A C 1
ATOM 3010 O O . ALA A 1 363 ? 3.012 0.606 -6.223 1.00 98.56 363 ALA A O 1
ATOM 3011 N N . ILE A 1 364 ? 5.208 1.027 -6.230 1.00 98.62 364 ILE A N 1
ATOM 3012 C CA . ILE A 1 364 ? 5.449 0.235 -7.447 1.00 98.62 364 ILE A CA 1
ATOM 3013 C C . ILE A 1 364 ? 5.200 -1.260 -7.234 1.00 98.62 364 ILE A C 1
ATOM 3015 O O . ILE A 1 364 ? 4.754 -1.928 -8.164 1.00 98.62 364 ILE A O 1
ATOM 3019 N N . GLY A 1 365 ? 5.429 -1.777 -6.022 1.00 98.50 365 GLY A N 1
ATOM 3020 C CA . GLY A 1 365 ? 5.047 -3.136 -5.646 1.00 98.50 365 GLY A CA 1
ATOM 3021 C C . GLY A 1 365 ? 3.539 -3.343 -5.774 1.00 98.50 365 GLY A C 1
ATOM 3022 O O . GLY A 1 365 ? 3.097 -4.257 -6.470 1.00 98.50 365 GLY A O 1
ATOM 3023 N N . ARG A 1 366 ? 2.738 -2.429 -5.211 1.00 98.62 366 ARG A N 1
ATOM 3024 C CA . ARG A 1 366 ? 1.271 -2.503 -5.293 1.00 98.62 366 ARG A CA 1
ATOM 3025 C C . ARG A 1 366 ? 0.719 -2.233 -6.699 1.00 98.62 366 ARG A C 1
ATOM 3027 O O . ARG A 1 366 ? -0.284 -2.842 -7.060 1.00 98.62 366 ARG A O 1
ATOM 3034 N N . ILE A 1 367 ? 1.351 -1.374 -7.509 1.00 98.62 367 ILE A N 1
ATOM 3035 C CA . ILE A 1 367 ? 1.039 -1.203 -8.950 1.00 98.62 367 ILE A CA 1
ATOM 3036 C C . ILE A 1 367 ? 1.273 -2.504 -9.715 1.00 98.62 367 ILE A C 1
ATOM 3038 O O . ILE A 1 367 ? 0.455 -2.896 -10.538 1.00 98.62 367 ILE A O 1
ATOM 3042 N N . ALA A 1 368 ? 2.368 -3.195 -9.415 1.00 98.44 368 ALA A N 1
ATOM 3043 C CA . ALA A 1 368 ? 2.714 -4.485 -9.996 1.00 98.44 368 ALA A CA 1
ATOM 3044 C C . ALA A 1 368 ? 1.832 -5.641 -9.489 1.00 98.44 368 ALA A C 1
ATOM 3046 O O . ALA A 1 368 ? 2.136 -6.800 -9.777 1.00 98.44 368 ALA A O 1
ATOM 3047 N N . LEU A 1 369 ? 0.780 -5.329 -8.721 1.00 98.56 369 LEU A N 1
ATOM 3048 C CA . LEU A 1 369 ? -0.090 -6.264 -8.017 1.00 98.56 369 LEU A CA 1
ATOM 3049 C C . LEU A 1 369 ? 0.684 -7.231 -7.120 1.00 98.56 369 LEU A C 1
ATOM 3051 O O . LEU A 1 369 ? 0.234 -8.340 -6.907 1.00 98.56 369 LEU A O 1
ATOM 3055 N N . ILE A 1 370 ? 1.850 -6.842 -6.600 1.00 98.38 370 ILE A N 1
ATOM 3056 C CA . ILE A 1 370 ? 2.627 -7.649 -5.658 1.00 98.38 370 ILE A CA 1
ATOM 3057 C C . ILE A 1 370 ? 2.354 -7.115 -4.247 1.00 98.38 370 ILE A C 1
ATOM 3059 O O . ILE A 1 370 ? 2.616 -5.933 -3.990 1.00 98.38 370 ILE A O 1
ATOM 3063 N N . PRO A 1 371 ? 1.874 -7.946 -3.302 1.00 98.38 371 PRO A N 1
ATOM 3064 C CA . PRO A 1 371 ? 1.535 -7.470 -1.971 1.00 98.38 371 PRO A CA 1
ATOM 3065 C C . PRO A 1 371 ? 2.797 -6.973 -1.278 1.00 98.38 371 PRO A C 1
ATOM 3067 O O . PRO A 1 371 ? 3.737 -7.742 -1.071 1.00 98.38 371 PRO A O 1
ATOM 3070 N N . THR A 1 372 ? 2.826 -5.680 -0.965 1.00 98.50 372 THR A N 1
ATOM 3071 C CA . THR A 1 372 ? 4.021 -4.995 -0.460 1.00 98.50 372 THR A CA 1
ATOM 3072 C C . THR A 1 372 ? 3.674 -4.190 0.789 1.00 98.50 372 THR A C 1
ATOM 3074 O O . THR A 1 372 ? 2.596 -3.587 0.877 1.00 98.50 372 THR A O 1
ATOM 3077 N N . VAL A 1 373 ? 4.590 -4.181 1.758 1.00 97.12 373 VAL A N 1
ATOM 3078 C CA . VAL A 1 373 ? 4.449 -3.501 3.052 1.00 97.12 373 VAL A CA 1
ATOM 3079 C C . VAL A 1 373 ? 5.717 -2.716 3.395 1.00 97.12 373 VAL A C 1
ATOM 3081 O O . VAL A 1 373 ? 6.821 -3.141 3.046 1.00 97.12 373 VAL A O 1
ATOM 3084 N N . ALA A 1 374 ? 5.571 -1.564 4.054 1.00 96.81 374 ALA A N 1
ATOM 3085 C CA . ALA A 1 374 ? 6.698 -0.842 4.642 1.00 96.81 374 ALA A CA 1
ATOM 3086 C C . ALA A 1 374 ? 7.115 -1.497 5.961 1.00 96.81 374 ALA A C 1
ATOM 3088 O O . ALA A 1 374 ? 6.276 -1.941 6.743 1.00 96.81 374 ALA A O 1
ATOM 3089 N N . VAL A 1 375 ? 8.414 -1.524 6.222 1.00 96.69 375 VAL A N 1
ATOM 3090 C CA . VAL A 1 375 ? 9.006 -1.939 7.490 1.00 96.69 375 VAL A CA 1
ATOM 3091 C C . VAL A 1 375 ? 9.812 -0.775 8.032 1.00 96.69 375 VAL A C 1
ATOM 3093 O O . VAL A 1 375 ? 10.588 -0.161 7.302 1.00 96.69 375 VAL A O 1
ATOM 3096 N N . ALA A 1 376 ? 9.642 -0.479 9.315 1.00 93.81 376 ALA A N 1
ATOM 3097 C CA . ALA A 1 376 ? 10.290 0.643 9.963 1.00 93.81 376 ALA A CA 1
ATOM 3098 C C . ALA A 1 376 ? 10.978 0.235 11.265 1.00 93.81 376 ALA A C 1
ATOM 3100 O O . ALA A 1 376 ? 10.516 -0.630 12.012 1.00 93.81 376 ALA A O 1
ATOM 3101 N N . SER A 1 377 ? 12.071 0.935 11.559 1.00 92.44 377 SER A N 1
ATOM 3102 C CA . SER A 1 377 ? 12.571 1.131 12.913 1.00 92.44 377 SER A CA 1
ATOM 3103 C C . SER A 1 377 ? 12.734 2.626 13.159 1.00 92.44 377 SER A C 1
ATOM 3105 O O . SER A 1 377 ? 13.765 3.222 12.839 1.00 92.44 377 SER A O 1
ATOM 3107 N N . ILE A 1 378 ? 11.689 3.242 13.716 1.00 87.44 378 ILE A N 1
ATOM 3108 C CA . ILE A 1 378 ? 11.597 4.704 13.843 1.00 87.44 378 ILE A CA 1
ATOM 3109 C C . ILE A 1 378 ? 12.692 5.254 14.756 1.00 87.44 378 ILE A C 1
ATOM 3111 O O . ILE A 1 378 ? 13.408 6.183 14.389 1.00 87.44 378 ILE A O 1
ATOM 3115 N N . SER A 1 379 ? 12.885 4.648 15.929 1.00 85.12 379 SER A N 1
ATOM 3116 C CA . SER A 1 379 ? 13.841 5.138 16.929 1.00 85.12 379 SER A CA 1
ATOM 3117 C C . SER A 1 379 ? 15.297 5.163 16.452 1.00 85.12 379 SER A C 1
ATOM 3119 O O . SER A 1 379 ? 16.130 5.892 17.001 1.00 85.12 379 SER A O 1
ATOM 3121 N N . THR A 1 380 ? 15.610 4.382 15.418 1.00 88.00 380 THR A N 1
ATOM 3122 C CA . THR A 1 380 ? 16.966 4.195 14.890 1.00 88.00 380 THR A CA 1
ATOM 3123 C C . THR A 1 380 ? 17.111 4.578 13.419 1.00 88.00 380 THR A C 1
ATOM 3125 O O . THR A 1 380 ? 18.141 4.273 12.804 1.00 88.00 380 THR A O 1
ATOM 3128 N N . ASP A 1 381 ? 16.110 5.296 12.903 1.00 90.50 381 ASP A N 1
ATOM 3129 C CA . ASP A 1 381 ? 16.067 5.913 11.581 1.00 90.50 381 ASP A CA 1
ATOM 3130 C C . ASP A 1 381 ? 16.460 4.947 10.458 1.00 90.50 381 ASP A C 1
ATOM 3132 O O . ASP A 1 381 ? 17.558 4.978 9.880 1.00 90.50 381 ASP A O 1
ATOM 3136 N N . HIS A 1 382 ? 15.564 3.996 10.202 1.00 94.56 382 HIS A N 1
ATOM 3137 C CA . HIS A 1 382 ? 15.617 3.213 8.984 1.00 94.56 382 HIS A CA 1
ATOM 3138 C C . HIS A 1 382 ? 14.246 2.679 8.592 1.00 94.56 382 HIS A C 1
ATOM 3140 O O . HIS A 1 382 ? 13.460 2.273 9.448 1.00 94.56 382 HIS A O 1
ATOM 3146 N N . VAL A 1 383 ? 14.005 2.646 7.286 1.00 96.06 383 VAL A N 1
ATOM 3147 C CA . VAL A 1 383 ? 12.812 2.071 6.674 1.00 96.06 383 VAL A CA 1
ATOM 3148 C C . VAL A 1 383 ? 13.210 1.327 5.406 1.00 96.06 383 VAL A C 1
ATOM 3150 O O . VAL A 1 383 ? 14.191 1.693 4.752 1.00 96.06 383 VAL A O 1
ATOM 3153 N N . TRP A 1 384 ? 12.467 0.276 5.101 1.00 97.81 384 TRP A N 1
ATOM 3154 C CA . TRP A 1 384 ? 12.611 -0.572 3.922 1.00 97.81 384 TRP A CA 1
ATOM 3155 C C . TRP A 1 384 ? 11.274 -1.271 3.658 1.00 97.81 384 TRP A C 1
ATOM 3157 O O . TRP A 1 384 ? 10.255 -0.899 4.239 1.00 97.81 384 TRP A O 1
ATOM 3167 N N . ASN A 1 385 ? 11.238 -2.285 2.793 1.00 98.31 385 ASN A N 1
ATOM 3168 C CA . ASN A 1 385 ? 9.989 -2.955 2.448 1.00 98.31 385 ASN A CA 1
ATOM 3169 C C . ASN A 1 385 ? 10.106 -4.470 2.510 1.00 98.31 385 ASN A C 1
ATOM 3171 O O . ASN A 1 385 ? 11.187 -5.059 2.542 1.00 98.31 385 ASN A O 1
ATOM 3175 N N . GLU A 1 386 ? 8.950 -5.111 2.473 1.00 98.44 386 GLU A N 1
ATOM 3176 C CA . GLU A 1 386 ? 8.825 -6.533 2.208 1.00 98.44 386 GLU A CA 1
ATOM 3177 C C . GLU A 1 386 ? 7.755 -6.762 1.151 1.00 98.44 386 GLU A C 1
ATOM 3179 O O . GLU A 1 386 ? 6.761 -6.035 1.104 1.00 98.44 386 GLU A O 1
ATOM 3184 N N . PHE A 1 387 ? 7.937 -7.798 0.336 1.00 97.25 387 PHE A N 1
ATOM 3185 C CA . PHE A 1 387 ? 6.876 -8.324 -0.519 1.00 97.25 387 PHE A CA 1
ATOM 3186 C C . PHE A 1 387 ? 6.454 -9.718 -0.055 1.00 97.25 387 PHE A C 1
ATOM 3188 O O . PHE A 1 387 ? 7.255 -10.467 0.508 1.00 97.25 387 PHE A O 1
ATOM 3195 N N . TYR A 1 388 ? 5.198 -10.082 -0.293 1.00 95.25 388 TYR A N 1
ATOM 3196 C CA . TYR A 1 388 ? 4.673 -11.392 0.072 1.00 95.25 388 TYR A CA 1
ATOM 3197 C C . TYR A 1 388 ? 4.783 -12.387 -1.088 1.00 95.25 388 TYR A C 1
ATOM 3199 O O . TYR A 1 388 ? 4.241 -12.172 -2.171 1.00 95.25 388 TYR A O 1
ATOM 3207 N N . LEU A 1 389 ? 5.440 -13.518 -0.838 1.00 88.12 389 LEU A N 1
ATOM 3208 C CA . LEU A 1 389 ? 5.401 -14.710 -1.685 1.00 88.12 389 LEU A CA 1
ATOM 3209 C C . LEU A 1 389 ? 5.514 -15.940 -0.782 1.00 88.12 389 LEU A C 1
ATOM 3211 O O . LEU A 1 389 ? 6.625 -16.319 -0.401 1.00 88.12 389 LEU A O 1
ATOM 3215 N N . GLN A 1 390 ? 4.368 -16.524 -0.405 1.00 86.56 390 GLN A N 1
ATOM 3216 C CA . GLN A 1 390 ? 4.194 -17.544 0.661 1.00 86.56 390 GLN A CA 1
ATOM 3217 C C . GLN A 1 390 ? 4.529 -17.055 2.073 1.00 86.56 390 GLN A C 1
ATOM 3219 O O . GLN A 1 390 ? 3.908 -17.456 3.051 1.00 86.56 390 GLN A O 1
ATOM 3224 N N . GLN A 1 391 ? 5.498 -16.160 2.167 1.00 90.94 391 GLN A N 1
ATOM 3225 C CA . GLN A 1 391 ? 5.952 -15.479 3.358 1.00 90.94 391 GLN A CA 1
ATOM 3226 C C . GLN A 1 391 ? 6.409 -14.077 2.966 1.00 90.94 391 GLN A C 1
ATOM 3228 O O . GLN A 1 391 ? 6.680 -13.804 1.793 1.00 90.94 391 GLN A O 1
ATOM 3233 N N . TRP A 1 392 ? 6.547 -13.208 3.957 1.00 95.25 392 TRP A N 1
ATOM 3234 C CA . TRP A 1 392 ? 7.183 -11.914 3.765 1.00 95.25 392 TRP A CA 1
ATOM 3235 C C . TRP A 1 392 ? 8.671 -12.086 3.454 1.00 95.25 392 TRP A C 1
ATOM 3237 O O . TRP A 1 392 ? 9.392 -12.802 4.154 1.00 95.25 392 TRP A O 1
ATOM 3247 N N . VAL A 1 393 ? 9.116 -11.440 2.381 1.00 94.69 393 VAL A N 1
ATOM 3248 C CA . VAL A 1 393 ? 10.492 -11.459 1.891 1.00 94.69 393 VAL A CA 1
ATOM 3249 C C . VAL A 1 393 ? 11.045 -10.046 1.964 1.00 94.69 393 VAL A C 1
ATOM 3251 O O . VAL A 1 393 ? 10.471 -9.123 1.391 1.00 94.69 393 VAL A O 1
ATOM 3254 N N . HIS A 1 394 ? 12.176 -9.895 2.652 1.00 96.75 394 HIS A N 1
ATOM 3255 C CA . HIS A 1 394 ? 12.918 -8.640 2.741 1.00 96.75 394 HIS A CA 1
ATOM 3256 C C . HIS A 1 394 ? 13.227 -8.067 1.352 1.00 96.75 394 HIS A C 1
ATOM 3258 O O . HIS A 1 394 ? 13.789 -8.767 0.500 1.00 96.75 394 HIS A O 1
ATOM 3264 N N . TRP A 1 395 ? 12.919 -6.785 1.158 1.00 96.31 395 TRP A N 1
ATOM 3265 C CA . TRP A 1 395 ? 13.174 -6.051 -0.071 1.00 96.31 395 TRP A CA 1
ATOM 3266 C C . TRP A 1 395 ? 13.669 -4.632 0.210 1.00 96.31 395 TRP A C 1
ATOM 3268 O O . TRP A 1 395 ? 12.909 -3.717 0.529 1.00 96.31 395 TRP A O 1
ATOM 3278 N N . ASP A 1 396 ? 14.972 -4.465 0.018 1.00 95.44 396 ASP A N 1
ATOM 3279 C CA . ASP A 1 396 ? 15.646 -3.176 0.051 1.00 95.44 396 ASP A CA 1
ATOM 3280 C C . ASP A 1 396 ? 16.630 -3.055 -1.132 1.00 95.44 396 ASP A C 1
ATOM 3282 O O . ASP A 1 396 ? 16.314 -3.481 -2.247 1.00 95.44 396 ASP A O 1
ATOM 3286 N N . ASP A 1 397 ? 17.829 -2.513 -0.914 1.00 88.38 397 ASP A N 1
ATOM 3287 C CA . ASP A 1 397 ? 18.979 -2.615 -1.822 1.00 88.38 397 ASP A CA 1
ATOM 3288 C C . ASP A 1 397 ? 19.369 -4.077 -2.115 1.00 88.38 397 ASP A C 1
ATOM 3290 O O . ASP A 1 397 ? 19.944 -4.395 -3.160 1.00 88.38 397 ASP A O 1
ATOM 3294 N N . THR A 1 398 ? 19.010 -4.989 -1.211 1.00 91.19 398 THR A N 1
ATOM 3295 C CA . THR A 1 398 ? 19.119 -6.433 -1.390 1.00 91.19 398 THR A CA 1
ATOM 3296 C C . THR A 1 398 ? 17.773 -7.138 -1.210 1.00 91.19 398 THR A C 1
ATOM 3298 O O . THR A 1 398 ? 16.833 -6.618 -0.611 1.00 91.19 398 THR A O 1
ATOM 3301 N N . ILE A 1 399 ? 17.666 -8.358 -1.741 1.00 91.44 399 ILE A N 1
ATOM 3302 C CA . ILE A 1 399 ? 16.456 -9.186 -1.660 1.00 91.44 399 ILE A CA 1
ATOM 3303 C C . ILE A 1 399 ? 16.755 -10.418 -0.808 1.00 91.44 399 ILE A C 1
ATOM 3305 O O . ILE A 1 399 ? 17.791 -11.053 -1.006 1.00 91.44 399 ILE A O 1
ATOM 3309 N N . ASP A 1 400 ? 15.844 -10.749 0.111 1.00 92.75 400 ASP A N 1
ATOM 3310 C CA . ASP A 1 400 ? 15.914 -11.918 1.007 1.00 92.75 400 ASP A CA 1
ATOM 3311 C C . ASP A 1 400 ? 17.219 -11.982 1.832 1.00 92.75 400 ASP A C 1
ATOM 3313 O O . ASP A 1 400 ? 17.835 -13.034 2.001 1.00 92.75 400 ASP A O 1
ATOM 3317 N N . LYS A 1 401 ? 17.676 -10.820 2.324 1.00 93.50 401 LYS A N 1
ATOM 3318 C CA . LYS A 1 401 ? 18.864 -10.675 3.183 1.00 93.50 401 LYS A CA 1
ATOM 3319 C C . LYS A 1 401 ? 18.578 -9.821 4.424 1.00 93.50 401 LYS A C 1
ATOM 3321 O O . LYS A 1 401 ? 19.208 -8.783 4.615 1.00 93.50 401 LYS A O 1
ATOM 3326 N N . PRO A 1 402 ? 17.651 -10.244 5.299 1.00 94.38 402 PRO A N 1
ATOM 3327 C CA . PRO A 1 402 ? 17.292 -9.463 6.483 1.00 94.38 402 PRO A CA 1
ATOM 3328 C C . PRO A 1 402 ? 18.466 -9.248 7.457 1.00 94.38 402 PRO A C 1
ATOM 3330 O O . PRO A 1 402 ? 18.486 -8.270 8.201 1.00 94.38 402 PRO A O 1
ATOM 3333 N N . ASP A 1 403 ? 19.490 -10.108 7.438 1.00 93.25 403 ASP A N 1
ATOM 3334 C CA . ASP A 1 403 ? 20.665 -9.970 8.302 1.00 93.25 403 ASP A CA 1
ATOM 3335 C C . ASP A 1 403 ? 21.664 -8.894 7.842 1.00 93.25 403 ASP A C 1
ATOM 3337 O O . ASP A 1 403 ? 22.664 -8.651 8.530 1.00 93.25 403 ASP A O 1
ATOM 3341 N N . GLN A 1 404 ? 21.393 -8.204 6.728 1.00 94.50 404 GLN A N 1
ATOM 3342 C CA . GLN A 1 404 ? 22.237 -7.114 6.245 1.00 94.50 404 GLN A CA 1
ATOM 3343 C C . GLN A 1 404 ? 22.371 -5.974 7.258 1.00 94.50 404 GLN A C 1
ATOM 3345 O O . GLN A 1 404 ? 23.440 -5.375 7.374 1.00 94.50 404 GLN A O 1
ATOM 3350 N N . TYR A 1 405 ? 21.333 -5.716 8.052 1.00 94.88 405 TYR A N 1
ATOM 3351 C CA . TYR A 1 405 ? 21.350 -4.636 9.035 1.00 94.88 405 TYR A CA 1
ATOM 3352 C C . TYR A 1 405 ? 22.142 -5.023 10.291 1.00 94.88 405 TYR A C 1
ATOM 3354 O O . TYR A 1 405 ? 23.046 -4.290 10.700 1.00 94.88 405 TYR A O 1
ATOM 3362 N N . GLU A 1 406 ? 21.848 -6.192 10.875 1.00 93.31 406 GLU A N 1
ATOM 3363 C CA . GLU A 1 406 ? 22.523 -6.689 12.084 1.00 93.31 406 GLU A CA 1
ATOM 3364 C C . GLU A 1 406 ? 23.994 -7.029 11.800 1.00 93.31 406 GLU A C 1
ATOM 3366 O O . GLU A 1 406 ? 24.890 -6.566 12.508 1.00 93.31 406 GLU A O 1
ATOM 3371 N N . LYS A 1 407 ? 24.271 -7.834 10.766 1.00 91.62 407 LYS A N 1
ATOM 3372 C CA . LYS A 1 407 ? 25.621 -8.359 10.494 1.00 91.62 407 LYS A CA 1
ATOM 3373 C C . LYS A 1 407 ? 26.402 -7.527 9.488 1.00 91.62 407 LYS A C 1
ATOM 3375 O O . LYS A 1 407 ? 27.618 -7.424 9.620 1.00 91.62 407 LYS A O 1
ATOM 3380 N N . GLY A 1 408 ? 25.729 -6.976 8.481 1.00 92.88 408 GLY A N 1
ATOM 3381 C CA . GLY A 1 408 ? 26.375 -6.162 7.452 1.00 92.88 408 GLY A CA 1
ATOM 3382 C C . GLY A 1 408 ? 26.726 -4.773 7.975 1.00 92.88 408 GLY A C 1
ATOM 3383 O O . GLY A 1 408 ? 27.895 -4.393 7.992 1.00 92.88 408 GLY A O 1
ATOM 3384 N N . TRP A 1 409 ? 25.726 -4.020 8.434 1.00 93.50 409 TRP A N 1
ATOM 3385 C CA . TRP A 1 409 ? 25.911 -2.639 8.895 1.00 93.50 409 TRP A CA 1
ATOM 3386 C C . TRP A 1 409 ? 26.315 -2.548 10.369 1.00 93.50 409 TRP A C 1
ATOM 3388 O O . TRP A 1 409 ? 26.816 -1.513 10.807 1.00 93.50 409 TRP A O 1
ATOM 3398 N N . GLY A 1 410 ? 26.086 -3.607 11.152 1.00 92.06 410 GLY A N 1
ATOM 3399 C CA . GLY A 1 410 ? 26.293 -3.571 12.599 1.00 92.06 410 GLY A CA 1
ATOM 3400 C C . GLY A 1 410 ? 25.304 -2.650 13.316 1.00 92.06 410 GLY A C 1
ATOM 3401 O O . GLY A 1 410 ? 25.606 -2.175 14.418 1.00 92.06 410 GLY A O 1
ATOM 3402 N N . LYS A 1 411 ? 24.151 -2.354 12.692 1.00 90.06 411 LYS A N 1
ATOM 3403 C CA . LYS A 1 411 ? 23.100 -1.549 13.318 1.00 90.06 411 LYS A CA 1
ATOM 3404 C C . LYS A 1 411 ? 22.513 -2.311 14.509 1.00 90.06 411 LYS A C 1
ATOM 3406 O O . LYS A 1 411 ? 22.605 -3.532 14.613 1.00 90.06 411 LYS A O 1
ATOM 3411 N N . LYS A 1 412 ? 21.955 -1.545 15.444 1.00 88.44 412 LYS A N 1
ATOM 3412 C CA . LYS A 1 412 ? 21.204 -2.042 16.598 1.00 88.44 412 LYS A CA 1
ATOM 3413 C C . LYS A 1 412 ? 19.891 -1.290 16.638 1.00 88.44 412 LYS A C 1
ATOM 3415 O O . LYS A 1 412 ? 19.875 -0.138 17.059 1.00 88.44 412 LYS A O 1
ATOM 3420 N N . PHE A 1 413 ? 18.847 -1.926 16.137 1.00 88.75 413 PHE A N 1
ATOM 3421 C CA . PHE A 1 413 ? 17.512 -1.357 16.080 1.00 88.75 413 PHE A CA 1
ATOM 3422 C C . PHE A 1 413 ? 16.819 -1.436 17.441 1.00 88.75 413 PHE A C 1
ATOM 3424 O O . PHE A 1 413 ? 17.177 -2.260 18.289 1.00 88.75 413 PHE A O 1
ATOM 3431 N N . GLY A 1 414 ? 15.860 -0.531 17.643 1.00 87.44 414 GLY A N 1
ATOM 3432 C CA . GLY A 1 414 ? 14.830 -0.695 18.661 1.00 87.44 414 GLY A CA 1
ATOM 3433 C C . GLY A 1 414 ? 13.827 -1.745 18.190 1.00 87.44 414 GLY A C 1
ATOM 3434 O O . GLY A 1 414 ? 14.204 -2.840 17.765 1.00 87.44 414 GLY A O 1
ATOM 3435 N N . SER A 1 415 ? 12.547 -1.408 18.218 1.00 89.62 415 SER A N 1
ATOM 3436 C CA . SER A 1 415 ? 11.529 -2.224 17.568 1.00 89.62 415 SER A CA 1
ATOM 3437 C C . SER A 1 415 ? 11.669 -2.155 16.049 1.00 89.62 415 SER A C 1
ATOM 3439 O O . SER A 1 415 ? 11.979 -1.104 15.482 1.00 89.62 415 SER A O 1
ATOM 3441 N N . VAL A 1 416 ? 11.416 -3.287 15.392 1.00 93.50 416 VAL A N 1
ATOM 3442 C CA . VAL A 1 416 ? 11.192 -3.355 13.947 1.00 93.50 416 VAL A CA 1
ATOM 3443 C C . VAL A 1 416 ? 9.778 -3.862 13.717 1.00 93.50 416 VAL A C 1
ATOM 3445 O O . VAL A 1 416 ? 9.371 -4.871 14.307 1.00 93.50 416 VAL A O 1
ATOM 3448 N N . PHE A 1 417 ? 9.021 -3.169 12.878 1.00 91.62 417 PHE A N 1
ATOM 3449 C CA . PHE A 1 417 ? 7.626 -3.500 12.617 1.00 91.62 417 PHE A CA 1
ATOM 3450 C C . PHE A 1 417 ? 7.234 -3.184 11.179 1.00 91.62 417 PHE A C 1
ATOM 3452 O O . PHE A 1 417 ? 7.736 -2.245 10.567 1.00 91.62 417 PHE A O 1
ATOM 3459 N N . GLN A 1 418 ? 6.326 -3.994 10.649 1.00 92.88 418 GLN A N 1
ATOM 3460 C CA . GLN A 1 418 ? 5.579 -3.686 9.440 1.00 92.88 418 GLN A CA 1
ATOM 3461 C C . GLN A 1 418 ? 4.541 -2.607 9.747 1.00 92.88 418 GLN A C 1
ATOM 3463 O O . GLN A 1 418 ? 3.895 -2.668 10.794 1.00 92.88 418 GLN A O 1
ATOM 3468 N N . MET A 1 419 ? 4.347 -1.678 8.816 1.00 87.00 419 MET A N 1
ATOM 3469 C CA . MET A 1 419 ? 3.302 -0.658 8.855 1.00 87.00 419 MET A CA 1
ATOM 3470 C C . MET A 1 419 ? 2.233 -1.000 7.816 1.00 87.00 419 MET A C 1
ATOM 3472 O O . MET A 1 419 ? 2.503 -0.996 6.613 1.00 87.00 419 MET A O 1
ATOM 3476 N N . ARG A 1 420 ? 1.025 -1.332 8.274 1.00 84.50 420 ARG A N 1
ATOM 3477 C CA . ARG A 1 420 ? -0.138 -1.535 7.404 1.00 84.50 420 ARG A CA 1
ATOM 3478 C C . ARG A 1 420 ? -0.838 -0.197 7.162 1.00 84.50 420 ARG A C 1
ATOM 3480 O O . ARG A 1 420 ? -0.807 0.681 8.020 1.00 84.50 420 ARG A O 1
ATOM 3487 N N . GLY A 1 421 ? -1.465 -0.043 5.995 1.00 77.69 421 GLY A N 1
ATOM 3488 C CA . GLY A 1 421 ? -2.050 1.233 5.563 1.00 77.69 421 GLY A CA 1
ATOM 3489 C C . GLY A 1 421 ? -3.188 1.764 6.446 1.00 77.69 421 GLY A C 1
ATOM 3490 O O . GLY A 1 421 ? -3.507 2.942 6.364 1.00 77.69 421 GLY A O 1
ATOM 3491 N N . ASP A 1 422 ? -3.772 0.931 7.310 1.00 76.62 422 ASP A N 1
ATOM 3492 C CA . ASP A 1 422 ? -4.781 1.307 8.311 1.00 76.62 422 ASP A CA 1
ATOM 3493 C C . ASP A 1 422 ? -4.163 1.754 9.654 1.00 76.62 422 ASP A C 1
ATOM 3495 O O . ASP A 1 422 ? -4.869 1.988 10.633 1.00 76.62 422 ASP A O 1
ATOM 3499 N N . GLY A 1 423 ? -2.833 1.874 9.716 1.00 75.31 423 GLY A N 1
ATOM 3500 C CA . GLY A 1 423 ? -2.081 2.253 10.911 1.00 75.31 423 GLY A CA 1
ATOM 3501 C C . GLY A 1 423 ? -1.676 1.078 11.799 1.00 75.31 423 GLY A C 1
ATOM 3502 O O . GLY A 1 423 ? -1.012 1.303 12.805 1.00 75.31 423 GLY A O 1
ATOM 3503 N N . PHE A 1 424 ? -2.021 -0.165 11.447 1.00 77.50 424 PHE A N 1
ATOM 3504 C CA . PHE A 1 424 ? -1.687 -1.333 12.259 1.00 77.50 424 PHE A CA 1
ATOM 3505 C C . PHE A 1 424 ? -0.205 -1.720 12.161 1.00 77.50 424 PHE A C 1
ATOM 3507 O O . PHE A 1 424 ? 0.325 -1.926 11.063 1.00 77.50 424 PHE A O 1
ATOM 3514 N N . PHE A 1 425 ? 0.463 -1.875 13.311 1.00 81.69 425 PHE A N 1
ATOM 3515 C CA . PHE A 1 425 ? 1.872 -2.274 13.382 1.00 81.69 425 PHE A CA 1
ATOM 3516 C C . PHE A 1 425 ? 2.029 -3.741 13.782 1.00 81.69 425 PHE A C 1
ATOM 3518 O O . PHE A 1 425 ? 1.548 -4.176 14.825 1.00 81.69 425 PHE A O 1
ATOM 3525 N N . THR A 1 426 ? 2.766 -4.510 12.978 1.00 82.56 426 THR A N 1
ATOM 3526 C CA . THR A 1 426 ? 3.130 -5.900 13.308 1.00 82.56 426 THR A CA 1
ATOM 3527 C C . THR A 1 426 ? 4.618 -5.981 13.587 1.00 82.56 426 THR A C 1
ATOM 3529 O O . THR A 1 426 ? 5.420 -5.692 12.702 1.00 82.56 426 THR A O 1
ATOM 3532 N N . SER A 1 427 ? 5.016 -6.383 14.798 1.00 88.00 427 SER A N 1
ATOM 3533 C CA . SER A 1 427 ? 6.440 -6.566 15.091 1.00 88.00 427 SER A CA 1
ATOM 3534 C C . SER A 1 427 ? 7.031 -7.682 14.232 1.00 88.00 427 SER A C 1
ATOM 3536 O O . SER A 1 427 ? 6.476 -8.774 14.145 1.00 88.00 427 SER A O 1
ATOM 3538 N N . VAL A 1 428 ? 8.180 -7.394 13.627 1.00 93.19 428 VAL A N 1
ATOM 3539 C CA . VAL A 1 428 ? 8.962 -8.332 12.809 1.00 93.19 428 VAL A CA 1
ATOM 3540 C C . VAL A 1 428 ? 10.434 -8.341 13.226 1.00 93.19 428 VAL A C 1
ATOM 3542 O O . VAL A 1 428 ? 11.318 -8.713 12.460 1.00 93.19 428 VAL A O 1
ATOM 3545 N N . THR A 1 429 ? 10.721 -7.905 14.456 1.00 92.19 429 THR A N 1
ATOM 3546 C CA . THR A 1 429 ? 12.081 -7.785 15.004 1.00 92.19 429 THR A CA 1
ATOM 3547 C C . THR A 1 429 ? 12.863 -9.096 14.930 1.00 92.19 429 THR A C 1
ATOM 3549 O O . THR A 1 429 ? 14.060 -9.085 14.655 1.00 92.19 429 THR A O 1
ATOM 3552 N N . ASP A 1 430 ? 12.199 -10.228 15.141 1.00 91.94 430 ASP A N 1
ATOM 3553 C CA . ASP A 1 430 ? 12.786 -11.570 15.095 1.00 91.94 430 ASP A CA 1
ATOM 3554 C C . ASP A 1 430 ? 13.254 -11.996 13.696 1.00 91.94 430 ASP A C 1
ATOM 3556 O O . ASP A 1 430 ? 14.202 -12.772 13.580 1.00 91.94 430 ASP A O 1
ATOM 3560 N N . ARG A 1 431 ? 12.662 -11.441 12.633 1.00 93.12 431 ARG A N 1
ATOM 3561 C CA . ARG A 1 431 ? 13.129 -11.637 11.254 1.00 93.12 431 ARG A CA 1
ATOM 3562 C C . ARG A 1 431 ? 14.473 -10.958 10.996 1.00 93.12 431 ARG A C 1
ATOM 3564 O O . ARG A 1 431 ? 15.263 -11.455 10.197 1.00 93.12 431 ARG A O 1
ATOM 3571 N N . TYR A 1 432 ? 14.725 -9.835 11.667 1.00 94.56 432 TYR A N 1
ATOM 3572 C CA . TYR A 1 432 ? 15.882 -8.968 11.422 1.00 94.56 432 TYR A CA 1
ATOM 3573 C C . TYR A 1 432 ? 17.002 -9.106 12.456 1.00 94.56 432 TYR A C 1
ATOM 3575 O O . TYR A 1 432 ? 18.119 -8.660 12.193 1.00 94.56 432 TYR A O 1
ATOM 3583 N N . TYR A 1 433 ? 16.732 -9.720 13.614 1.00 90.94 433 TYR A N 1
ATOM 3584 C CA . TYR A 1 433 ? 17.716 -9.914 14.679 1.00 90.94 433 TYR A CA 1
ATOM 3585 C C . TYR A 1 433 ? 17.716 -11.327 15.235 1.00 90.94 433 TYR A C 1
ATOM 3587 O O . TYR A 1 433 ? 16.703 -11.855 15.689 1.00 90.94 433 TYR A O 1
ATOM 3595 N N . SER A 1 434 ? 18.920 -11.884 15.342 1.00 86.00 434 SER A N 1
ATOM 3596 C CA . SER A 1 434 ? 19.152 -13.176 15.992 1.00 86.00 434 SER A CA 1
ATOM 3597 C C . SER A 1 434 ? 18.953 -13.153 17.514 1.00 86.00 434 SER A C 1
ATOM 3599 O O . SER A 1 434 ? 18.697 -14.190 18.130 1.00 86.00 434 SER A O 1
ATOM 3601 N N . LYS A 1 435 ? 19.100 -11.980 18.142 1.00 87.38 435 LYS A N 1
ATOM 3602 C CA . LYS A 1 435 ? 18.971 -11.787 19.592 1.00 87.38 435 LYS A CA 1
ATOM 3603 C C . LYS A 1 435 ? 17.978 -10.678 19.883 1.00 87.38 435 LYS A C 1
ATOM 3605 O O . LYS A 1 435 ? 18.283 -9.506 19.683 1.00 87.38 435 LYS A O 1
ATOM 3610 N N . ILE A 1 436 ? 16.830 -11.065 20.424 1.00 87.12 436 ILE A N 1
ATOM 3611 C CA . ILE A 1 436 ? 15.748 -10.148 20.774 1.00 87.12 436 ILE A CA 1
ATOM 3612 C C . ILE A 1 436 ? 15.502 -10.141 22.283 1.00 87.12 436 ILE A C 1
ATOM 3614 O O . ILE A 1 436 ? 15.677 -11.154 22.964 1.00 87.12 436 ILE A O 1
ATOM 3618 N N . SER A 1 437 ? 15.048 -8.998 22.785 1.00 85.06 437 SER A N 1
ATOM 3619 C CA . SER A 1 437 ? 14.431 -8.875 24.105 1.00 85.06 437 SER A CA 1
ATOM 3620 C C . SER A 1 437 ? 12.924 -8.754 23.914 1.00 85.06 437 SER A C 1
ATOM 3622 O O . SER A 1 437 ? 12.478 -8.018 23.038 1.00 85.06 437 SER A O 1
ATOM 3624 N N . ARG A 1 438 ? 12.136 -9.459 24.731 1.00 85.25 438 ARG A N 1
ATOM 3625 C CA . ARG A 1 438 ? 10.675 -9.318 24.750 1.00 85.25 438 ARG A CA 1
ATOM 3626 C C . ARG A 1 438 ? 10.260 -8.509 25.971 1.00 85.25 438 ARG A C 1
ATOM 3628 O O . ARG A 1 438 ? 10.678 -8.823 27.083 1.00 85.25 438 ARG A O 1
ATOM 3635 N N . ILE A 1 439 ? 9.451 -7.479 25.743 1.00 82.31 439 ILE A N 1
ATOM 3636 C CA . ILE A 1 439 ? 8.797 -6.695 26.789 1.00 82.31 439 ILE A CA 1
ATOM 3637 C C . ILE A 1 439 ? 7.314 -7.051 26.730 1.00 82.31 439 ILE A C 1
ATOM 3639 O O . ILE A 1 439 ? 6.689 -6.903 25.684 1.00 82.31 439 ILE A O 1
ATOM 3643 N N . THR A 1 440 ? 6.768 -7.526 27.845 1.00 85.50 440 THR A N 1
ATOM 3644 C CA . THR A 1 440 ? 5.330 -7.751 28.013 1.00 85.50 440 THR A CA 1
ATOM 3645 C C . THR A 1 440 ? 4.827 -6.725 29.014 1.00 85.50 440 THR A C 1
ATOM 3647 O O . THR A 1 440 ? 5.343 -6.651 30.130 1.00 85.50 440 THR A O 1
ATOM 3650 N N . VAL A 1 441 ? 3.869 -5.901 28.598 1.00 83.88 441 VAL A N 1
ATOM 3651 C CA . VAL A 1 441 ? 3.248 -4.877 29.442 1.00 83.88 441 VAL A CA 1
ATOM 3652 C C . VAL A 1 441 ? 1.856 -5.365 29.798 1.00 83.88 441 VAL A C 1
ATOM 3654 O O . VAL A 1 441 ? 1.108 -5.719 28.897 1.00 83.88 441 VAL A O 1
ATOM 3657 N N . HIS A 1 442 ? 1.547 -5.382 31.095 1.00 87.75 442 HIS A N 1
ATOM 3658 C CA . HIS A 1 442 ? 0.206 -5.653 31.597 1.00 87.75 442 HIS A CA 1
ATOM 3659 C C . HIS A 1 442 ? -0.386 -4.367 32.170 1.00 87.75 442 HIS A C 1
ATOM 3661 O O . HIS A 1 442 ? 0.255 -3.722 33.008 1.00 87.75 442 HIS A O 1
ATOM 3667 N N . VAL A 1 443 ? -1.583 -3.990 31.731 1.00 79.25 443 VAL A N 1
ATOM 3668 C CA . VAL A 1 443 ? -2.294 -2.799 32.207 1.00 79.25 443 VAL A CA 1
ATOM 3669 C C . VAL A 1 443 ? -3.508 -3.226 33.017 1.00 79.25 443 VAL A C 1
ATOM 3671 O O . VAL A 1 443 ? -4.307 -4.058 32.598 1.00 79.25 443 VAL A O 1
ATOM 3674 N N . SER A 1 444 ? -3.655 -2.656 34.210 1.00 84.50 444 SER A N 1
ATOM 3675 C CA . SER A 1 444 ? -4.788 -2.927 35.094 1.00 84.50 444 SER A CA 1
ATOM 3676 C C . SER A 1 444 ? -5.335 -1.631 35.678 1.00 84.50 444 SER A C 1
ATOM 3678 O O . SER A 1 444 ? -4.604 -0.648 35.825 1.00 84.50 444 SER A O 1
ATOM 3680 N N . ASP A 1 445 ? -6.623 -1.624 36.007 1.00 78.56 445 ASP A N 1
ATOM 3681 C CA . ASP A 1 445 ? -7.272 -0.505 36.679 1.00 78.56 445 ASP A CA 1
ATOM 3682 C C . ASP A 1 445 ? -6.883 -0.410 38.169 1.00 78.56 445 ASP A C 1
ATOM 3684 O O . ASP A 1 445 ? -6.106 -1.206 38.705 1.00 78.56 445 ASP A O 1
ATOM 3688 N N . SER A 1 446 ? -7.441 0.577 38.875 1.00 82.62 446 SER A N 1
ATOM 3689 C CA . SER A 1 446 ? -7.173 0.794 40.305 1.00 82.62 446 SER A CA 1
ATOM 3690 C C . SER A 1 446 ? -7.659 -0.338 41.220 1.00 82.62 446 SER A C 1
ATOM 3692 O O . SER A 1 446 ? -7.292 -0.366 42.395 1.00 82.62 446 SER A O 1
ATOM 3694 N N . THR A 1 447 ? -8.469 -1.264 40.705 1.00 78.81 447 THR A N 1
ATOM 3695 C CA . THR A 1 447 ? -8.969 -2.449 41.412 1.00 78.81 447 THR A CA 1
ATOM 3696 C C . THR A 1 447 ? -8.173 -3.715 41.085 1.00 78.81 447 THR A C 1
ATOM 3698 O O . THR A 1 447 ? -8.415 -4.759 41.691 1.00 78.81 447 THR A O 1
ATOM 3701 N N . GLY A 1 448 ? -7.185 -3.621 40.186 1.00 77.44 448 GLY A N 1
ATOM 3702 C CA . GLY A 1 448 ? -6.357 -4.741 39.740 1.00 77.44 448 GLY A CA 1
ATOM 3703 C C . GLY A 1 448 ? -7.007 -5.593 38.650 1.00 77.44 448 GLY A C 1
ATOM 3704 O O . GLY A 1 448 ? -6.524 -6.694 38.389 1.00 77.44 448 GLY A O 1
ATOM 3705 N N . LEU A 1 449 ? -8.092 -5.117 38.028 1.00 72.94 449 LEU A N 1
ATOM 3706 C CA . LEU A 1 449 ? -8.700 -5.783 36.879 1.00 72.94 449 LEU A CA 1
ATOM 3707 C C . LEU A 1 449 ? -7.959 -5.395 35.594 1.00 72.94 449 LEU A C 1
ATOM 3709 O O . LEU A 1 449 ? -7.611 -4.221 35.445 1.00 72.94 449 LEU A O 1
ATOM 3713 N N . PRO A 1 450 ? -7.718 -6.337 34.666 1.00 74.81 450 PRO A N 1
ATOM 3714 C CA . PRO A 1 450 ? -7.075 -6.019 33.401 1.00 74.81 450 PRO A CA 1
ATOM 3715 C C . PRO A 1 450 ? -7.855 -4.977 32.596 1.00 74.81 450 PRO A C 1
ATOM 3717 O O . PRO A 1 450 ? -9.085 -5.032 32.527 1.00 74.81 450 PRO A O 1
ATOM 3720 N N . LEU A 1 451 ? -7.137 -4.022 32.005 1.00 67.88 451 LEU A N 1
ATOM 3721 C CA . LEU A 1 451 ? -7.727 -2.977 31.179 1.00 67.88 451 LEU A CA 1
ATOM 3722 C C . LEU A 1 451 ? -7.636 -3.393 29.712 1.00 67.88 451 LEU A C 1
ATOM 3724 O O . LEU A 1 451 ? -6.549 -3.375 29.145 1.00 67.88 451 LEU A O 1
ATOM 3728 N N . ASP A 1 452 ? -8.768 -3.738 29.108 1.00 67.62 452 ASP A N 1
ATOM 3729 C CA . ASP A 1 452 ? -8.877 -4.009 27.671 1.00 67.62 452 ASP A CA 1
ATOM 3730 C C . ASP A 1 452 ? -8.848 -2.699 26.862 1.00 67.62 452 ASP A C 1
ATOM 3732 O O . ASP A 1 452 ? -9.429 -1.689 27.278 1.00 67.62 452 ASP A O 1
ATOM 3736 N N . GLY A 1 453 ? -8.172 -2.693 25.711 1.00 59.19 453 GLY A N 1
ATOM 3737 C CA . GLY A 1 453 ? -8.105 -1.527 24.826 1.00 59.19 453 GLY A CA 1
ATOM 3738 C C . GLY A 1 453 ? -7.181 -0.397 25.304 1.00 59.19 453 GLY A C 1
ATOM 3739 O O . GLY A 1 453 ? -7.255 0.722 24.792 1.00 59.19 453 GLY A O 1
ATOM 3740 N N . ALA A 1 454 ? -6.312 -0.644 26.286 1.00 69.00 454 ALA A N 1
ATOM 3741 C CA . ALA A 1 454 ? -5.345 0.330 26.773 1.00 69.00 454 ALA A CA 1
ATOM 3742 C C . ALA A 1 454 ? -4.208 0.511 25.764 1.00 69.00 454 ALA A C 1
ATOM 3744 O O . ALA A 1 454 ? -3.494 -0.438 25.442 1.00 69.00 454 ALA A O 1
ATOM 3745 N N . GLN A 1 455 ? -3.988 1.742 25.304 1.00 74.50 455 GLN A N 1
ATOM 3746 C CA . GLN A 1 455 ? -2.855 2.041 24.436 1.00 74.50 455 GLN A CA 1
ATOM 3747 C C . GLN A 1 455 ? -1.559 2.142 25.250 1.00 74.50 455 GLN A C 1
ATOM 3749 O O . GLN A 1 455 ? -1.452 2.926 26.196 1.00 74.50 455 GLN A O 1
ATOM 3754 N N . VAL A 1 456 ? -0.550 1.382 24.837 1.00 77.25 456 VAL A N 1
ATOM 3755 C CA . VAL A 1 456 ? 0.804 1.409 25.388 1.00 77.25 456 VAL A CA 1
ATOM 3756 C C . VAL A 1 456 ? 1.734 1.991 24.336 1.00 77.25 456 VAL A C 1
ATOM 3758 O O . VAL A 1 456 ? 1.879 1.427 23.257 1.00 77.25 456 VAL A O 1
ATOM 3761 N N . ILE A 1 457 ? 2.382 3.112 24.653 1.00 81.81 457 ILE A N 1
ATOM 3762 C CA . ILE A 1 457 ? 3.338 3.770 23.758 1.00 81.81 457 ILE A CA 1
ATOM 3763 C C . ILE A 1 457 ? 4.744 3.546 24.307 1.00 81.81 457 ILE A C 1
ATOM 3765 O O . ILE A 1 457 ? 5.055 3.912 25.445 1.00 81.81 457 ILE A O 1
ATOM 3769 N N . LEU A 1 458 ? 5.594 2.929 23.492 1.00 82.19 458 LEU A N 1
ATOM 3770 C CA . LEU A 1 458 ? 6.977 2.648 23.825 1.00 82.19 458 LEU A CA 1
ATOM 3771 C C . LEU A 1 458 ? 7.879 3.744 23.270 1.00 82.19 458 LEU A C 1
ATOM 3773 O O . LEU A 1 458 ? 7.909 4.012 22.067 1.00 82.19 458 LEU A O 1
ATOM 3777 N N . TYR A 1 459 ? 8.676 4.309 24.167 1.00 83.44 459 TYR A N 1
ATOM 3778 C CA . TYR A 1 459 ? 9.760 5.202 23.817 1.00 83.44 459 TYR A CA 1
ATOM 3779 C C . TYR A 1 459 ? 11.109 4.597 24.200 1.00 83.44 459 TYR A C 1
ATOM 3781 O O . TYR A 1 459 ? 11.264 3.946 25.239 1.00 83.44 459 TYR A O 1
ATOM 3789 N N . THR A 1 460 ? 12.109 4.865 23.371 1.00 82.56 460 THR A N 1
ATOM 3790 C CA . THR A 1 460 ? 13.496 4.457 23.599 1.00 82.56 460 THR A CA 1
ATOM 3791 C C . THR A 1 460 ? 14.441 5.607 23.291 1.00 82.56 460 THR A C 1
ATOM 3793 O O . THR A 1 460 ? 14.035 6.650 22.780 1.00 82.56 460 THR A O 1
ATOM 3796 N N . LYS A 1 461 ? 15.723 5.434 23.602 1.00 80.25 461 LYS A N 1
ATOM 3797 C CA . LYS A 1 461 ? 16.736 6.415 23.228 1.00 80.25 461 LYS A CA 1
ATOM 3798 C C . LYS A 1 461 ? 16.819 6.515 21.703 1.00 80.25 461 LYS A C 1
ATOM 3800 O O . LYS A 1 461 ? 17.146 5.530 21.045 1.00 80.25 461 LYS A O 1
ATOM 3805 N N . GLY A 1 462 ? 16.546 7.703 21.175 1.00 72.25 462 GLY A N 1
ATOM 3806 C CA . GLY A 1 462 ? 16.559 7.972 19.745 1.00 72.25 462 GLY A CA 1
ATOM 3807 C C . GLY A 1 462 ? 17.941 8.289 19.187 1.00 72.25 462 GLY A C 1
ATOM 3808 O O . GLY A 1 462 ? 18.886 8.584 19.923 1.00 72.25 462 GLY A O 1
ATOM 3809 N N . LEU A 1 463 ? 18.041 8.290 17.856 1.00 76.12 463 LEU A N 1
ATOM 3810 C CA . LEU A 1 463 ? 19.227 8.781 17.148 1.00 76.12 463 LEU A CA 1
ATOM 3811 C C . LEU A 1 463 ? 19.383 10.310 17.255 1.00 76.12 463 LEU A C 1
ATOM 3813 O O . LEU A 1 463 ? 20.500 10.807 17.386 1.00 76.12 463 LEU A O 1
ATOM 3817 N N . TYR A 1 464 ? 18.264 11.044 17.226 1.00 74.81 464 TYR A N 1
ATOM 3818 C CA . TYR A 1 464 ? 18.229 12.513 17.148 1.00 74.81 464 TYR A CA 1
ATOM 3819 C C . TYR A 1 464 ? 17.688 13.206 18.404 1.00 74.81 464 TYR A C 1
ATOM 3821 O O . TYR A 1 464 ? 17.659 14.433 18.469 1.00 74.81 464 TYR A O 1
ATOM 3829 N N . SER A 1 465 ? 17.245 12.443 19.402 1.00 72.62 465 SER A N 1
ATOM 3830 C CA . SER A 1 465 ? 16.695 12.975 20.649 1.00 72.62 465 SER A CA 1
ATOM 3831 C C . SER A 1 465 ? 16.948 12.015 21.809 1.00 72.62 465 SER A C 1
ATOM 3833 O O . SER A 1 465 ? 17.200 10.827 21.594 1.00 72.62 465 SER A O 1
ATOM 3835 N N . ASP A 1 466 ? 16.863 12.516 23.043 1.00 76.62 466 ASP A N 1
ATOM 3836 C CA . ASP A 1 466 ? 17.018 11.679 24.239 1.00 76.62 466 ASP A CA 1
ATOM 3837 C C . ASP A 1 466 ? 15.951 10.578 24.321 1.00 76.62 466 ASP A C 1
ATOM 3839 O O . ASP A 1 466 ? 16.216 9.505 24.867 1.00 76.62 466 ASP A O 1
ATOM 3843 N N . LEU A 1 467 ? 14.771 10.830 23.748 1.00 81.94 467 LEU A N 1
ATOM 3844 C CA . LEU A 1 467 ? 13.636 9.925 23.754 1.00 81.94 467 LEU A CA 1
ATOM 3845 C C . LEU A 1 467 ? 12.875 10.015 22.420 1.00 81.94 467 LEU A C 1
ATOM 3847 O O . LEU A 1 467 ? 12.270 11.041 22.122 1.00 81.94 467 LEU A O 1
ATOM 3851 N N . SER A 1 468 ? 12.872 8.931 21.649 1.00 78.62 468 SER A N 1
ATOM 3852 C CA . SER A 1 468 ? 12.132 8.791 20.392 1.00 78.62 468 SER A CA 1
ATOM 3853 C C . SER A 1 468 ? 11.058 7.719 20.509 1.00 78.62 468 SER A C 1
ATOM 3855 O O . SER A 1 468 ? 11.246 6.714 21.202 1.00 78.62 468 SER A O 1
ATOM 3857 N N . PHE A 1 469 ? 9.938 7.942 19.819 1.00 83.00 469 PHE A N 1
ATOM 3858 C CA . PHE A 1 469 ? 8.922 6.913 19.621 1.00 83.00 469 PHE A CA 1
ATOM 3859 C C . PHE A 1 469 ? 9.567 5.675 18.989 1.00 83.00 469 PHE A C 1
ATOM 3861 O O . PHE A 1 469 ? 10.381 5.792 18.071 1.00 83.00 469 PHE A O 1
ATOM 3868 N N . ASP A 1 470 ? 9.233 4.502 19.515 1.00 83.62 470 ASP A N 1
ATOM 3869 C CA . ASP A 1 470 ? 9.753 3.232 19.021 1.00 83.62 470 ASP A CA 1
ATOM 3870 C C . ASP A 1 470 ? 8.637 2.347 18.486 1.00 83.62 470 ASP A C 1
ATOM 3872 O O . ASP A 1 470 ? 8.735 1.864 17.368 1.00 83.62 470 ASP A O 1
ATOM 3876 N N . ASN A 1 471 ? 7.587 2.131 19.277 1.00 82.38 471 ASN A N 1
ATOM 3877 C CA . ASN A 1 471 ? 6.457 1.292 18.897 1.00 82.38 471 ASN A CA 1
ATOM 3878 C C . ASN A 1 471 ? 5.234 1.626 19.758 1.00 82.38 471 ASN A C 1
ATOM 3880 O O . ASN A 1 471 ? 5.346 2.322 20.770 1.00 82.38 471 ASN A O 1
ATOM 3884 N N . TYR A 1 472 ? 4.074 1.090 19.405 1.00 82.81 472 TYR A N 1
ATOM 3885 C CA . TYR A 1 472 ? 2.909 1.082 20.277 1.00 82.81 472 TYR A CA 1
ATOM 3886 C C . TYR A 1 472 ? 2.235 -0.292 20.262 1.00 82.81 472 TYR A C 1
ATOM 3888 O O . TYR A 1 472 ? 2.498 -1.131 19.404 1.00 82.81 472 TYR A O 1
ATOM 3896 N N . GLY A 1 473 ? 1.370 -0.527 21.236 1.00 73.62 473 GLY A N 1
ATOM 3897 C CA . GLY A 1 473 ? 0.486 -1.680 21.277 1.00 73.62 473 GLY A CA 1
ATOM 3898 C C . GLY A 1 473 ? -0.817 -1.322 21.970 1.00 73.62 473 GLY A C 1
ATOM 3899 O O . GLY A 1 473 ? -0.939 -0.251 22.572 1.00 73.62 473 GLY A O 1
ATOM 3900 N N . VAL A 1 474 ? -1.783 -2.225 21.883 1.00 71.88 474 VAL A N 1
ATOM 3901 C CA . VAL A 1 474 ? -3.040 -2.127 22.617 1.00 71.88 474 VAL A CA 1
ATOM 3902 C C . VAL A 1 474 ? -3.229 -3.420 23.399 1.00 71.88 474 VAL A C 1
ATOM 3904 O O . VAL A 1 474 ? -2.944 -4.503 22.886 1.00 71.88 474 VAL A O 1
ATOM 3907 N N . THR A 1 475 ? -3.630 -3.304 24.659 1.00 68.75 475 THR A N 1
ATOM 3908 C CA . THR A 1 475 ? -3.902 -4.460 25.517 1.00 68.75 475 THR A CA 1
ATOM 3909 C C . THR A 1 475 ? -5.136 -5.220 25.061 1.00 68.75 475 THR A C 1
ATOM 3911 O O . THR A 1 475 ? -6.031 -4.655 24.430 1.00 68.75 475 THR A O 1
ATOM 3914 N N . ASN A 1 476 ? -5.175 -6.507 25.396 1.00 70.19 476 ASN A N 1
ATOM 3915 C CA . ASN A 1 476 ? -6.325 -7.364 25.131 1.00 70.19 476 ASN A CA 1
ATOM 3916 C C . ASN A 1 476 ? -7.139 -7.565 26.423 1.00 70.19 476 ASN A C 1
ATOM 3918 O O . ASN A 1 476 ? -6.902 -6.916 27.442 1.00 70.19 476 ASN A O 1
ATOM 3922 N N . SER A 1 477 ? -8.079 -8.512 26.421 1.00 69.75 477 SER A N 1
ATOM 3923 C CA . SER A 1 477 ? -8.904 -8.824 27.597 1.00 69.75 477 SER A CA 1
ATOM 3924 C C . SER A 1 477 ? -8.125 -9.311 28.833 1.00 69.75 477 SER A C 1
ATOM 3926 O O . SER A 1 477 ? -8.686 -9.374 29.925 1.00 69.75 477 SER A O 1
ATOM 3928 N N . GLU A 1 478 ? -6.861 -9.709 28.676 1.00 73.25 478 GLU A N 1
ATOM 3929 C CA . GLU A 1 478 ? -5.952 -10.090 29.767 1.00 73.25 478 GLU A CA 1
ATOM 3930 C C . GLU A 1 478 ? -5.128 -8.903 30.299 1.00 73.25 478 GLU A C 1
ATOM 3932 O O . GLU A 1 478 ? -4.346 -9.079 31.240 1.00 73.25 478 GLU A O 1
ATOM 3937 N N . GLY A 1 479 ? -5.350 -7.700 29.754 1.00 61.56 479 GLY A N 1
ATOM 3938 C CA . GLY A 1 479 ? -4.596 -6.478 30.039 1.00 61.56 479 GLY A CA 1
ATOM 3939 C C . GLY A 1 479 ? -3.326 -6.418 29.226 1.00 61.56 479 GLY A C 1
ATOM 3940 O O . GLY A 1 479 ? -2.386 -5.795 29.759 1.00 61.56 479 GLY A O 1
#

pLDDT: mean 76.76, std 26.9, range [20.12, 98.88]